Protein AF-A0A497J359-F1 (afdb_monomer_lite)

pLDDT: mean 77.59, std 18.95, range [20.41, 98.12]

Secondary structure (DSSP, 8-state):
---------PPP-PPPS----PPPPSSTT-EEEEE-SSEEEEE-SS-EEEEES---EEETTTTEEESEEEEEETTEEEEEESS-EEEE-SS-EEEE-TTSSSEEEEEEEEEEEEE--EEETTEEES---EEEPPPSEEEEEEEE-SSEEEEEEEEEETTEEEEEEEEEETTS-EEEEEEEEESS-EEEEEEEEEEEE--SEEEEEETTEEEEEE--S-EEE-EEEEEEEESEEEEEE-GGGTTTEEEEEEEEETTEEEEEEEEEEEEE-TT-EEEE-S----PPPSEEEEEETTSTT---TT-SS---B-STTS-EEEEEE---TTS-TT------------S--SSS--TT------PPPTT--TTT--TTTS--S----

Radius of gyration: 25.53 Å; chains: 1; bounding box: 73×57×68 Å

Sequence (381 aa):
MKKTAVLLILPLLLPLSGAASQPQPLEEGWTLAGYGPNYVNYTNGNLVKLVIGKANVYDFRSGEWVPFLLYQDGNSYVLRTGRCAVRIFPEYSVYYDPNLTEAIVSRAEWVLEYTNSTLEKGILLGEKKWRELTWEKTSITTGSNETCAWVKLTKEAKEGTMEIWFYGCWGCGIKHTVKFTSSISSSFRLVWRKMGVPAYEVKGEDEGRAIKKRILAREEFNATYLCLVGKRVIKEDLEKAREKLKRVEARPIEKGLDLIFEFGVWKLREKESFLLDPTTETFSPTDDAYVDETSPDNNFGTSTYLMLYDRSGYTRRTYIRFDLSSIPSDAQINSATLYLYYYDYYQGDPSGKTVVARRASPSWAEETITWNNQPTGYVPS

Structure (mmCIF, N/CA/C/O backbone):
data_AF-A0A497J359-F1
#
_entry.id   AF-A0A497J359-F1
#
loop_
_atom_site.group_PDB
_atom_site.id
_atom_site.type_symbol
_atom_site.label_atom_id
_atom_site.label_alt_id
_atom_site.label_comp_id
_atom_site.label_asym_id
_atom_site.label_entity_id
_atom_site.label_seq_id
_atom_site.pdbx_PDB_ins_code
_atom_site.Cartn_x
_atom_site.Cartn_y
_atom_site.Cartn_z
_atom_site.occupancy
_atom_site.B_iso_or_equiv
_atom_site.auth_seq_id
_atom_site.auth_comp_id
_atom_site.auth_asym_id
_atom_site.auth_atom_id
_atom_site.pdbx_PDB_model_num
ATOM 1 N N . MET A 1 1 ? -52.326 3.569 -18.850 1.00 39.31 1 MET A N 1
ATOM 2 C CA . MET A 1 1 ? -52.473 2.090 -18.881 1.00 39.31 1 MET A CA 1
ATOM 3 C C . MET A 1 1 ? -51.888 1.630 -20.211 1.00 39.31 1 MET A C 1
ATOM 5 O O . MET A 1 1 ? -52.280 2.199 -21.212 1.00 39.31 1 MET A O 1
ATOM 9 N N . LYS A 1 2 ? -50.889 0.753 -20.315 1.00 28.55 2 LYS A N 1
ATOM 10 C CA . LYS A 1 2 ? -50.683 -0.539 -19.647 1.00 28.55 2 LYS A CA 1
ATOM 11 C C . LYS A 1 2 ? -49.240 -0.703 -19.136 1.00 28.55 2 LYS A C 1
ATOM 13 O O . LYS A 1 2 ? -48.294 -0.308 -19.804 1.00 28.55 2 LYS A O 1
ATOM 18 N N . LYS A 1 3 ? -49.121 -1.317 -17.956 1.00 27.11 3 LYS A N 1
ATOM 19 C CA . LYS A 1 3 ? -47.941 -2.055 -17.475 1.00 27.11 3 LYS A CA 1
ATOM 20 C C . LYS A 1 3 ? -47.873 -3.398 -18.219 1.00 27.11 3 LYS A C 1
ATOM 22 O O . LYS A 1 3 ? -48.956 -3.917 -18.465 1.00 27.11 3 LYS A O 1
ATOM 27 N N . THR A 1 4 ? -46.673 -3.947 -18.461 1.00 23.55 4 THR A N 1
ATOM 28 C CA . THR A 1 4 ? -46.296 -5.370 -18.239 1.00 23.55 4 THR A CA 1
ATOM 29 C C . THR A 1 4 ? -44.764 -5.505 -18.219 1.00 23.55 4 THR A C 1
ATOM 31 O O . THR A 1 4 ? -44.068 -4.810 -18.951 1.00 23.55 4 THR A O 1
ATOM 34 N N . ALA A 1 5 ? -44.272 -6.373 -17.334 1.00 20.75 5 ALA A N 1
ATOM 35 C CA . ALA A 1 5 ? -42.887 -6.609 -16.945 1.00 20.75 5 ALA A CA 1
ATOM 36 C C . ALA A 1 5 ? -42.265 -7.881 -17.580 1.00 20.75 5 ALA A C 1
ATOM 38 O O . ALA A 1 5 ? -42.992 -8.820 -17.880 1.00 20.75 5 ALA A O 1
ATOM 39 N N . VAL A 1 6 ? -40.924 -7.855 -17.698 1.00 26.88 6 VAL A N 1
ATOM 40 C CA . VAL A 1 6 ? -39.869 -8.889 -17.489 1.00 26.88 6 VAL A CA 1
ATOM 41 C C . VAL A 1 6 ? -40.011 -10.308 -18.084 1.00 26.88 6 VAL A C 1
ATOM 43 O O . VAL A 1 6 ? -40.904 -11.057 -17.709 1.00 26.88 6 VAL A O 1
ATOM 46 N N . LEU A 1 7 ? -38.973 -10.747 -18.821 1.00 20.41 7 LEU A N 1
ATOM 47 C CA . LEU A 1 7 ? -38.260 -12.010 -18.547 1.00 20.41 7 LEU A CA 1
ATOM 48 C C . LEU A 1 7 ? -36.802 -11.934 -19.036 1.00 20.41 7 LEU A C 1
ATOM 50 O O . LEU A 1 7 ? -36.522 -11.485 -20.144 1.00 20.41 7 LEU A O 1
ATOM 54 N N . LEU A 1 8 ? -35.894 -12.369 -18.166 1.00 22.28 8 LEU A N 1
ATOM 55 C CA . LEU A 1 8 ? -34.444 -12.415 -18.313 1.00 22.28 8 LEU A CA 1
ATOM 56 C C . LEU A 1 8 ? -34.045 -13.889 -18.476 1.00 22.28 8 LEU A C 1
ATOM 58 O O . LEU A 1 8 ? -34.429 -14.694 -17.631 1.00 22.28 8 LEU A O 1
ATOM 62 N N . ILE A 1 9 ? -33.283 -14.244 -19.516 1.00 23.30 9 ILE A N 1
ATOM 63 C CA . ILE A 1 9 ? -32.529 -15.508 -19.581 1.00 23.30 9 ILE A CA 1
ATOM 64 C C . ILE A 1 9 ? -31.147 -15.204 -20.173 1.00 23.30 9 ILE A C 1
ATOM 66 O O . ILE A 1 9 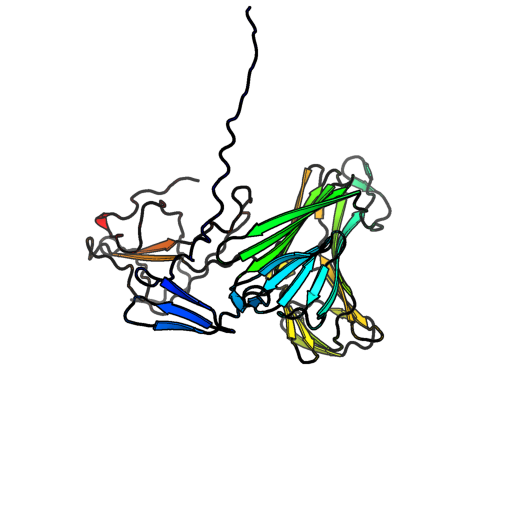? -31.028 -14.824 -21.336 1.00 23.30 9 ILE A O 1
ATOM 70 N N . LEU A 1 10 ? -30.114 -15.359 -19.337 1.00 23.53 10 LEU A N 1
ATOM 71 C CA . LEU A 1 10 ? -28.706 -15.431 -19.733 1.00 23.53 10 LEU A CA 1
ATOM 72 C C . LEU A 1 10 ? -28.452 -16.697 -20.566 1.00 23.53 10 LEU A C 1
ATOM 74 O O . LEU A 1 10 ? -28.885 -17.775 -20.156 1.00 23.53 10 LEU A O 1
ATOM 78 N N . PRO A 1 11 ? -27.561 -16.638 -21.563 1.00 22.31 11 PRO A N 1
ATOM 79 C CA . PRO A 1 11 ? -26.566 -17.671 -21.758 1.00 22.31 11 PRO A CA 1
ATOM 80 C C . PRO A 1 11 ? -25.265 -17.243 -21.069 1.00 22.31 11 PRO A C 1
ATOM 82 O O . PRO A 1 11 ? -24.679 -16.208 -21.388 1.00 22.31 11 PRO A O 1
ATOM 85 N N . LEU A 1 12 ? -24.819 -18.062 -20.111 1.00 25.20 12 LEU A N 1
ATOM 86 C CA . LEU A 1 12 ? -23.434 -18.078 -19.655 1.00 25.20 12 LEU A CA 1
ATOM 87 C C . LEU A 1 12 ? -22.516 -18.243 -20.874 1.00 25.20 12 LEU A C 1
ATOM 89 O O . LEU A 1 12 ? -22.552 -19.276 -21.539 1.00 25.20 12 LEU A O 1
ATOM 93 N N . LEU A 1 13 ? -21.639 -17.273 -21.100 1.00 23.83 13 LEU A N 1
ATOM 94 C CA . LEU A 1 13 ? -20.352 -17.515 -21.735 1.00 23.83 13 LEU A CA 1
ATOM 95 C C . LEU A 1 13 ? -19.303 -17.337 -20.643 1.00 23.83 13 LEU A C 1
ATOM 97 O O . LEU A 1 13 ? -18.976 -16.222 -20.242 1.00 23.83 13 LEU A O 1
ATOM 101 N N . LEU A 1 14 ? -18.835 -18.469 -20.117 1.00 23.70 14 LEU A N 1
ATOM 102 C CA . LEU A 1 14 ? -17.564 -18.536 -19.406 1.00 23.70 14 LEU A CA 1
ATOM 103 C C . LEU A 1 14 ? -16.499 -17.900 -20.315 1.00 23.70 14 LEU A C 1
ATOM 105 O O . LEU A 1 14 ? -16.379 -18.344 -21.461 1.00 23.70 14 LEU A O 1
ATOM 109 N N . PRO A 1 15 ? -15.707 -16.910 -19.868 1.00 27.73 15 PRO A N 1
ATOM 110 C CA . PRO A 1 15 ? -14.455 -16.655 -20.550 1.00 27.73 15 PRO A CA 1
ATOM 111 C C . PRO A 1 15 ? -13.580 -17.895 -20.354 1.00 27.73 15 PRO A C 1
ATOM 113 O O . PRO A 1 15 ? -13.395 -18.377 -19.233 1.00 27.73 15 PRO A O 1
ATOM 116 N N . LEU A 1 16 ? -13.113 -18.442 -21.477 1.00 25.25 16 LEU A N 1
ATOM 117 C CA . LEU A 1 16 ? -12.155 -19.533 -21.518 1.00 25.25 16 LEU A CA 1
ATOM 118 C C . LEU A 1 16 ? -10.995 -19.241 -20.560 1.00 25.25 16 LEU A C 1
ATOM 120 O O . LEU A 1 16 ? -10.344 -18.201 -20.634 1.00 25.25 16 LEU A O 1
ATOM 124 N N . SER A 1 17 ? -10.702 -20.212 -19.704 1.00 31.77 17 SER A N 1
ATOM 125 C CA . SER A 1 17 ? -9.377 -20.384 -19.131 1.00 31.77 17 SER A CA 1
ATOM 126 C C . SER A 1 17 ? -8.360 -20.542 -20.264 1.00 31.77 17 SER A C 1
ATOM 128 O O . SER A 1 17 ? -8.510 -21.451 -21.081 1.00 31.77 17 SER A O 1
ATOM 130 N N . GLY A 1 18 ? -7.316 -19.714 -20.282 1.00 31.30 18 GLY A N 1
ATOM 131 C CA . GLY A 1 18 ? -6.132 -19.970 -21.104 1.00 31.30 18 GLY A CA 1
ATOM 132 C C . GLY A 1 18 ? -5.605 -18.763 -21.863 1.00 31.30 18 GLY A C 1
ATOM 133 O O . GLY A 1 18 ? -5.763 -18.688 -23.072 1.00 31.30 18 GLY A O 1
ATOM 134 N N . ALA A 1 19 ? -4.952 -17.854 -21.146 1.00 24.78 19 ALA A N 1
ATOM 135 C CA . ALA A 1 19 ? -3.656 -17.275 -21.499 1.00 24.78 19 ALA A CA 1
ATOM 136 C C . ALA A 1 19 ? -3.337 -16.233 -20.425 1.00 24.78 19 ALA A C 1
ATOM 138 O O . ALA A 1 19 ? -4.040 -15.234 -20.297 1.00 24.78 19 ALA A O 1
ATOM 139 N N . ALA A 1 20 ? -2.293 -16.476 -19.634 1.00 27.64 20 ALA A N 1
ATOM 140 C CA . ALA A 1 20 ? -1.615 -15.381 -18.959 1.00 27.64 20 ALA A CA 1
ATOM 141 C C . ALA A 1 20 ? -1.188 -14.404 -20.063 1.00 27.64 20 ALA A C 1
ATOM 143 O O . ALA A 1 20 ? -0.427 -14.799 -20.951 1.00 27.64 20 ALA A O 1
ATOM 144 N N . SER A 1 21 ? -1.740 -13.188 -20.076 1.00 30.20 21 SER A N 1
ATOM 145 C CA . SER A 1 21 ? -1.244 -12.145 -20.966 1.00 30.20 21 SER A CA 1
ATOM 146 C C . SER A 1 21 ? 0.222 -11.931 -20.606 1.00 30.20 21 SER A C 1
ATOM 148 O O . SER A 1 21 ? 0.559 -11.583 -19.474 1.00 30.20 21 SER A O 1
ATOM 150 N N . GLN A 1 22 ? 1.097 -12.288 -21.545 1.00 35.97 22 GLN A N 1
ATOM 151 C CA . GLN A 1 22 ? 2.524 -12.021 -21.450 1.00 35.97 22 GLN A CA 1
ATOM 152 C C . GLN A 1 22 ? 2.709 -10.514 -21.255 1.00 35.97 22 GLN A C 1
ATOM 154 O O . GLN A 1 22 ? 1.979 -9.751 -21.893 1.00 35.97 22 GLN A O 1
ATOM 159 N N . PRO A 1 23 ? 3.646 -10.088 -20.395 1.00 36.50 23 PRO A N 1
ATOM 160 C CA . PRO A 1 23 ? 3.772 -8.686 -20.051 1.00 36.50 23 PRO A CA 1
ATOM 161 C C . PRO A 1 23 ? 4.040 -7.834 -21.284 1.00 36.50 23 PRO A C 1
ATOM 163 O O . PRO A 1 23 ? 4.867 -8.198 -22.127 1.00 36.50 23 PRO A O 1
ATOM 166 N N . GLN A 1 24 ? 3.343 -6.701 -21.364 1.00 38.78 24 GLN A N 1
ATOM 167 C CA . GLN A 1 24 ? 3.605 -5.670 -22.365 1.00 38.78 24 GLN A CA 1
ATOM 168 C C . GLN A 1 24 ? 5.097 -5.296 -22.312 1.00 38.78 24 GLN A C 1
ATOM 170 O O . GLN A 1 24 ? 5.637 -5.056 -21.223 1.00 38.78 24 GLN A O 1
ATOM 175 N N . PRO A 1 25 ? 5.810 -5.304 -23.448 1.00 39.41 25 PRO A N 1
ATOM 176 C CA . PRO A 1 25 ? 7.242 -5.098 -23.424 1.00 39.41 25 PRO A CA 1
ATOM 177 C C . PRO A 1 25 ? 7.603 -3.642 -23.139 1.00 39.41 25 PRO A C 1
ATOM 179 O O . PRO A 1 25 ? 7.030 -2.708 -23.688 1.00 39.41 25 PRO A O 1
ATOM 182 N N . LEU A 1 26 ? 8.607 -3.471 -22.277 1.00 48.44 26 LEU A N 1
ATOM 183 C CA . LEU A 1 26 ? 9.413 -2.257 -22.231 1.00 48.44 26 LEU A CA 1
ATOM 184 C C . LEU A 1 26 ? 10.183 -2.171 -23.562 1.00 48.44 26 LEU A C 1
ATOM 186 O O . LEU A 1 26 ? 11.088 -2.981 -23.763 1.00 48.44 26 LEU A O 1
ATOM 190 N N . GLU A 1 27 ? 9.834 -1.189 -24.401 1.00 52.81 27 GLU A N 1
ATOM 191 C CA . GLU A 1 27 ? 10.266 -0.957 -25.800 1.00 52.81 27 GLU A CA 1
ATOM 192 C C . GLU A 1 27 ? 9.633 -1.886 -26.855 1.00 52.81 27 GLU A C 1
ATOM 194 O O . GLU A 1 27 ? 9.625 -3.114 -26.723 1.00 52.81 27 GLU A O 1
ATOM 199 N N . GLU A 1 28 ? 9.158 -1.283 -27.952 1.00 57.59 28 GLU A N 1
ATOM 200 C CA . GLU A 1 28 ? 8.656 -1.990 -29.132 1.00 57.59 28 GLU A CA 1
ATOM 201 C C . GLU A 1 28 ? 9.733 -2.952 -29.683 1.00 57.59 28 GLU A C 1
ATOM 203 O O . GLU A 1 28 ? 10.918 -2.623 -29.787 1.00 57.59 28 GLU A O 1
ATOM 208 N N . GLY A 1 29 ? 9.345 -4.194 -29.983 1.00 71.81 29 GLY A N 1
ATOM 209 C CA . GLY A 1 29 ? 10.242 -5.220 -30.532 1.00 71.81 29 GLY A CA 1
ATOM 210 C C . GLY A 1 29 ? 10.992 -6.089 -29.514 1.00 71.81 29 GLY A C 1
ATOM 211 O O . GLY A 1 29 ? 11.612 -7.073 -29.919 1.00 71.81 29 GLY A O 1
ATOM 212 N N . TRP A 1 30 ? 10.916 -5.812 -28.212 1.00 74.50 30 TRP A N 1
ATOM 213 C CA . TRP A 1 30 ? 11.382 -6.740 -27.174 1.00 74.50 30 TRP A CA 1
ATOM 214 C C . TRP A 1 30 ? 10.218 -7.587 -26.653 1.00 74.50 30 TRP A C 1
ATOM 216 O O . TRP A 1 30 ? 9.074 -7.170 -26.686 1.00 74.50 30 TRP A O 1
ATOM 226 N N . THR A 1 31 ? 10.474 -8.802 -26.178 1.00 82.00 31 THR A N 1
ATOM 227 C CA . THR A 1 31 ? 9.468 -9.667 -25.537 1.00 82.00 31 THR A CA 1
ATOM 228 C C . THR A 1 31 ? 10.054 -10.268 -24.268 1.00 82.00 31 THR A C 1
ATOM 230 O O . THR A 1 31 ? 11.265 -10.492 -24.196 1.00 82.00 31 THR A O 1
ATOM 233 N N . LEU A 1 32 ? 9.235 -10.496 -23.238 1.00 80.00 32 LEU A N 1
ATOM 234 C CA . LEU A 1 32 ? 9.709 -11.140 -22.013 1.00 80.00 32 LEU A CA 1
ATOM 235 C C . LEU A 1 32 ? 10.175 -12.567 -22.326 1.00 80.00 32 LEU A C 1
ATOM 237 O O . LEU A 1 32 ? 9.398 -13.401 -22.777 1.00 80.00 32 LEU A O 1
ATOM 241 N N . ALA A 1 33 ? 11.434 -12.854 -22.010 1.00 83.00 33 ALA A N 1
ATOM 242 C CA . ALA A 1 33 ? 12.004 -14.193 -22.091 1.00 83.00 33 ALA A CA 1
ATOM 243 C C . ALA A 1 33 ? 11.959 -14.931 -20.742 1.00 83.00 33 ALA A C 1
ATOM 245 O O . ALA A 1 33 ? 11.986 -16.158 -20.710 1.00 83.00 33 ALA A O 1
ATOM 246 N N . GLY A 1 34 ? 11.914 -14.201 -19.623 1.00 82.31 34 GLY A N 1
ATOM 247 C CA . GLY A 1 34 ? 11.724 -14.782 -18.296 1.00 82.31 34 GLY A CA 1
ATOM 248 C C . GLY A 1 34 ? 12.295 -13.937 -17.163 1.00 82.31 34 GLY A C 1
ATOM 249 O O . GLY A 1 34 ? 12.852 -12.855 -17.364 1.00 82.31 34 GLY A O 1
ATOM 250 N N . TYR A 1 35 ? 12.182 -14.464 -15.948 1.00 84.69 35 TYR A N 1
ATOM 251 C CA . TYR A 1 35 ? 12.639 -13.808 -14.727 1.00 84.69 35 TYR A CA 1
ATOM 252 C C . TYR A 1 35 ? 13.771 -14.600 -14.064 1.00 84.69 35 TYR A C 1
ATOM 254 O O . TYR A 1 35 ? 13.795 -15.829 -14.085 1.00 84.69 35 TYR A O 1
ATOM 262 N N . GLY A 1 36 ? 14.702 -13.881 -13.439 1.00 81.69 36 GLY A N 1
ATOM 263 C CA . GLY A 1 36 ? 15.698 -14.429 -12.517 1.00 81.69 36 GLY A CA 1
ATOM 264 C C . GLY A 1 36 ? 15.550 -13.834 -11.114 1.00 81.69 36 GLY A C 1
ATOM 265 O O . GLY A 1 36 ? 14.653 -13.031 -10.889 1.00 81.69 36 GLY A O 1
ATOM 266 N N . PRO A 1 37 ? 16.437 -14.140 -10.152 1.00 75.75 37 PRO A N 1
ATOM 267 C CA . PRO A 1 37 ? 16.300 -13.676 -8.765 1.00 75.75 37 PRO A CA 1
ATOM 268 C C . PRO A 1 37 ? 16.236 -12.149 -8.617 1.00 75.75 37 PRO A C 1
ATOM 270 O O . PRO A 1 37 ? 15.405 -11.622 -7.884 1.00 75.75 37 PRO A O 1
ATOM 273 N N . ASN A 1 38 ? 17.106 -11.437 -9.334 1.00 78.25 38 ASN A N 1
ATOM 274 C CA . ASN A 1 38 ? 17.224 -9.976 -9.287 1.00 78.25 38 ASN A CA 1
ATOM 275 C C . ASN A 1 38 ? 17.342 -9.365 -10.687 1.00 78.25 38 ASN A C 1
ATOM 277 O O . ASN A 1 38 ? 17.952 -8.307 -10.855 1.00 78.25 38 ASN A O 1
ATOM 281 N N . TYR A 1 39 ? 16.831 -10.060 -11.702 1.00 69.69 39 TYR A N 1
ATOM 282 C CA . TYR A 1 39 ? 16.853 -9.566 -13.069 1.00 69.69 39 TYR A CA 1
ATOM 283 C C . TYR A 1 39 ? 15.646 -10.035 -13.875 1.00 69.69 39 TYR A C 1
ATOM 285 O O . TYR A 1 39 ? 14.963 -10.995 -13.517 1.00 69.69 39 TYR A O 1
ATOM 293 N N . VAL A 1 40 ? 15.434 -9.366 -14.999 1.00 77.19 40 VAL A N 1
ATOM 294 C CA . VAL A 1 40 ? 14.433 -9.696 -16.014 1.00 77.19 40 VAL A CA 1
ATOM 295 C C . VAL A 1 40 ? 15.137 -9.853 -17.339 1.00 77.19 40 VAL A C 1
ATOM 297 O O . VAL A 1 40 ? 15.992 -9.031 -17.667 1.00 77.19 40 VAL A O 1
ATOM 300 N N . ASN A 1 41 ? 14.786 -10.892 -18.078 1.00 76.75 41 ASN A N 1
ATOM 301 C CA . ASN A 1 41 ? 15.316 -11.154 -19.398 1.00 76.75 41 ASN A CA 1
ATOM 302 C C . ASN A 1 41 ? 14.267 -10.801 -20.456 1.00 76.75 41 ASN A C 1
ATOM 304 O O . ASN A 1 41 ? 13.142 -11.298 -20.399 1.00 76.75 41 ASN A O 1
ATOM 308 N N . TYR A 1 42 ? 14.659 -9.986 -21.428 1.00 79.62 42 TYR A N 1
ATOM 309 C CA . TYR A 1 42 ? 13.897 -9.720 -22.640 1.00 79.62 42 TYR A CA 1
ATOM 310 C C . TYR A 1 42 ? 14.689 -10.158 -23.870 1.00 79.62 42 TYR A C 1
ATOM 312 O O . TYR A 1 42 ? 15.918 -10.081 -23.891 1.00 79.62 42 TYR A O 1
ATOM 320 N N . THR A 1 43 ? 13.992 -10.561 -24.927 1.00 80.38 43 THR A N 1
ATOM 321 C CA . THR A 1 43 ? 14.595 -10.899 -26.218 1.00 80.38 43 THR A CA 1
ATOM 322 C C . THR A 1 43 ? 13.802 -10.319 -27.380 1.00 80.38 43 THR A C 1
ATOM 324 O O . THR A 1 43 ? 12.580 -10.222 -27.322 1.00 80.38 43 THR A O 1
ATOM 327 N N . ASN A 1 44 ? 14.501 -9.963 -28.453 1.00 83.88 44 ASN A N 1
ATOM 328 C CA . ASN A 1 44 ? 13.910 -9.624 -29.749 1.00 83.88 44 ASN A CA 1
ATOM 329 C C . ASN A 1 44 ? 14.193 -10.707 -30.814 1.00 83.88 44 ASN A C 1
ATOM 331 O O . ASN A 1 44 ? 14.120 -10.449 -32.012 1.00 83.88 44 ASN A O 1
ATOM 335 N N . GLY A 1 45 ? 14.602 -11.906 -30.380 1.00 83.50 45 GLY A N 1
ATOM 336 C CA . GLY A 1 45 ? 15.003 -13.025 -31.239 1.00 83.50 45 GLY A CA 1
ATOM 337 C C . GLY A 1 45 ? 16.485 -13.033 -31.630 1.00 83.50 45 GLY A C 1
ATOM 338 O O . GLY A 1 45 ? 17.032 -14.108 -31.861 1.00 83.50 45 GLY A O 1
ATOM 339 N N . ASN A 1 46 ? 17.158 -11.876 -31.634 1.00 83.81 46 ASN A N 1
ATOM 340 C CA . ASN A 1 46 ? 18.580 -11.756 -31.995 1.00 83.81 46 ASN A CA 1
ATOM 341 C C . ASN A 1 46 ? 19.473 -11.372 -30.808 1.00 83.81 46 ASN A C 1
ATOM 343 O O . ASN A 1 46 ? 20.636 -11.763 -30.745 1.00 83.81 46 ASN A O 1
ATOM 347 N N . LEU A 1 47 ? 18.935 -10.589 -29.874 1.00 73.75 47 LEU A N 1
ATOM 348 C CA . LEU A 1 47 ? 19.637 -10.066 -28.709 1.00 73.75 47 LEU A CA 1
ATOM 349 C C . LEU A 1 47 ? 18.887 -10.410 -27.419 1.00 73.75 47 LEU A C 1
ATOM 351 O O . LEU A 1 47 ? 17.692 -10.720 -27.419 1.00 73.75 47 LEU A O 1
ATOM 355 N N . VAL A 1 48 ? 19.622 -10.332 -26.310 1.00 79.31 48 VAL A N 1
ATOM 356 C CA . VAL A 1 48 ? 19.123 -10.502 -24.944 1.00 79.31 48 VAL A CA 1
ATOM 357 C C . VAL A 1 48 ? 19.393 -9.220 -24.157 1.00 79.31 48 VAL A C 1
ATOM 359 O O . VAL A 1 48 ? 20.534 -8.761 -24.090 1.00 79.31 48 VAL A O 1
ATOM 362 N N . LYS A 1 49 ? 18.348 -8.658 -23.544 1.00 74.94 49 LYS A N 1
ATOM 363 C CA . LYS A 1 49 ? 18.401 -7.491 -22.655 1.00 74.94 49 LYS A CA 1
ATOM 364 C C . LYS A 1 49 ? 18.111 -7.950 -21.233 1.00 74.94 49 LYS A C 1
ATOM 366 O O . LYS A 1 49 ? 17.042 -8.482 -20.945 1.00 74.94 49 LYS A O 1
ATOM 371 N N . LEU A 1 50 ? 19.067 -7.723 -20.335 1.00 68.19 50 LEU A N 1
ATOM 372 C CA . LEU A 1 50 ? 18.933 -8.023 -18.911 1.00 68.19 50 LEU A CA 1
ATOM 373 C C . LEU A 1 50 ? 18.709 -6.734 -18.122 1.00 68.19 50 LEU A C 1
ATOM 375 O O . LEU A 1 50 ? 19.586 -5.876 -18.059 1.00 68.19 50 LEU A O 1
ATOM 379 N N . VAL A 1 51 ? 17.551 -6.621 -17.476 1.00 68.50 51 VAL A N 1
ATOM 380 C CA . VAL A 1 51 ? 17.259 -5.535 -16.533 1.00 68.50 51 VAL A CA 1
ATOM 381 C C . VAL A 1 51 ? 17.557 -6.033 -15.127 1.00 68.50 51 VAL A C 1
ATOM 383 O O . VAL A 1 51 ? 16.811 -6.848 -14.591 1.00 68.50 51 VAL A O 1
ATOM 386 N N . ILE A 1 52 ? 18.651 -5.561 -14.533 1.00 67.62 52 ILE A N 1
ATOM 387 C CA . ILE A 1 52 ? 19.103 -5.952 -13.189 1.00 67.62 52 ILE A CA 1
ATOM 388 C C . ILE A 1 52 ? 18.498 -5.010 -12.135 1.00 67.62 52 ILE A C 1
ATOM 390 O O . ILE A 1 52 ? 18.219 -3.847 -12.406 1.00 67.62 52 ILE A O 1
ATOM 394 N N . GLY A 1 53 ? 18.300 -5.505 -10.911 1.00 61.09 53 GLY A N 1
ATOM 395 C CA . GLY A 1 53 ? 17.863 -4.711 -9.756 1.00 61.09 53 GLY A CA 1
ATOM 396 C C . GLY A 1 53 ? 16.362 -4.784 -9.469 1.00 61.09 53 GLY A C 1
ATOM 397 O O . GLY A 1 53 ? 15.904 -4.248 -8.457 1.00 61.09 53 GLY A O 1
ATOM 398 N N . LYS A 1 54 ? 15.598 -5.497 -10.304 1.00 67.50 54 LYS A N 1
ATOM 399 C CA . LYS A 1 54 ? 14.200 -5.847 -10.030 1.00 67.50 54 LYS A CA 1
ATOM 400 C C . LYS A 1 54 ? 14.140 -7.198 -9.319 1.00 67.50 54 LYS A C 1
ATOM 402 O O . LYS A 1 54 ? 14.322 -8.240 -9.941 1.00 67.50 54 LYS A O 1
ATOM 407 N N . ALA A 1 55 ? 13.935 -7.161 -8.003 1.00 76.44 55 ALA A N 1
ATOM 408 C CA . ALA A 1 55 ? 13.828 -8.364 -7.182 1.00 76.44 55 ALA A CA 1
ATOM 409 C C . ALA A 1 55 ? 12.521 -9.110 -7.487 1.00 76.44 55 ALA A C 1
ATOM 411 O O . ALA A 1 55 ? 11.436 -8.534 -7.357 1.00 76.44 55 ALA A O 1
ATOM 412 N N . ASN A 1 56 ? 12.643 -10.385 -7.853 1.00 86.00 56 ASN A N 1
ATOM 413 C CA . ASN A 1 56 ? 11.530 -11.287 -8.145 1.00 86.00 56 ASN A CA 1
ATOM 414 C C . ASN A 1 56 ? 11.309 -12.273 -6.990 1.00 86.00 56 ASN A C 1
ATOM 416 O O . ASN A 1 56 ? 12.120 -12.388 -6.071 1.00 86.00 56 ASN A O 1
ATOM 420 N N . VAL A 1 57 ? 10.200 -13.000 -7.045 1.00 89.00 57 VAL A N 1
ATOM 421 C CA . VAL A 1 57 ? 9.833 -14.054 -6.099 1.00 89.00 57 VAL A CA 1
ATOM 422 C C . VAL A 1 57 ? 9.950 -15.402 -6.777 1.00 89.00 57 VAL A C 1
ATOM 424 O O . VAL A 1 57 ? 9.476 -15.570 -7.893 1.00 89.00 57 VAL A O 1
ATOM 427 N N . TYR A 1 58 ? 10.534 -16.377 -6.091 1.00 88.19 58 TYR A N 1
ATOM 428 C CA . TYR A 1 58 ? 10.498 -17.757 -6.555 1.00 88.19 58 TYR A CA 1
ATOM 429 C C . TYR A 1 58 ? 9.176 -18.419 -6.140 1.00 88.19 58 TYR A C 1
ATOM 431 O O . TYR A 1 58 ? 8.848 -18.477 -4.940 1.00 88.19 58 TYR A O 1
ATOM 439 N N . ASP A 1 59 ? 8.412 -18.906 -7.119 1.00 89.69 59 ASP A N 1
ATOM 440 C CA . ASP A 1 59 ? 7.255 -19.765 -6.879 1.00 89.69 59 ASP A CA 1
ATOM 441 C C . ASP A 1 59 ? 7.699 -21.226 -6.856 1.00 89.69 59 ASP A C 1
ATOM 443 O O . ASP A 1 59 ? 7.958 -21.852 -7.881 1.00 89.69 59 ASP A O 1
ATOM 447 N N . PHE A 1 60 ? 7.749 -21.797 -5.655 1.00 86.19 60 PHE A N 1
ATOM 448 C CA . PHE A 1 60 ? 8.120 -23.194 -5.449 1.00 86.19 60 PHE A CA 1
ATOM 449 C C . PHE A 1 60 ? 7.148 -24.191 -6.097 1.00 86.19 60 PHE A C 1
ATOM 451 O O . PHE A 1 60 ? 7.503 -25.358 -6.236 1.00 86.19 60 PHE A O 1
ATOM 458 N N . ARG A 1 61 ? 5.934 -23.764 -6.475 1.00 85.81 61 ARG A N 1
ATOM 459 C CA . ARG A 1 61 ? 4.930 -24.629 -7.114 1.00 85.81 61 ARG A CA 1
ATOM 460 C C . ARG A 1 61 ? 5.155 -24.746 -8.617 1.00 85.81 61 ARG A C 1
ATOM 462 O O . ARG A 1 61 ? 5.008 -25.840 -9.148 1.00 85.81 61 ARG A O 1
ATOM 469 N N . SER A 1 62 ? 5.493 -23.641 -9.285 1.00 88.62 62 SER A N 1
ATOM 470 C CA . SER A 1 62 ? 5.796 -23.646 -10.722 1.00 88.62 62 SER A CA 1
ATOM 471 C C . SER A 1 62 ? 7.273 -23.907 -11.018 1.00 88.62 62 SER A C 1
ATOM 473 O O . SER A 1 62 ? 7.596 -24.366 -12.106 1.00 88.62 62 SER A O 1
ATOM 475 N N . GLY A 1 63 ? 8.171 -23.657 -10.060 1.00 89.88 63 GLY A N 1
ATOM 476 C CA . GLY A 1 63 ? 9.618 -23.737 -10.271 1.00 89.88 63 GLY A CA 1
ATOM 477 C C . GLY A 1 63 ? 10.193 -22.520 -11.002 1.00 89.88 63 GLY A C 1
ATOM 478 O O . GLY A 1 63 ? 11.307 -22.584 -11.518 1.00 89.88 63 GLY A O 1
ATOM 479 N N . GLU A 1 64 ? 9.447 -21.416 -11.051 1.00 90.50 64 GLU A N 1
ATOM 480 C CA . GLU A 1 64 ? 9.798 -20.224 -11.820 1.00 90.50 64 GLU A CA 1
ATOM 481 C C . GLU A 1 64 ? 9.933 -18.984 -10.930 1.00 90.50 64 GLU A C 1
ATOM 483 O O . GLU A 1 64 ? 9.337 -18.871 -9.855 1.00 90.50 64 GLU A O 1
ATOM 488 N N . TRP A 1 65 ? 10.721 -18.019 -11.403 1.00 89.25 65 TRP A N 1
ATOM 489 C CA . TRP A 1 65 ? 10.718 -16.670 -10.850 1.00 89.25 65 TRP A CA 1
ATOM 490 C C . TRP A 1 65 ? 9.556 -15.875 -11.441 1.00 89.25 65 TRP A C 1
ATOM 492 O O . TRP A 1 65 ? 9.296 -15.944 -12.639 1.00 89.25 65 TRP A O 1
ATOM 502 N N . VAL A 1 66 ? 8.892 -15.083 -10.608 1.00 88.88 66 VAL A N 1
ATOM 503 C CA . VAL A 1 66 ? 7.768 -14.223 -10.987 1.00 88.88 66 VAL A CA 1
ATOM 504 C C . VAL A 1 66 ? 7.880 -12.853 -10.302 1.00 88.88 66 VAL A C 1
ATOM 506 O O . VAL A 1 66 ? 8.524 -12.749 -9.254 1.00 88.88 66 VAL A O 1
ATOM 509 N N . PRO A 1 67 ? 7.258 -11.785 -10.830 1.00 85.19 67 PRO A N 1
ATOM 510 C CA . PRO A 1 67 ? 7.334 -10.442 -10.240 1.00 85.19 67 PRO A CA 1
ATOM 511 C C . PRO A 1 67 ? 6.824 -10.362 -8.792 1.00 85.19 67 PRO A C 1
ATOM 513 O O . PRO A 1 67 ? 7.404 -9.672 -7.947 1.00 85.19 67 PRO A O 1
ATOM 516 N N . PHE A 1 68 ? 5.738 -11.082 -8.513 1.00 90.19 68 PHE A N 1
ATOM 517 C CA . PHE A 1 68 ? 5.073 -11.186 -7.218 1.00 90.19 68 PHE A CA 1
ATOM 518 C C . PHE A 1 68 ? 4.247 -12.482 -7.167 1.00 90.19 68 PHE A C 1
ATOM 520 O O . PHE A 1 68 ? 4.019 -13.127 -8.189 1.00 90.19 68 PHE A O 1
ATOM 527 N N . LEU A 1 69 ? 3.764 -12.854 -5.981 1.00 92.94 69 LEU A N 1
ATOM 528 C CA . LEU A 1 69 ? 2.786 -13.930 -5.805 1.00 92.94 69 LEU A CA 1
ATOM 529 C C . LEU A 1 69 ? 1.626 -13.465 -4.944 1.00 92.94 69 LEU A C 1
ATOM 531 O O . LEU A 1 69 ? 1.845 -12.908 -3.872 1.00 92.94 69 LEU A O 1
ATOM 535 N N . LEU A 1 70 ? 0.412 -13.780 -5.383 1.00 94.31 70 LEU A N 1
ATOM 536 C CA . LEU A 1 70 ? -0.812 -13.617 -4.615 1.00 94.31 70 LEU A CA 1
ATOM 537 C C . LEU A 1 70 ? -1.582 -14.936 -4.633 1.00 94.31 70 LEU A C 1
ATOM 539 O O . LEU A 1 70 ? -1.852 -15.486 -5.698 1.00 94.31 70 LEU A O 1
ATOM 543 N N . TYR A 1 71 ? -1.925 -15.456 -3.461 1.00 94.06 71 TYR A N 1
ATOM 544 C CA . TYR A 1 71 ? -2.763 -16.646 -3.349 1.00 94.06 71 TYR A CA 1
ATOM 545 C C . TYR A 1 71 ? -3.475 -16.707 -2.001 1.00 94.06 71 TYR A C 1
ATOM 547 O O . TYR A 1 71 ? -3.016 -16.144 -1.006 1.00 94.06 71 TYR A O 1
ATOM 555 N N . GLN A 1 72 ? -4.599 -17.415 -1.972 1.00 96.06 72 GLN A N 1
ATOM 556 C CA . GLN A 1 72 ? -5.293 -17.738 -0.733 1.00 96.06 72 GLN A CA 1
ATOM 557 C C . GLN A 1 72 ? -4.645 -18.957 -0.062 1.00 96.06 72 GLN A C 1
ATOM 559 O O . GLN A 1 72 ? -4.285 -19.927 -0.727 1.00 96.06 72 GLN A O 1
ATOM 564 N N . ASP A 1 73 ? -4.519 -18.904 1.261 1.00 94.31 73 ASP A N 1
ATOM 565 C CA . ASP A 1 73 ? -3.998 -19.970 2.114 1.00 94.31 73 ASP A CA 1
ATOM 566 C C . ASP A 1 73 ? -4.882 -20.083 3.366 1.00 94.31 73 ASP A C 1
ATOM 568 O O . ASP A 1 73 ? -4.797 -19.277 4.303 1.00 94.31 73 ASP A O 1
ATOM 572 N N . GLY A 1 74 ? -5.818 -21.036 3.339 1.00 95.12 74 GLY A N 1
ATOM 573 C CA . GLY A 1 74 ? -6.860 -21.182 4.354 1.00 95.12 74 GLY A CA 1
ATOM 574 C C . GLY A 1 74 ? -7.729 -19.923 4.482 1.00 95.12 74 GLY A C 1
ATOM 575 O O . GLY A 1 74 ? -8.320 -19.455 3.508 1.00 95.12 74 GLY A O 1
ATOM 576 N N . ASN A 1 75 ? -7.798 -19.364 5.694 1.00 94.75 75 ASN A N 1
ATOM 577 C CA . ASN A 1 75 ? -8.517 -18.116 5.991 1.00 94.75 75 ASN A CA 1
ATOM 578 C C . ASN A 1 75 ? -7.624 -16.865 5.874 1.00 94.75 75 ASN A C 1
ATOM 580 O O . ASN A 1 75 ? -7.856 -15.854 6.535 1.00 94.75 75 ASN A O 1
ATOM 584 N N . SER A 1 76 ? -6.542 -16.950 5.105 1.00 96.94 76 SER A N 1
ATOM 585 C CA . SER A 1 76 ? -5.614 -15.845 4.897 1.00 96.94 76 SER A CA 1
ATOM 586 C C . SER A 1 76 ? -5.271 -15.685 3.426 1.00 96.94 76 SER A C 1
ATOM 588 O O . SER A 1 76 ? -5.447 -16.604 2.628 1.00 96.94 76 SER A O 1
ATOM 590 N N . TYR A 1 77 ? -4.756 -14.514 3.080 1.00 97.44 77 TYR A N 1
ATOM 591 C CA . TYR A 1 77 ? -4.188 -14.239 1.769 1.00 97.44 77 TYR A CA 1
ATOM 592 C C . TYR A 1 77 ? -2.709 -13.949 1.919 1.00 97.44 77 TYR A C 1
ATOM 594 O O . TYR A 1 77 ? -2.295 -13.227 2.824 1.00 97.44 77 TYR A O 1
ATOM 602 N N . VAL A 1 78 ? -1.907 -14.521 1.037 1.00 96.38 78 VAL A N 1
ATOM 603 C CA . VAL A 1 78 ? -0.466 -14.331 1.018 1.00 96.38 78 VAL A CA 1
ATOM 604 C C . VAL A 1 78 ? -0.107 -13.490 -0.192 1.00 96.38 78 VAL A C 1
ATOM 606 O O . VAL A 1 78 ? -0.435 -13.858 -1.317 1.00 96.38 78 VAL A O 1
ATOM 609 N N . LEU A 1 79 ? 0.591 -12.385 0.056 1.00 94.88 79 LEU A N 1
ATOM 610 C CA . LEU A 1 79 ? 1.141 -11.496 -0.957 1.00 94.88 79 LEU A CA 1
ATOM 611 C C . LEU A 1 79 ? 2.659 -11.417 -0.776 1.00 94.88 79 LEU A C 1
ATOM 613 O O . LEU A 1 79 ? 3.144 -10.996 0.274 1.00 94.88 79 LEU A O 1
ATOM 617 N N . ARG A 1 80 ? 3.419 -11.851 -1.782 1.00 93.25 80 ARG A N 1
ATOM 618 C CA . ARG A 1 80 ? 4.891 -11.878 -1.774 1.00 93.25 80 ARG A CA 1
ATOM 619 C C . ARG A 1 80 ? 5.430 -11.002 -2.894 1.00 93.25 80 ARG A C 1
ATOM 621 O O . ARG A 1 80 ? 4.976 -11.116 -4.028 1.00 93.25 80 ARG A O 1
ATOM 628 N N . THR A 1 81 ? 6.452 -10.214 -2.597 1.00 88.94 81 THR A N 1
ATOM 629 C CA . THR A 1 81 ? 7.312 -9.537 -3.576 1.00 88.94 81 THR A CA 1
ATOM 630 C C . THR A 1 81 ? 8.757 -9.977 -3.363 1.00 88.94 81 THR A C 1
ATOM 632 O O . THR A 1 81 ? 9.086 -10.595 -2.346 1.00 88.94 81 THR A O 1
ATOM 635 N N . GLY A 1 82 ? 9.660 -9.647 -4.291 1.00 82.69 82 GLY A N 1
ATOM 636 C CA . GLY A 1 82 ? 11.080 -9.975 -4.129 1.00 82.69 82 GLY A CA 1
ATOM 637 C C . GLY A 1 82 ? 11.750 -9.303 -2.920 1.00 82.69 82 GLY A C 1
ATOM 638 O O . GLY A 1 82 ? 12.899 -9.608 -2.612 1.00 82.69 82 GLY A O 1
ATOM 639 N N . ARG A 1 83 ? 11.057 -8.390 -2.218 1.00 80.12 83 ARG A N 1
ATOM 640 C CA . ARG A 1 83 ? 11.587 -7.651 -1.059 1.00 80.12 83 ARG A CA 1
ATOM 641 C C . ARG A 1 83 ? 10.959 -8.025 0.278 1.00 80.12 83 ARG A C 1
ATOM 643 O O . ARG A 1 83 ? 11.655 -7.964 1.289 1.00 80.12 83 ARG A O 1
ATOM 650 N N . CYS A 1 84 ? 9.696 -8.438 0.308 1.00 83.56 84 CYS A N 1
ATOM 651 C CA . CYS A 1 84 ? 9.056 -8.944 1.521 1.00 83.56 84 CYS A CA 1
ATOM 652 C C . CYS A 1 84 ? 7.785 -9.729 1.198 1.00 83.56 84 CYS A C 1
ATOM 654 O O . CYS A 1 84 ? 7.328 -9.778 0.059 1.00 83.56 84 CYS A O 1
ATOM 656 N N . ALA A 1 85 ? 7.208 -10.344 2.221 1.00 90.75 85 ALA A N 1
ATOM 657 C CA . ALA A 1 85 ? 5.922 -11.003 2.117 1.00 90.75 85 ALA A CA 1
ATOM 658 C C . ALA A 1 85 ? 5.008 -10.596 3.270 1.00 90.75 85 ALA A C 1
ATOM 660 O O . ALA A 1 85 ? 5.469 -10.268 4.364 1.00 90.75 85 ALA A O 1
ATOM 661 N N . VAL A 1 86 ? 3.704 -10.644 3.029 1.00 95.12 86 VAL A N 1
ATOM 662 C CA . VAL A 1 86 ? 2.679 -10.449 4.047 1.00 95.12 86 VAL A CA 1
ATOM 663 C C . VAL A 1 86 ? 1.640 -11.560 3.941 1.00 95.12 86 VAL A C 1
ATOM 665 O O . VAL A 1 86 ? 1.177 -11.899 2.853 1.00 95.12 86 VAL A O 1
ATOM 668 N N . ARG A 1 87 ? 1.276 -12.138 5.085 1.00 97.62 87 ARG A N 1
ATOM 669 C CA . ARG A 1 87 ? 0.088 -12.977 5.234 1.00 97.62 87 ARG A CA 1
ATOM 670 C C . ARG A 1 87 ? -0.986 -12.156 5.934 1.00 97.62 87 ARG A C 1
ATOM 672 O O . ARG A 1 87 ? -0.749 -11.623 7.015 1.00 97.62 87 ARG A O 1
ATOM 679 N N . ILE A 1 88 ? -2.149 -12.049 5.316 1.00 98.00 88 ILE A N 1
ATOM 680 C CA . ILE A 1 88 ? -3.230 -11.145 5.694 1.00 98.00 88 ILE A CA 1
ATOM 681 C C . ILE A 1 88 ? -4.406 -11.995 6.160 1.00 98.00 88 ILE A C 1
ATOM 683 O O . ILE A 1 88 ? -4.994 -12.736 5.374 1.00 98.00 88 ILE A O 1
ATOM 687 N N . PHE A 1 89 ? -4.726 -11.899 7.445 1.00 97.56 89 PHE A N 1
ATOM 688 C CA . PHE A 1 89 ? -5.910 -12.489 8.062 1.00 97.56 89 PHE A CA 1
ATOM 689 C C . PHE A 1 89 ? -7.003 -11.417 8.199 1.00 97.56 89 PHE A C 1
ATOM 691 O O . PHE A 1 89 ? -6.703 -10.226 8.090 1.00 97.56 89 PHE A O 1
ATOM 698 N N . PRO A 1 90 ? -8.259 -11.800 8.497 1.00 95.44 90 PRO A N 1
ATOM 699 C CA . PRO A 1 90 ? -9.324 -10.830 8.743 1.00 95.44 90 PRO A CA 1
ATOM 700 C C . PRO A 1 90 ? -8.973 -9.796 9.823 1.00 95.44 90 PRO A C 1
ATOM 702 O O . PRO A 1 90 ? -9.266 -8.613 9.666 1.00 95.44 90 PRO A O 1
ATOM 705 N N . GLU A 1 91 ? -8.290 -10.215 10.895 1.00 94.00 91 GLU A N 1
ATOM 706 C CA . GLU A 1 91 ? -8.029 -9.329 12.036 1.00 94.00 91 GLU A CA 1
ATOM 707 C C . GLU A 1 91 ? -6.644 -8.694 12.070 1.00 94.00 91 GLU A C 1
ATOM 709 O O . GLU A 1 91 ? -6.506 -7.573 12.554 1.00 94.00 91 GLU A O 1
ATOM 714 N N . TYR A 1 92 ? -5.635 -9.360 11.520 1.00 96.44 92 TYR A N 1
ATOM 715 C CA . TYR A 1 92 ? -4.249 -8.914 11.586 1.00 96.44 92 TYR A CA 1
ATOM 716 C C . TYR A 1 92 ? -3.464 -9.384 10.364 1.00 96.44 92 TYR A C 1
ATOM 718 O O . TYR A 1 92 ? -3.905 -10.244 9.604 1.00 96.44 92 TYR A O 1
ATOM 726 N N . SER A 1 93 ? -2.257 -8.866 10.194 1.00 97.19 93 SER A N 1
ATOM 727 C CA . SER A 1 93 ? -1.306 -9.368 9.207 1.00 97.19 93 SER A CA 1
ATOM 728 C C . SER A 1 93 ? 0.011 -9.778 9.856 1.00 97.19 93 SER A C 1
ATOM 730 O O . SER A 1 93 ? 0.387 -9.263 10.907 1.00 97.19 93 SER A 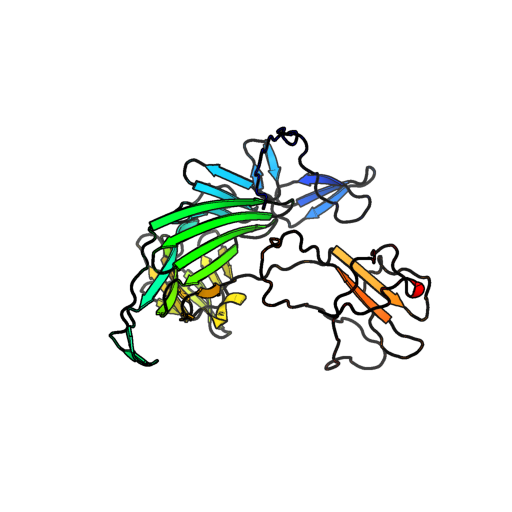O 1
ATOM 732 N N . VAL A 1 94 ? 0.736 -10.687 9.216 1.00 95.94 94 VAL A N 1
ATOM 733 C CA . VAL A 1 94 ? 2.080 -11.116 9.616 1.00 95.94 94 VAL A CA 1
ATOM 734 C C . VAL A 1 94 ? 3.020 -10.825 8.460 1.00 95.94 94 VAL A C 1
ATOM 736 O O . VAL A 1 94 ? 2.737 -11.221 7.330 1.00 95.94 94 VAL A O 1
ATOM 739 N N . TYR A 1 95 ? 4.119 -10.124 8.727 1.00 91.62 95 TYR A N 1
ATOM 740 C CA . TYR A 1 95 ? 5.120 -9.827 7.703 1.00 91.62 95 TYR A CA 1
ATOM 741 C C . TYR A 1 95 ? 6.266 -10.801 7.818 1.00 91.62 95 TYR A C 1
ATOM 743 O O . TYR A 1 95 ? 6.690 -11.141 8.921 1.00 91.62 95 TYR A O 1
ATOM 751 N N . TYR A 1 96 ? 6.796 -11.189 6.674 1.00 88.69 96 TYR A N 1
ATOM 752 C CA . TYR A 1 96 ? 7.883 -12.133 6.542 1.00 88.69 96 TYR A CA 1
ATOM 753 C C . TYR A 1 96 ? 8.917 -11.606 5.561 1.00 88.69 96 TYR A C 1
ATOM 755 O O . TYR A 1 96 ? 8.703 -10.643 4.815 1.00 88.69 96 TYR A O 1
ATOM 763 N N . ASP A 1 97 ? 10.039 -12.303 5.521 1.00 83.50 97 ASP A N 1
ATOM 764 C CA . ASP A 1 97 ? 10.952 -12.200 4.404 1.00 83.50 97 ASP A CA 1
ATOM 765 C C . ASP A 1 97 ? 10.327 -12.727 3.095 1.00 83.50 97 ASP A C 1
ATOM 767 O O . ASP A 1 97 ? 9.320 -13.440 3.139 1.00 83.50 97 ASP A O 1
ATOM 771 N N . PRO A 1 98 ? 10.902 -12.406 1.918 1.00 83.06 98 PRO A N 1
ATOM 772 C CA . PRO A 1 98 ? 10.335 -12.775 0.611 1.00 83.06 98 PRO A CA 1
ATOM 773 C C . PRO A 1 98 ? 9.967 -14.257 0.455 1.00 83.06 98 PRO A C 1
ATOM 775 O O . PRO A 1 98 ? 9.073 -14.610 -0.320 1.00 83.06 98 PRO A O 1
ATOM 778 N N . ASN A 1 99 ? 10.658 -15.134 1.187 1.00 83.69 99 ASN A N 1
ATOM 779 C CA . ASN A 1 99 ? 10.510 -16.583 1.103 1.00 83.69 99 ASN A CA 1
ATOM 780 C C . ASN A 1 99 ? 9.610 -17.188 2.188 1.00 83.69 99 ASN A C 1
ATOM 782 O O . ASN A 1 99 ? 9.495 -18.409 2.231 1.00 83.69 99 ASN A O 1
ATOM 786 N N . LEU A 1 100 ? 8.961 -16.372 3.031 1.00 88.25 100 LEU A N 1
ATOM 787 C CA . LEU A 1 100 ? 8.118 -16.835 4.148 1.00 88.25 100 LEU A CA 1
ATOM 788 C C . LEU A 1 100 ? 8.857 -17.761 5.134 1.00 88.25 100 LEU A C 1
ATOM 790 O O . LEU A 1 100 ? 8.245 -18.613 5.774 1.00 88.25 100 LEU A O 1
ATOM 794 N N . THR A 1 101 ? 10.176 -17.612 5.254 1.00 85.81 101 THR A N 1
ATOM 795 C CA . THR A 1 101 ? 11.017 -18.454 6.119 1.00 85.81 101 THR A CA 1
ATOM 796 C C . THR A 1 101 ? 11.118 -17.909 7.536 1.00 85.81 101 THR A C 1
ATOM 798 O O . THR A 1 101 ? 11.256 -18.671 8.489 1.00 85.81 101 THR A O 1
ATOM 801 N N . GLU A 1 102 ? 11.023 -16.590 7.688 1.00 83.31 102 GLU A N 1
ATOM 802 C CA . GLU A 1 102 ? 11.186 -15.891 8.955 1.00 83.31 102 GLU A CA 1
ATOM 803 C C . GLU A 1 102 ? 10.139 -14.781 9.078 1.00 83.31 102 GLU A C 1
ATOM 805 O O . GLU A 1 102 ? 9.998 -13.942 8.184 1.00 83.31 102 GLU A O 1
ATOM 810 N N . ALA A 1 103 ? 9.405 -14.766 10.195 1.00 85.38 103 ALA A N 1
ATOM 811 C CA . ALA A 1 103 ? 8.492 -13.676 10.517 1.00 85.38 103 ALA A CA 1
ATOM 812 C C . ALA A 1 103 ? 9.286 -12.437 10.960 1.00 85.38 103 ALA A C 1
ATOM 814 O O . ALA A 1 103 ? 10.070 -12.477 11.904 1.00 85.38 103 ALA A O 1
ATOM 815 N N . ILE A 1 104 ? 9.050 -11.329 10.266 1.00 83.81 104 ILE A N 1
ATOM 816 C CA . ILE A 1 104 ? 9.658 -10.016 10.486 1.00 83.81 104 ILE A CA 1
ATOM 817 C C . ILE A 1 104 ? 8.779 -9.156 11.405 1.00 83.81 104 ILE A C 1
ATOM 819 O O . ILE A 1 104 ? 9.282 -8.374 12.205 1.00 83.81 104 ILE A O 1
ATOM 823 N N . VAL A 1 105 ? 7.458 -9.286 11.298 1.00 88.69 105 VAL A N 1
ATOM 824 C CA . VAL A 1 105 ? 6.503 -8.670 12.226 1.00 88.69 105 VAL A CA 1
ATOM 825 C C . VAL A 1 105 ? 5.467 -9.725 12.549 1.00 88.69 105 VAL A C 1
ATOM 827 O O . VAL A 1 105 ? 4.712 -10.135 11.666 1.00 88.69 105 VAL A O 1
ATOM 830 N N . SER A 1 106 ? 5.446 -10.161 13.806 1.00 90.88 106 SER A N 1
ATOM 831 C CA . SER A 1 106 ? 4.623 -11.289 14.252 1.00 90.88 106 SER A CA 1
ATOM 832 C C . SER A 1 106 ? 3.128 -10.988 14.188 1.00 90.88 106 SER A C 1
ATOM 834 O O . SER A 1 106 ? 2.325 -11.891 13.961 1.00 90.88 106 SER A O 1
ATOM 836 N N . ARG A 1 107 ? 2.746 -9.722 14.381 1.00 95.38 107 ARG A N 1
ATOM 837 C CA . ARG A 1 107 ? 1.362 -9.264 14.253 1.00 95.38 107 ARG A CA 1
ATOM 838 C C . ARG A 1 107 ? 1.324 -7.779 13.941 1.00 95.38 107 ARG A C 1
ATOM 840 O O . ARG A 1 107 ? 1.950 -6.994 14.641 1.00 95.38 107 ARG A O 1
ATOM 847 N N . ALA A 1 108 ? 0.573 -7.384 12.927 1.00 94.69 108 ALA A N 1
ATOM 848 C CA . ALA A 1 108 ? 0.312 -5.990 12.624 1.00 94.69 108 ALA A CA 1
ATOM 849 C C . ALA A 1 108 ? -1.182 -5.741 12.451 1.00 94.69 108 ALA A C 1
ATOM 851 O O . ALA A 1 108 ? -1.877 -6.540 11.826 1.00 94.69 108 ALA A O 1
ATOM 852 N N . GLU A 1 109 ? -1.660 -4.627 12.991 1.00 95.06 109 GLU A N 1
ATOM 853 C CA . GLU A 1 109 ? -3.083 -4.313 13.066 1.00 95.06 109 GLU A CA 1
ATOM 854 C C . GLU A 1 109 ? -3.324 -2.836 12.810 1.00 95.06 109 GLU A C 1
ATOM 856 O O . GLU A 1 109 ? -2.694 -1.973 13.426 1.00 95.06 109 GLU A O 1
ATOM 861 N N . TRP A 1 110 ? -4.268 -2.557 11.918 1.00 94.50 110 TRP A N 1
ATOM 862 C CA . TRP A 1 110 ? -4.859 -1.236 11.781 1.00 94.50 110 TRP A CA 1
ATOM 863 C C . TRP A 1 110 ? -6.058 -1.145 12.711 1.00 94.50 110 TRP A C 1
ATOM 865 O O . TRP A 1 110 ? -7.019 -1.907 12.593 1.00 94.50 110 TRP A O 1
ATOM 875 N N . VAL A 1 111 ? -5.972 -0.210 13.642 1.00 95.19 111 VAL A N 1
ATOM 876 C CA . VAL A 1 111 ? -6.937 0.002 14.707 1.00 95.19 111 VAL A CA 1
ATOM 877 C C . VAL A 1 111 ? -7.539 1.381 14.535 1.00 95.19 111 VAL A C 1
ATOM 879 O O . VAL A 1 111 ? -6.816 2.366 14.387 1.00 95.19 111 VAL A O 1
ATOM 882 N N . LEU A 1 112 ? -8.865 1.452 14.574 1.00 95.69 112 LEU A N 1
ATOM 883 C CA . LEU A 1 112 ? -9.580 2.714 14.562 1.00 95.69 112 LEU A CA 1
ATOM 884 C C . LEU A 1 112 ? -10.177 2.965 15.939 1.00 95.69 112 LEU A C 1
ATOM 886 O O . LEU A 1 112 ? -10.841 2.103 16.507 1.00 95.69 112 LEU A O 1
ATOM 890 N N . GLU A 1 113 ? -9.940 4.155 16.467 1.00 94.44 113 GLU A N 1
ATOM 891 C CA . GLU A 1 113 ? -10.497 4.599 17.733 1.00 94.44 113 GLU A CA 1
ATOM 892 C C . GLU A 1 113 ? -11.391 5.814 17.510 1.00 94.44 113 GLU A C 1
ATOM 894 O O . GLU A 1 113 ? -11.137 6.629 16.621 1.00 94.44 113 GLU A O 1
ATOM 899 N N . TYR A 1 114 ? -12.414 5.967 18.344 1.00 91.75 114 TYR A N 1
ATOM 900 C CA . TYR A 1 114 ? -13.322 7.105 18.302 1.00 91.75 114 TYR A CA 1
ATOM 901 C C . TYR A 1 114 ? -13.634 7.636 19.701 1.00 91.75 114 TYR A C 1
ATOM 903 O O . TYR A 1 114 ? -13.407 6.966 20.712 1.00 91.75 114 TYR A O 1
ATOM 911 N N . THR A 1 115 ? -14.148 8.861 19.773 1.00 86.38 115 THR A N 1
ATOM 912 C CA . THR A 1 115 ? -14.645 9.443 21.026 1.00 86.38 115 THR A CA 1
ATOM 913 C C . THR A 1 115 ? -16.168 9.416 21.066 1.00 86.38 115 THR A C 1
ATOM 915 O O . THR A 1 115 ? -16.817 9.810 20.098 1.00 86.38 115 THR A O 1
ATOM 918 N N . ASN A 1 116 ? -16.762 9.053 22.204 1.00 65.38 116 ASN A N 1
ATOM 919 C CA . ASN A 1 116 ? -18.188 9.296 22.437 1.00 65.38 116 ASN A CA 1
ATOM 920 C C . ASN A 1 116 ? -18.387 10.795 22.679 1.00 65.38 116 ASN A C 1
ATOM 922 O O . ASN A 1 116 ? -18.364 11.253 23.816 1.00 65.38 116 ASN A O 1
ATOM 926 N N . SER A 1 117 ? -18.514 11.574 21.613 1.00 53.81 117 SER A N 1
ATOM 927 C CA . SER A 1 117 ? -18.871 12.983 21.705 1.00 53.81 117 SER A CA 1
ATOM 928 C C . SER A 1 117 ? -20.341 13.147 21.358 1.00 53.81 117 SER A C 1
ATOM 930 O O . SER A 1 117 ? -20.735 12.882 20.222 1.00 53.81 117 SER A O 1
ATOM 932 N N . THR A 1 118 ? -21.151 13.604 22.308 1.00 50.12 118 THR A N 1
ATOM 933 C CA . THR A 1 118 ? -22.511 14.049 22.009 1.00 50.12 118 THR A CA 1
ATOM 934 C C . THR A 1 118 ? -22.410 15.411 21.324 1.00 50.12 118 THR A C 1
ATOM 936 O O . THR A 1 118 ? -21.820 16.348 21.867 1.00 50.12 118 THR A O 1
ATOM 939 N N . LEU A 1 119 ? -22.938 15.517 20.105 1.00 48.66 119 LEU A N 1
ATOM 940 C CA . LEU A 1 119 ? -23.103 16.790 19.405 1.00 48.66 119 LEU A CA 1
ATOM 941 C C . LEU A 1 119 ? -24.379 17.460 19.924 1.00 48.66 119 LEU A C 1
ATOM 943 O O . LEU A 1 119 ? -25.471 17.173 19.443 1.00 48.66 119 LEU A O 1
ATOM 947 N N . GLU A 1 120 ? -24.248 18.371 20.887 1.00 48.78 120 GLU A N 1
ATOM 948 C CA . GLU A 1 120 ? -25.329 19.296 21.240 1.00 48.78 120 GLU A CA 1
ATOM 949 C C . GLU A 1 120 ? -25.037 20.666 20.628 1.00 48.78 120 GLU A C 1
ATOM 951 O O . GLU A 1 120 ? -24.013 21.288 20.909 1.00 48.78 120 GLU A O 1
ATOM 956 N N . LYS A 1 121 ? -25.934 21.148 19.756 1.00 44.19 121 LYS A N 1
ATOM 957 C CA . LYS A 1 121 ? -25.868 22.495 19.150 1.00 44.19 121 LYS A CA 1
ATOM 958 C C . LYS A 1 121 ? -24.508 22.845 18.512 1.00 44.19 121 LYS A C 1
ATOM 960 O O . LYS A 1 121 ? -24.063 23.986 18.572 1.00 44.19 121 LYS A O 1
ATOM 965 N N . GLY A 1 122 ? -23.848 21.868 17.889 1.00 49.69 122 GLY A N 1
ATOM 966 C CA . GLY A 1 122 ? -22.568 22.077 17.199 1.00 49.69 122 GLY A CA 1
ATOM 967 C C . GLY A 1 122 ? -21.337 22.123 18.112 1.00 49.69 122 GLY A C 1
ATOM 968 O O . GLY A 1 122 ? -20.242 22.401 17.626 1.00 49.69 122 GLY A O 1
ATOM 969 N N . ILE A 1 123 ? -21.487 21.823 19.406 1.00 48.72 123 ILE A N 1
ATOM 970 C CA . ILE A 1 123 ? -20.391 21.760 20.377 1.00 48.72 123 ILE A CA 1
ATOM 971 C C . ILE A 1 123 ? -20.243 20.313 20.859 1.00 48.72 123 ILE A C 1
ATOM 973 O O . ILE A 1 123 ? -21.219 19.643 21.189 1.00 48.72 123 ILE A O 1
ATOM 977 N N . LEU A 1 124 ? -19.003 19.819 20.873 1.00 52.47 124 LEU A N 1
ATOM 978 C CA . LEU A 1 124 ? -18.661 18.483 21.364 1.00 52.47 124 LEU A CA 1
ATOM 979 C C . LEU A 1 124 ? -18.503 18.541 22.894 1.00 52.47 124 LEU A C 1
ATOM 981 O O . LEU A 1 124 ? -17.558 19.169 23.377 1.00 52.47 124 LEU A O 1
ATOM 985 N N . LEU A 1 125 ? -19.400 17.891 23.644 1.00 48.59 125 LEU A N 1
ATOM 986 C CA . LEU A 1 125 ? -19.361 17.792 25.114 1.00 48.59 125 LEU A CA 1
ATOM 987 C C . LEU A 1 125 ? -19.104 16.334 25.559 1.00 48.59 125 LEU A C 1
ATOM 989 O O . LEU A 1 125 ? -19.669 15.409 24.978 1.00 48.59 125 LEU A O 1
ATOM 993 N N . GLY A 1 126 ? -18.259 16.130 26.584 1.00 47.56 126 GLY A N 1
ATOM 994 C CA . GLY A 1 126 ? -17.964 14.818 27.198 1.00 47.56 126 GLY A CA 1
ATOM 995 C C . GLY A 1 126 ? -16.468 14.495 27.372 1.00 47.56 126 GLY A C 1
ATOM 996 O O . GLY A 1 126 ? -15.613 15.070 26.693 1.00 47.56 126 GLY A O 1
ATOM 997 N N . GLU A 1 127 ? -16.134 13.580 28.296 1.00 46.41 127 GLU A N 1
ATOM 998 C CA . GLU A 1 127 ? -14.763 13.074 28.476 1.00 46.41 127 GLU A CA 1
ATOM 999 C C . GLU A 1 127 ? -14.243 12.440 27.178 1.00 46.41 127 GLU A C 1
ATOM 1001 O O . GLU A 1 127 ? -14.816 11.488 26.645 1.00 46.41 127 GLU A O 1
ATOM 1006 N N . LYS A 1 128 ? -13.109 12.951 26.684 1.00 63.62 128 LYS A N 1
ATOM 1007 C CA . LYS A 1 128 ? -12.442 12.516 25.446 1.00 63.62 128 LYS A CA 1
ATOM 1008 C C . LYS A 1 128 ? -11.700 11.186 25.630 1.00 63.62 128 LYS A C 1
ATOM 1010 O O . LYS A 1 128 ? -10.502 11.103 25.368 1.00 63.62 128 LYS A O 1
ATOM 1015 N N . LYS A 1 129 ? -12.373 10.145 26.124 1.00 77.88 129 LYS A N 1
ATOM 1016 C CA . LYS A 1 129 ? -11.775 8.809 26.193 1.00 77.88 129 LYS A CA 1
ATOM 1017 C C . LYS A 1 129 ? -11.897 8.136 24.830 1.00 77.88 129 LYS A C 1
ATOM 1019 O O . LYS A 1 129 ? -13.005 7.916 24.343 1.00 77.88 129 LYS A O 1
ATOM 1024 N N . TRP A 1 130 ? -10.752 7.810 24.238 1.00 86.88 130 TRP A N 1
ATOM 1025 C CA . TRP A 1 130 ? -10.678 6.999 23.028 1.00 86.88 130 TRP A CA 1
ATOM 1026 C C . TRP A 1 130 ? -11.202 5.590 23.305 1.00 86.88 130 TRP A C 1
ATOM 1028 O O . TRP A 1 130 ? -10.851 4.972 24.314 1.00 86.88 130 TRP A O 1
ATOM 1038 N N . ARG A 1 131 ? -12.062 5.101 22.414 1.00 90.31 131 ARG A N 1
ATOM 1039 C CA . ARG A 1 131 ? -12.572 3.732 22.400 1.00 90.31 131 ARG A CA 1
ATOM 1040 C C . ARG A 1 131 ? -12.188 3.082 21.088 1.00 90.31 131 ARG A C 1
ATOM 1042 O O . ARG A 1 131 ? -12.403 3.674 20.036 1.00 90.31 131 ARG A O 1
ATOM 1049 N N . GLU A 1 132 ? -11.636 1.882 21.166 1.00 93.81 132 GLU A N 1
ATOM 1050 C CA . GLU A 1 132 ? -11.360 1.064 19.992 1.00 93.81 132 GLU A CA 1
ATOM 1051 C C . GLU A 1 132 ? -12.673 0.570 19.382 1.00 93.81 132 GLU A C 1
ATOM 1053 O O . GLU A 1 132 ? -13.577 0.113 20.086 1.00 93.81 132 GLU A O 1
ATOM 1058 N N . LEU A 1 133 ? -12.786 0.719 18.070 1.00 93.50 133 LEU A N 1
ATOM 1059 C CA . LEU A 1 133 ? -13.958 0.338 17.307 1.00 93.50 133 LEU A CA 1
ATOM 1060 C C . LEU A 1 133 ? -13.957 -1.182 17.109 1.00 93.50 133 LEU A C 1
ATOM 1062 O O . LEU A 1 133 ? -12.938 -1.778 16.762 1.00 93.50 133 LEU A O 1
ATOM 1066 N N . THR A 1 134 ? -15.100 -1.814 17.367 1.00 94.62 134 THR A N 1
ATOM 1067 C CA . THR A 1 134 ? -15.262 -3.267 17.237 1.00 94.62 134 THR A CA 1
ATOM 1068 C C . THR A 1 134 ? -15.904 -3.589 15.895 1.00 94.62 134 THR A C 1
ATOM 1070 O O . THR A 1 134 ? -17.023 -3.162 15.626 1.00 94.62 134 THR A O 1
ATOM 1073 N N . TRP A 1 135 ? -15.196 -4.344 15.059 1.00 96.06 135 TRP A N 1
ATOM 1074 C CA . TRP A 1 135 ? -15.675 -4.740 13.737 1.00 96.06 135 TRP A CA 1
ATOM 1075 C C . TRP A 1 135 ? -16.670 -5.897 13.843 1.00 96.06 135 TRP A C 1
ATOM 1077 O O . TRP A 1 135 ? -16.419 -6.879 14.538 1.00 96.06 135 TRP A O 1
ATOM 1087 N N . GLU A 1 136 ? -17.798 -5.784 13.148 1.00 97.06 136 GLU A N 1
ATOM 1088 C CA . GLU A 1 136 ? -18.853 -6.805 13.134 1.00 97.06 136 GLU A CA 1
ATOM 1089 C C . GLU A 1 136 ? -18.649 -7.806 11.997 1.00 97.06 136 GLU A C 1
ATOM 1091 O O . GLU A 1 136 ? -19.006 -8.980 12.107 1.00 97.06 136 GLU A O 1
ATOM 1096 N N . LYS A 1 137 ? -18.071 -7.336 10.890 1.00 96.62 137 LYS A N 1
ATOM 1097 C CA . LYS A 1 137 ? -17.852 -8.131 9.688 1.00 96.62 137 LYS A CA 1
ATOM 1098 C C . LYS A 1 137 ? -16.585 -7.680 8.981 1.00 96.62 137 LYS A C 1
ATOM 1100 O O . LYS A 1 137 ? -16.350 -6.488 8.817 1.00 96.62 137 LYS A O 1
ATOM 1105 N N . THR A 1 138 ? -15.820 -8.651 8.498 1.00 97.12 138 THR A N 1
ATOM 1106 C CA . THR A 1 138 ? -14.665 -8.427 7.628 1.00 97.12 138 THR A CA 1
ATOM 1107 C C . THR A 1 138 ? -14.866 -9.215 6.341 1.00 97.12 138 THR A C 1
ATOM 1109 O O . THR A 1 138 ? -15.179 -10.405 6.375 1.00 97.12 138 THR A O 1
ATOM 1112 N N . SER A 1 139 ? -14.683 -8.562 5.200 1.00 95.94 139 SER A N 1
ATOM 1113 C CA . SER A 1 139 ? -14.647 -9.198 3.884 1.00 95.94 139 SER A CA 1
ATOM 1114 C C . SER A 1 139 ? -13.326 -8.896 3.190 1.00 95.94 139 SER A C 1
ATOM 1116 O O . SER A 1 139 ? -12.670 -7.897 3.489 1.00 95.94 139 SER A O 1
ATOM 1118 N N . ILE A 1 140 ? -12.903 -9.795 2.302 1.00 95.44 140 ILE A N 1
ATOM 1119 C CA . ILE A 1 140 ? -11.621 -9.691 1.607 1.00 95.44 140 ILE A CA 1
ATOM 1120 C C . ILE A 1 140 ? -11.866 -9.806 0.112 1.00 95.44 140 ILE A C 1
ATOM 1122 O O . ILE A 1 140 ? -12.564 -10.710 -0.342 1.00 95.44 140 ILE A O 1
ATOM 1126 N N . THR A 1 141 ? -11.274 -8.892 -0.644 1.00 92.56 141 THR A N 1
ATOM 1127 C CA . THR A 1 141 ? -11.214 -8.950 -2.106 1.00 92.56 141 THR A CA 1
ATOM 1128 C C . THR A 1 141 ? -9.764 -8.848 -2.544 1.00 92.56 141 THR A C 1
ATOM 1130 O O . THR A 1 141 ? -8.914 -8.355 -1.801 1.00 92.56 141 THR A O 1
ATOM 1133 N N . THR A 1 142 ? -9.462 -9.348 -3.734 1.00 91.75 142 THR A N 1
ATOM 1134 C CA . THR A 1 142 ? -8.109 -9.302 -4.283 1.00 91.75 142 THR A CA 1
ATOM 1135 C C . THR A 1 142 ? -8.153 -8.914 -5.748 1.00 91.75 142 THR A C 1
ATOM 1137 O O . THR A 1 142 ? -9.182 -9.088 -6.404 1.00 91.75 142 THR A O 1
ATOM 1140 N N . GLY A 1 143 ? -7.038 -8.407 -6.251 1.00 84.00 143 GLY A N 1
ATOM 1141 C CA . GLY A 1 143 ? -6.855 -8.128 -7.664 1.00 84.00 143 GLY A CA 1
ATOM 1142 C C . GLY A 1 143 ? -5.380 -8.065 -8.013 1.00 84.00 143 GLY A C 1
ATOM 1143 O O . GLY A 1 143 ? -4.518 -7.938 -7.143 1.00 84.00 143 GLY A O 1
ATOM 1144 N N . SER A 1 144 ? -5.083 -8.183 -9.297 1.00 82.75 144 SER A N 1
ATOM 1145 C CA . SER A 1 144 ? -3.722 -8.101 -9.810 1.00 82.75 144 SER A CA 1
ATOM 1146 C C . SER A 1 144 ? -3.718 -7.643 -11.257 1.00 82.75 144 SER A C 1
ATOM 1148 O O . SER A 1 144 ? -4.693 -7.843 -11.979 1.00 82.75 144 SER A O 1
ATOM 1150 N N . ASN A 1 145 ? -2.595 -7.078 -11.675 1.00 76.94 145 ASN A N 1
ATOM 1151 C CA . ASN A 1 145 ? -2.234 -6.860 -13.068 1.00 76.94 145 ASN A CA 1
ATOM 1152 C C . ASN A 1 145 ? -0.851 -7.491 -13.324 1.00 76.94 145 ASN A C 1
ATOM 1154 O O . ASN A 1 145 ? -0.389 -8.317 -12.541 1.00 76.94 145 ASN A O 1
ATOM 1158 N N . GLU A 1 146 ? -0.182 -7.117 -14.409 1.00 70.56 146 GLU A N 1
ATOM 1159 C CA . GLU A 1 146 ? 1.106 -7.705 -14.801 1.00 70.56 146 GLU A CA 1
ATOM 1160 C C . GLU A 1 146 ? 2.256 -7.396 -13.827 1.00 70.56 146 GLU A C 1
ATOM 1162 O O . GLU A 1 146 ? 3.230 -8.145 -13.753 1.00 70.56 146 GLU A O 1
ATOM 1167 N N . THR A 1 147 ? 2.167 -6.302 -13.064 1.00 72.81 147 THR A N 1
ATOM 1168 C CA . THR A 1 147 ? 3.282 -5.793 -12.247 1.00 72.81 147 THR A CA 1
ATOM 1169 C C . THR A 1 147 ? 2.942 -5.596 -10.775 1.00 72.81 147 THR A C 1
ATOM 1171 O O . THR A 1 147 ? 3.850 -5.425 -9.966 1.00 72.81 147 THR A O 1
ATOM 1174 N N . CYS A 1 148 ? 1.672 -5.673 -10.392 1.00 79.44 148 CYS A N 1
ATOM 1175 C CA . CYS A 1 148 ? 1.209 -5.472 -9.030 1.00 79.44 148 CYS A CA 1
ATOM 1176 C C . CYS A 1 148 ? 0.068 -6.427 -8.679 1.00 79.44 148 CYS A C 1
ATOM 1178 O O . CYS A 1 148 ? -0.783 -6.757 -9.503 1.00 79.44 148 CYS A O 1
ATOM 1180 N N . ALA A 1 149 ? -0.008 -6.783 -7.402 1.00 84.56 149 ALA A N 1
ATOM 1181 C CA . ALA A 1 149 ? -1.192 -7.373 -6.799 1.00 84.56 149 ALA A CA 1
ATOM 1182 C C . ALA A 1 149 ? -1.608 -6.602 -5.555 1.00 84.56 149 ALA A C 1
ATOM 1184 O O . ALA A 1 149 ? -0.793 -5.946 -4.899 1.00 84.56 149 ALA A O 1
ATOM 1185 N N . TRP A 1 150 ? -2.885 -6.722 -5.216 1.00 88.50 150 TRP A N 1
ATOM 1186 C CA . TRP A 1 150 ? -3.441 -6.141 -4.015 1.00 88.50 150 TRP A CA 1
ATOM 1187 C C . TRP A 1 150 ? -4.430 -7.065 -3.315 1.00 88.50 150 TRP A C 1
ATOM 1189 O O . TRP A 1 150 ? -5.112 -7.895 -3.921 1.00 88.50 150 TRP A O 1
ATOM 1199 N N . VAL A 1 151 ? -4.516 -6.880 -2.002 1.00 92.50 151 VAL A N 1
ATOM 1200 C CA . VAL A 1 151 ? -5.526 -7.483 -1.131 1.00 92.50 151 VAL A CA 1
ATOM 1201 C C . VAL A 1 151 ? -6.230 -6.352 -0.399 1.00 92.50 151 VAL A C 1
ATOM 1203 O O . VAL A 1 151 ? -5.573 -5.547 0.258 1.00 92.50 151 VAL A O 1
ATOM 1206 N N . LYS A 1 152 ? -7.556 -6.281 -0.504 1.00 94.62 152 LYS A N 1
ATOM 1207 C CA . LYS A 1 152 ? -8.382 -5.295 0.190 1.00 94.62 152 LYS A CA 1
ATOM 1208 C C . LYS A 1 152 ? -9.190 -5.974 1.286 1.00 94.62 152 LYS A C 1
ATOM 1210 O O . LYS A 1 152 ? -10.034 -6.820 0.991 1.00 94.62 152 LYS A O 1
ATOM 1215 N N . LEU A 1 153 ? -8.959 -5.566 2.530 1.00 96.81 153 LEU A N 1
ATOM 1216 C CA . LEU A 1 153 ? -9.843 -5.844 3.658 1.00 96.81 153 LEU A CA 1
ATOM 1217 C C . LEU A 1 153 ? -10.907 -4.751 3.732 1.00 96.81 153 LEU A C 1
ATOM 1219 O O . LEU A 1 153 ? -10.565 -3.574 3.784 1.00 96.81 153 LEU A O 1
ATOM 1223 N N . THR A 1 154 ? -12.175 -5.131 3.810 1.00 97.38 154 THR A N 1
ATOM 1224 C CA . THR A 1 154 ? -13.285 -4.228 4.123 1.00 97.38 154 THR A CA 1
ATOM 1225 C C . THR A 1 154 ? -13.893 -4.668 5.448 1.00 97.38 154 THR A C 1
ATOM 1227 O O . THR A 1 154 ? -14.470 -5.753 5.536 1.00 97.38 154 THR A O 1
ATOM 1230 N N . LYS A 1 155 ? -13.727 -3.839 6.479 1.00 98.00 155 LYS A N 1
ATOM 1231 C CA . LYS A 1 155 ? -14.268 -4.038 7.822 1.00 98.00 155 LYS A CA 1
ATOM 1232 C C . LYS A 1 155 ? -15.470 -3.128 8.046 1.00 98.00 155 LYS A C 1
ATOM 1234 O O . LYS A 1 155 ? -15.391 -1.924 7.815 1.00 98.00 155 LYS A O 1
ATOM 1239 N N . GLU A 1 156 ? -16.566 -3.700 8.513 1.00 98.06 156 GLU A N 1
ATOM 1240 C CA . GLU A 1 156 ? -17.842 -3.021 8.732 1.00 98.06 156 GLU A CA 1
ATOM 1241 C C . GLU A 1 156 ? -18.167 -3.003 10.231 1.00 98.06 156 GLU A C 1
ATOM 1243 O O . GLU A 1 156 ? -17.993 -4.004 10.932 1.00 98.06 156 GLU A O 1
ATOM 1248 N N . ALA A 1 157 ? -18.635 -1.858 10.718 1.00 96.88 157 ALA A N 1
ATOM 1249 C CA . ALA A 1 157 ? -19.167 -1.671 12.060 1.00 96.88 157 ALA A CA 1
ATOM 1250 C C . ALA A 1 157 ? -20.298 -0.636 12.039 1.00 96.88 157 ALA A C 1
ATOM 1252 O O . ALA A 1 157 ? -20.508 0.061 11.042 1.00 96.88 157 ALA A O 1
ATOM 1253 N N . LYS A 1 158 ? -20.993 -0.473 13.168 1.00 94.75 158 LYS A N 1
ATOM 1254 C CA . LYS A 1 158 ? -22.075 0.518 13.300 1.00 94.75 158 LYS A CA 1
ATOM 1255 C C . LYS A 1 158 ? -21.585 1.948 13.090 1.00 94.75 158 LYS A C 1
ATOM 1257 O O . LYS A 1 158 ? -22.318 2.777 12.560 1.00 94.75 158 LYS A O 1
ATOM 1262 N N . GLU A 1 159 ? -20.356 2.240 13.505 1.00 94.69 159 GLU A N 1
ATOM 1263 C CA . GLU A 1 159 ? -19.747 3.565 13.423 1.00 94.69 159 GLU A CA 1
ATOM 1264 C C . GLU A 1 159 ? -19.210 3.894 12.025 1.00 94.69 159 GLU A C 1
ATOM 1266 O O . GLU A 1 159 ? -18.960 5.066 11.746 1.00 94.69 159 GLU A O 1
ATOM 1271 N N . GLY A 1 160 ? -19.044 2.908 11.137 1.00 96.62 160 GLY A N 1
ATOM 1272 C CA . GLY A 1 160 ? -18.558 3.134 9.779 1.00 96.62 160 GLY A CA 1
ATOM 1273 C C . GLY A 1 160 ? -17.898 1.919 9.133 1.00 96.62 160 GLY A C 1
ATOM 1274 O O . GLY A 1 160 ? -17.881 0.816 9.675 1.00 96.62 160 GLY A O 1
ATOM 1275 N N . THR A 1 161 ? -17.333 2.141 7.949 1.00 98.12 161 THR A N 1
ATOM 1276 C CA . THR A 1 161 ? -16.625 1.120 7.163 1.00 98.12 161 THR A CA 1
ATOM 1277 C C . THR A 1 161 ? -15.166 1.514 6.984 1.00 98.12 161 THR A C 1
ATOM 1279 O O . THR A 1 161 ? -14.880 2.626 6.538 1.00 98.12 161 THR A O 1
ATOM 1282 N N . MET A 1 162 ? -14.245 0.605 7.306 1.00 97.38 162 MET A N 1
ATOM 1283 C CA . MET A 1 162 ? -12.812 0.760 7.062 1.00 97.38 162 MET A CA 1
ATOM 1284 C C . MET A 1 162 ? -12.361 -0.158 5.935 1.00 97.38 162 MET A C 1
ATOM 1286 O O . MET A 1 162 ? -12.626 -1.356 5.947 1.00 97.38 162 MET A O 1
ATOM 1290 N N . GLU A 1 163 ? -11.627 0.396 4.986 1.00 96.25 163 GLU A N 1
ATOM 1291 C CA . GLU A 1 163 ? -11.001 -0.339 3.901 1.00 96.25 163 GLU A CA 1
ATOM 1292 C C . GLU A 1 163 ? -9.479 -0.234 4.038 1.00 96.25 163 GLU A C 1
ATOM 1294 O O . GLU A 1 163 ? -8.938 0.862 4.193 1.00 96.25 163 GLU A O 1
ATOM 1299 N N . ILE A 1 164 ? -8.791 -1.374 4.003 1.00 94.31 164 ILE A N 1
ATOM 1300 C CA . ILE A 1 164 ? -7.330 -1.465 4.051 1.00 94.31 164 ILE A CA 1
ATOM 1301 C C . ILE A 1 164 ? -6.866 -2.192 2.799 1.00 94.31 164 ILE A C 1
ATOM 1303 O O . ILE A 1 164 ? -7.188 -3.365 2.613 1.00 94.31 164 ILE A O 1
ATOM 1307 N N . TRP A 1 165 ? -6.065 -1.528 1.979 1.00 91.81 165 TRP A N 1
ATOM 1308 C CA . TRP A 1 165 ? -5.391 -2.143 0.845 1.00 91.81 165 TRP A CA 1
ATOM 1309 C C . TRP A 1 165 ? -3.964 -2.498 1.228 1.00 91.81 165 TRP A C 1
ATOM 1311 O O . TRP A 1 165 ? -3.276 -1.692 1.847 1.00 91.81 165 TRP A O 1
ATOM 1321 N N . PHE A 1 166 ? -3.528 -3.687 0.833 1.00 91.75 166 PHE A N 1
ATOM 1322 C CA . PHE A 1 166 ? -2.141 -4.132 0.843 1.00 91.75 166 PHE A CA 1
ATOM 1323 C C . PHE A 1 166 ? -1.696 -4.243 -0.610 1.00 91.75 166 PHE A C 1
ATOM 1325 O O . PHE A 1 166 ? -2.254 -5.061 -1.335 1.00 91.75 166 PHE A O 1
ATOM 1332 N N . TYR A 1 167 ? -0.711 -3.451 -1.024 1.00 85.94 167 TYR A N 1
ATOM 1333 C CA . TYR A 1 167 ? -0.175 -3.437 -2.385 1.00 85.94 167 TYR A CA 1
ATOM 1334 C C . TYR A 1 167 ? 1.207 -4.075 -2.425 1.00 85.94 167 TYR A C 1
ATOM 1336 O O . TYR A 1 167 ? 2.081 -3.740 -1.625 1.00 85.94 167 TYR A O 1
ATOM 1344 N N . GLY A 1 168 ? 1.409 -4.978 -3.377 1.00 84.06 168 GLY A N 1
ATOM 1345 C CA . GLY A 1 168 ? 2.674 -5.639 -3.655 1.00 84.06 168 GLY A CA 1
ATOM 1346 C C . GLY A 1 168 ? 3.015 -5.458 -5.122 1.00 84.06 168 GLY A C 1
ATOM 1347 O O . GLY A 1 168 ? 2.593 -6.257 -5.955 1.00 84.06 168 GLY A O 1
ATOM 1348 N N . CYS A 1 169 ? 3.763 -4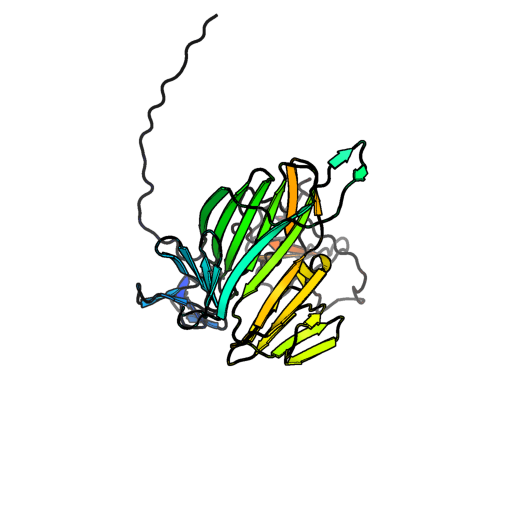.400 -5.421 1.00 78.56 169 CYS A N 1
ATOM 1349 C CA . CYS A 1 169 ? 4.249 -4.119 -6.765 1.00 78.56 169 CYS A CA 1
ATOM 1350 C C . CYS A 1 169 ? 5.649 -4.681 -6.993 1.00 78.56 169 CYS A C 1
ATOM 1352 O O . CYS A 1 169 ? 6.452 -4.866 -6.070 1.00 78.56 169 CYS A O 1
ATOM 1354 N N . TRP A 1 170 ? 5.940 -4.946 -8.255 1.00 77.25 170 TRP A N 1
ATOM 1355 C CA . TRP A 1 170 ? 7.175 -5.548 -8.701 1.00 77.25 170 TRP A CA 1
ATOM 1356 C C . TRP A 1 170 ? 8.395 -4.723 -8.295 1.00 77.25 170 TRP A C 1
ATOM 1358 O O . TRP A 1 170 ? 8.498 -3.531 -8.576 1.00 77.25 170 TRP A O 1
ATOM 1368 N N . GLY A 1 171 ? 9.348 -5.371 -7.622 1.00 70.94 171 GLY A N 1
ATOM 1369 C CA . GLY A 1 171 ? 10.562 -4.719 -7.137 1.00 70.94 171 GLY A CA 1
ATOM 1370 C C . GLY A 1 171 ? 10.348 -3.801 -5.927 1.00 70.94 171 GLY A C 1
ATOM 1371 O O . GLY A 1 171 ? 11.329 -3.251 -5.423 1.00 70.94 171 GLY A O 1
ATOM 1372 N N . CYS A 1 172 ? 9.120 -3.676 -5.417 1.00 73.31 172 CYS A N 1
ATOM 1373 C CA . CYS A 1 172 ? 8.765 -2.860 -4.259 1.00 73.31 172 CYS A CA 1
ATOM 1374 C C . CYS A 1 172 ? 8.542 -3.714 -2.998 1.00 73.31 172 CYS A C 1
ATOM 1376 O O . CYS A 1 172 ? 8.424 -4.939 -3.050 1.00 73.31 172 CYS A O 1
ATOM 1378 N N . GLY A 1 173 ? 8.519 -3.061 -1.832 1.00 78.19 173 GLY A N 1
ATOM 1379 C CA . GLY A 1 173 ? 7.983 -3.669 -0.609 1.00 78.19 173 GLY A CA 1
ATOM 1380 C C . GLY A 1 173 ? 6.452 -3.632 -0.589 1.00 78.19 173 GLY A C 1
ATOM 1381 O O . GLY A 1 173 ? 5.836 -3.106 -1.513 1.00 78.19 173 GLY A O 1
ATOM 1382 N N . ILE A 1 174 ? 5.847 -4.136 0.486 1.00 84.00 174 ILE A N 1
ATOM 1383 C CA . ILE A 1 174 ? 4.400 -4.029 0.696 1.00 84.00 174 ILE A CA 1
ATOM 1384 C C . ILE A 1 174 ? 4.034 -2.621 1.164 1.00 84.00 174 ILE A C 1
ATOM 1386 O O . ILE A 1 174 ? 4.626 -2.094 2.111 1.00 84.00 174 ILE A O 1
ATOM 1390 N N . LYS A 1 175 ? 3.047 -2.022 0.502 1.00 80.19 175 LYS A N 1
ATOM 1391 C CA . LYS A 1 175 ? 2.476 -0.716 0.836 1.00 80.19 175 LYS A CA 1
ATOM 1392 C C . LYS A 1 175 ? 1.032 -0.853 1.290 1.00 80.19 175 LYS A C 1
ATOM 1394 O O . LYS A 1 175 ? 0.393 -1.867 1.027 1.00 80.19 175 LYS A O 1
ATOM 1399 N N . HIS A 1 176 ? 0.543 0.166 1.989 1.00 83.44 176 HIS A N 1
ATOM 1400 C CA . HIS A 1 176 ? -0.819 0.181 2.510 1.00 83.44 176 HIS A CA 1
ATOM 1401 C C . HIS A 1 176 ? -1.573 1.393 2.005 1.00 83.44 176 HIS A C 1
ATOM 1403 O O . HIS A 1 176 ? -0.959 2.416 1.747 1.00 83.44 176 HIS A O 1
ATOM 1409 N N . THR A 1 177 ? -2.891 1.302 1.963 1.00 86.12 177 THR A N 1
ATOM 1410 C CA . THR A 1 177 ? -3.785 2.462 1.956 1.00 86.12 177 THR A CA 1
ATOM 1411 C C . THR A 1 177 ? -4.892 2.168 2.949 1.00 86.12 177 THR A C 1
ATOM 1413 O O . THR A 1 177 ? -5.363 1.035 3.012 1.00 86.12 177 THR A O 1
ATOM 1416 N N . VAL A 1 178 ? -5.295 3.154 3.747 1.00 90.94 178 VAL A N 1
ATOM 1417 C CA . VAL A 1 178 ? -6.393 2.998 4.705 1.00 90.94 178 VAL A CA 1
ATOM 1418 C C . VAL A 1 178 ? -7.413 4.096 4.479 1.00 90.94 178 VAL A C 1
ATOM 1420 O O . VAL A 1 178 ? -7.094 5.279 4.580 1.00 90.94 178 VAL A O 1
ATOM 1423 N N . LYS A 1 179 ? -8.654 3.710 4.208 1.00 93.19 179 LYS A N 1
ATOM 1424 C CA . LYS A 1 179 ? -9.796 4.617 4.113 1.00 93.19 179 LYS A CA 1
ATOM 1425 C C . LYS A 1 179 ? -10.790 4.265 5.202 1.00 93.19 179 LYS A C 1
ATOM 1427 O O . LYS A 1 179 ? -11.039 3.092 5.458 1.00 93.19 179 LYS A O 1
ATOM 1432 N N . PHE A 1 180 ? -11.400 5.270 5.806 1.00 96.06 180 PHE A N 1
ATOM 1433 C CA . PHE A 1 180 ? -12.558 5.067 6.665 1.00 96.06 180 PHE A CA 1
ATOM 1434 C C . PHE A 1 180 ? -13.678 5.999 6.240 1.00 96.06 180 PHE A C 1
ATOM 1436 O O . PHE A 1 180 ? -13.430 7.186 6.043 1.00 96.06 180 PHE A O 1
ATOM 1443 N N . THR A 1 181 ? -14.887 5.457 6.122 1.00 96.44 181 THR A N 1
ATOM 1444 C CA . THR A 1 181 ? -16.124 6.199 5.858 1.00 96.44 181 THR A CA 1
ATOM 1445 C C . THR A 1 181 ? -17.003 6.115 7.097 1.00 96.44 181 THR A C 1
ATOM 1447 O O . THR A 1 181 ? -17.389 5.018 7.502 1.00 96.44 181 THR A O 1
ATOM 1450 N N . SER A 1 182 ? -17.305 7.260 7.706 1.00 95.38 182 SER A N 1
ATOM 1451 C CA . SER A 1 182 ? -18.038 7.315 8.968 1.00 95.38 182 SER A CA 1
ATOM 1452 C C . SER A 1 182 ? -19.548 7.177 8.772 1.00 95.38 182 SER A C 1
ATOM 1454 O O . SER A 1 182 ? -20.121 7.801 7.884 1.00 95.38 182 SER A O 1
ATOM 1456 N N . SER A 1 183 ? -20.212 6.439 9.657 1.00 95.62 183 SER A N 1
ATOM 1457 C CA . SER A 1 183 ? -21.678 6.376 9.791 1.00 95.62 183 SER A CA 1
ATOM 1458 C C . SER A 1 183 ? -22.194 7.209 10.969 1.00 95.62 183 SER A C 1
ATOM 1460 O O . SER A 1 183 ? -23.391 7.223 11.241 1.00 95.62 183 SER A O 1
ATOM 1462 N N . ILE A 1 184 ? -21.305 7.904 11.687 1.00 89.94 184 ILE A N 1
ATOM 1463 C CA . ILE A 1 184 ? -21.649 8.806 12.794 1.00 89.94 184 ILE A CA 1
ATOM 1464 C C . ILE A 1 184 ? -20.842 10.105 12.712 1.00 89.94 184 ILE A C 1
ATOM 1466 O O . ILE A 1 184 ? -19.801 10.174 12.064 1.00 89.94 184 ILE A O 1
ATOM 1470 N N . SER A 1 185 ? -21.287 11.153 13.402 1.00 89.31 185 SER A N 1
ATOM 1471 C CA . SER A 1 185 ? -20.457 12.350 13.576 1.00 89.31 185 SER A CA 1
ATOM 1472 C C . SER A 1 185 ? -19.588 12.205 14.826 1.00 89.31 185 SER A C 1
ATOM 1474 O O . SER A 1 185 ? -20.117 12.171 15.935 1.00 89.31 185 SER A O 1
ATOM 1476 N N . SER A 1 186 ? -18.267 12.092 14.666 1.00 89.00 186 SER A N 1
ATOM 1477 C CA . SER A 1 186 ? -17.329 11.892 15.779 1.00 89.00 186 SER A CA 1
ATOM 1478 C C . SER A 1 186 ? -15.894 12.311 15.423 1.00 89.00 186 SER A C 1
ATOM 1480 O O . SER A 1 186 ? -15.586 12.704 14.297 1.00 89.00 186 SER A O 1
ATOM 1482 N N . SER A 1 187 ? -15.006 12.265 16.416 1.00 90.12 187 SER A N 1
ATOM 1483 C CA . SER A 1 187 ? -13.560 12.317 16.212 1.00 90.12 187 SER A CA 1
ATOM 1484 C C . SER A 1 187 ? -13.000 10.900 16.161 1.00 90.12 187 SER A C 1
ATOM 1486 O O . SER A 1 187 ? -13.264 10.105 17.061 1.00 90.12 187 SER A O 1
ATOM 1488 N N . PHE A 1 188 ? -12.192 10.625 15.145 1.00 91.94 188 PHE A N 1
ATOM 1489 C CA . PHE A 1 188 ? -11.554 9.342 14.889 1.00 91.94 188 PHE A CA 1
ATOM 1490 C C . PHE A 1 188 ? -10.035 9.483 14.911 1.00 91.94 188 PHE A C 1
ATOM 1492 O O . PHE A 1 188 ? -9.494 10.498 14.467 1.00 91.94 188 PHE A O 1
ATOM 1499 N N . ARG A 1 189 ? -9.346 8.455 15.397 1.00 91.75 189 ARG A N 1
ATOM 1500 C CA . ARG A 1 189 ? -7.889 8.331 15.380 1.00 91.75 189 ARG A CA 1
ATOM 1501 C C . ARG A 1 189 ? -7.513 6.954 14.860 1.00 91.75 189 ARG A C 1
ATOM 1503 O O . ARG A 1 189 ? -8.021 5.949 15.346 1.00 91.75 189 ARG A O 1
ATOM 1510 N N . LEU A 1 190 ? -6.602 6.919 13.896 1.00 93.56 190 LEU A N 1
ATOM 1511 C CA . LEU A 1 190 ? -6.067 5.685 13.330 1.00 93.56 190 LEU A CA 1
ATOM 1512 C C . LEU A 1 190 ? -4.751 5.340 14.027 1.00 93.56 190 LEU A C 1
ATOM 1514 O O . LEU A 1 190 ? -3.894 6.206 14.216 1.00 93.56 190 LEU A O 1
ATOM 1518 N N . VAL A 1 191 ? -4.589 4.073 14.384 1.00 93.38 191 VAL A N 1
ATOM 1519 C CA . VAL A 1 191 ? -3.399 3.539 15.040 1.00 93.38 191 VAL A CA 1
ATOM 1520 C C . VAL A 1 191 ? -2.935 2.304 14.276 1.00 93.38 191 VAL A C 1
ATOM 1522 O O . VAL A 1 191 ? -3.721 1.399 14.017 1.00 93.38 191 VAL A O 1
ATOM 1525 N N . TRP A 1 192 ? -1.654 2.243 13.927 1.00 92.44 192 TRP A N 1
ATOM 1526 C CA . TRP A 1 192 ? -1.036 1.036 13.386 1.00 92.44 192 TRP A CA 1
ATOM 1527 C C . TRP A 1 192 ? -0.172 0.402 14.465 1.00 92.44 192 TRP A C 1
ATOM 1529 O O . TRP A 1 192 ? 0.783 1.009 14.945 1.00 92.44 192 TRP A O 1
ATOM 1539 N N . ARG A 1 193 ? -0.521 -0.810 14.885 1.00 94.12 193 ARG A N 1
ATOM 1540 C CA . ARG A 1 193 ? 0.226 -1.569 15.893 1.00 94.12 193 ARG A CA 1
ATOM 1541 C C . ARG A 1 193 ? 1.048 -2.628 15.177 1.00 94.12 193 ARG A C 1
ATOM 1543 O O . ARG A 1 193 ? 0.515 -3.328 14.324 1.00 94.12 193 ARG A O 1
ATOM 1550 N N . LYS A 1 194 ? 2.327 -2.762 15.517 1.00 91.00 194 LYS A N 1
ATOM 1551 C CA . LYS A 1 194 ? 3.217 -3.834 15.054 1.00 91.00 194 LYS A CA 1
ATOM 1552 C C . LYS A 1 194 ? 3.877 -4.489 16.246 1.00 91.00 194 LYS A C 1
ATOM 1554 O O . LYS A 1 194 ? 4.723 -3.879 16.886 1.00 91.00 194 LYS A O 1
ATOM 1559 N N . MET A 1 195 ? 3.484 -5.716 16.529 1.00 92.38 195 MET A N 1
ATOM 1560 C CA . MET A 1 195 ? 3.918 -6.462 17.696 1.00 92.38 195 MET A CA 1
ATOM 1561 C C . MET A 1 195 ? 4.934 -7.534 17.309 1.00 92.38 195 MET A C 1
ATOM 1563 O O . MET A 1 195 ? 4.857 -8.124 16.222 1.00 92.38 195 MET A O 1
ATOM 1567 N N . GLY A 1 196 ? 5.863 -7.813 18.220 1.00 88.81 196 GLY A N 1
ATOM 1568 C CA . GLY A 1 196 ? 6.852 -8.873 18.044 1.00 88.81 196 GLY A CA 1
ATOM 1569 C C . GLY A 1 196 ? 7.801 -8.611 16.878 1.00 88.81 196 GLY A C 1
ATOM 1570 O O . GLY A 1 196 ? 8.007 -9.499 16.047 1.00 88.81 196 GLY A O 1
ATOM 1571 N N . VAL A 1 197 ? 8.321 -7.385 16.779 1.00 86.81 197 VAL A N 1
ATOM 1572 C CA . VAL A 1 197 ? 9.333 -7.011 15.788 1.00 86.81 197 VAL A CA 1
ATOM 1573 C C . VAL A 1 197 ? 10.714 -7.384 16.340 1.00 86.81 197 VAL A C 1
ATOM 1575 O O . VAL A 1 197 ? 11.079 -6.866 17.395 1.00 86.81 197 VAL A O 1
ATOM 1578 N N . PRO A 1 198 ? 11.512 -8.246 15.681 1.00 79.25 198 PRO A N 1
ATOM 1579 C CA . PRO A 1 198 ? 12.762 -8.790 16.216 1.00 79.25 198 PRO A CA 1
ATOM 1580 C C . PRO A 1 198 ? 13.916 -7.782 16.097 1.00 79.25 198 PRO A C 1
ATOM 1582 O O . PRO A 1 198 ? 14.929 -8.015 15.441 1.00 79.25 198 PRO A O 1
ATOM 1585 N N . ALA A 1 199 ? 13.752 -6.625 16.726 1.00 75.00 199 ALA A N 1
ATOM 1586 C CA . ALA A 1 199 ? 14.692 -5.520 16.705 1.00 75.00 199 ALA A CA 1
ATOM 1587 C C . ALA A 1 199 ? 14.898 -4.968 18.109 1.00 75.00 199 ALA A C 1
ATOM 1589 O O . ALA A 1 199 ? 14.049 -5.131 18.971 1.00 75.00 199 ALA A O 1
ATOM 1590 N N . TYR A 1 200 ? 16.024 -4.297 18.332 1.00 76.19 200 TYR A N 1
ATOM 1591 C CA . TYR A 1 200 ? 16.336 -3.650 19.616 1.00 76.19 200 TYR A CA 1
ATOM 1592 C C . TYR A 1 200 ? 16.873 -2.229 19.431 1.00 76.19 200 TYR A C 1
ATOM 1594 O O . TYR A 1 200 ? 17.056 -1.497 20.401 1.00 76.19 200 TYR A O 1
ATOM 1602 N N . GLU A 1 201 ? 17.151 -1.843 18.187 1.00 74.38 201 GLU A N 1
ATOM 1603 C CA . GLU A 1 201 ? 17.691 -0.547 17.801 1.00 74.38 201 GLU A CA 1
ATOM 1604 C C . GLU A 1 201 ? 16.789 0.070 16.734 1.00 74.38 201 GLU A C 1
ATOM 1606 O O . GLU A 1 201 ? 16.419 -0.600 15.767 1.00 74.38 201 GLU A O 1
ATOM 1611 N N . VAL A 1 202 ? 16.463 1.347 16.922 1.00 73.31 202 VAL A N 1
ATOM 1612 C CA . VAL A 1 202 ? 15.777 2.184 15.943 1.00 73.31 202 VAL A CA 1
ATOM 1613 C C . VAL A 1 202 ? 16.814 3.091 15.298 1.00 73.31 202 VAL A C 1
ATOM 1615 O O . VAL A 1 202 ? 17.514 3.843 15.983 1.00 73.31 202 VAL A O 1
ATOM 1618 N N . LYS A 1 203 ? 16.906 3.015 13.972 1.00 69.75 203 LYS A N 1
ATOM 1619 C CA . LYS A 1 203 ? 17.569 4.010 13.135 1.00 69.75 203 LYS A CA 1
ATOM 1620 C C . LYS A 1 203 ? 16.520 4.796 12.372 1.00 69.75 203 LYS A C 1
ATOM 1622 O O . LYS A 1 203 ? 15.597 4.200 11.830 1.00 69.75 203 LYS A O 1
ATOM 1627 N N . GLY A 1 204 ? 16.672 6.102 12.291 1.00 66.94 204 GLY A N 1
ATOM 1628 C CA . GLY A 1 204 ? 15.694 6.945 11.622 1.00 66.94 204 GLY A CA 1
ATOM 1629 C C . GLY A 1 204 ? 16.188 8.364 11.471 1.00 66.94 204 GLY A C 1
ATOM 1630 O O . GLY A 1 204 ? 17.379 8.631 11.627 1.00 66.94 204 GLY A O 1
ATOM 1631 N N . GLU A 1 205 ? 15.255 9.262 11.226 1.00 64.31 205 GLU A N 1
ATOM 1632 C CA . GLU A 1 205 ? 15.464 10.699 11.279 1.00 64.31 205 GLU A CA 1
ATOM 1633 C C . GLU A 1 205 ? 14.353 11.316 12.117 1.00 64.31 205 GLU A C 1
ATOM 1635 O O . GLU A 1 205 ? 13.197 10.929 11.965 1.00 64.31 205 GLU A O 1
ATOM 1640 N N . ASP A 1 206 ? 14.718 12.220 13.018 1.00 67.94 206 ASP A N 1
ATOM 1641 C CA . ASP A 1 206 ? 13.806 13.013 13.837 1.00 67.94 206 ASP A CA 1
ATOM 1642 C C . ASP A 1 206 ? 14.132 14.487 13.590 1.00 67.94 206 ASP A C 1
ATOM 1644 O O . ASP A 1 206 ? 15.268 14.917 13.804 1.00 67.94 206 ASP A O 1
ATOM 1648 N N . GLU A 1 207 ? 13.174 15.232 13.035 1.00 67.62 207 GLU A N 1
ATOM 1649 C CA . GLU A 1 207 ? 13.335 16.649 12.671 1.00 67.62 207 GLU A CA 1
ATOM 1650 C C . GLU A 1 207 ? 14.635 16.959 11.885 1.00 67.62 207 GLU A C 1
ATOM 1652 O O . GLU A 1 207 ? 15.338 17.931 12.167 1.00 67.62 207 GLU A O 1
ATOM 1657 N N . GLY A 1 208 ? 14.996 16.128 10.896 1.00 64.50 208 GLY A N 1
ATOM 1658 C CA . GLY A 1 208 ? 16.216 16.327 10.097 1.00 64.50 208 GLY A CA 1
ATOM 1659 C C . GLY A 1 208 ? 17.488 15.719 10.695 1.00 64.50 208 GLY A C 1
ATOM 1660 O O . GLY A 1 208 ? 18.562 15.826 10.101 1.00 64.50 208 GLY A O 1
ATOM 1661 N N . ARG A 1 209 ? 17.416 15.097 11.879 1.00 66.81 209 ARG A N 1
ATOM 1662 C CA . ARG A 1 209 ? 18.578 14.519 12.570 1.00 66.81 209 ARG A CA 1
ATOM 1663 C C . ARG A 1 209 ? 18.523 13.007 12.566 1.00 66.81 209 ARG A C 1
ATOM 1665 O O . ARG A 1 209 ? 17.574 12.412 13.066 1.00 66.81 209 ARG A O 1
ATOM 1672 N N . ALA A 1 210 ? 19.589 12.377 12.082 1.00 71.12 210 ALA A N 1
ATOM 1673 C CA . ALA A 1 210 ? 19.720 10.931 12.146 1.00 71.12 210 ALA A CA 1
ATOM 1674 C C . ALA A 1 210 ? 19.690 10.447 13.606 1.00 71.12 210 ALA A C 1
ATOM 1676 O O . ALA A 1 210 ? 20.535 10.829 14.420 1.00 71.12 210 ALA A O 1
ATOM 1677 N N . ILE A 1 211 ? 18.743 9.568 13.923 1.00 73.81 211 ILE A N 1
ATOM 1678 C CA . ILE A 1 211 ? 18.676 8.871 15.205 1.00 73.81 211 ILE A CA 1
ATOM 1679 C C . ILE A 1 211 ? 19.216 7.454 15.034 1.00 73.81 211 ILE A C 1
ATOM 1681 O O . ILE A 1 211 ? 18.932 6.772 14.050 1.00 73.81 211 ILE A O 1
ATOM 1685 N N . LYS A 1 212 ? 20.008 7.001 16.004 1.00 79.31 212 LYS A N 1
ATOM 1686 C CA . LYS A 1 212 ? 20.402 5.601 16.179 1.00 79.31 212 LYS A CA 1
ATOM 1687 C C . LYS A 1 212 ? 20.368 5.312 17.669 1.00 79.31 212 LYS A C 1
ATOM 1689 O O . LYS A 1 212 ? 21.243 5.766 18.404 1.00 79.31 212 LYS A O 1
ATOM 1694 N N . LYS A 1 213 ? 19.347 4.592 18.120 1.00 78.56 213 LYS A N 1
ATOM 1695 C CA . LYS A 1 213 ? 19.105 4.390 19.548 1.00 78.56 213 LYS A CA 1
ATOM 1696 C C . LYS A 1 213 ? 18.681 2.962 19.834 1.00 78.56 213 LYS A C 1
ATOM 1698 O O . LYS A 1 213 ? 17.745 2.450 19.225 1.00 78.56 213 LYS A O 1
ATOM 1703 N N . ARG A 1 214 ? 19.349 2.336 20.805 1.00 83.69 214 ARG A N 1
ATOM 1704 C CA . ARG A 1 214 ? 18.874 1.092 21.408 1.00 83.69 214 ARG A CA 1
ATOM 1705 C C . ARG A 1 214 ? 17.723 1.410 22.358 1.00 83.69 214 ARG A C 1
ATOM 1707 O O . ARG A 1 214 ? 17.864 2.269 23.225 1.00 83.69 214 ARG A O 1
ATOM 1714 N N . ILE A 1 215 ? 16.604 0.720 22.196 1.00 84.12 215 ILE A N 1
ATOM 1715 C CA . ILE A 1 215 ? 15.396 0.937 22.988 1.00 84.12 215 ILE A CA 1
ATOM 1716 C C . ILE A 1 215 ? 15.425 -0.032 24.172 1.00 84.12 215 ILE A C 1
ATOM 1718 O O . ILE A 1 215 ? 15.323 -1.244 23.997 1.00 84.12 215 ILE A O 1
ATOM 1722 N N . LEU A 1 216 ? 15.639 0.506 25.374 1.00 85.81 216 LEU A N 1
ATOM 1723 C CA . LEU A 1 216 ? 15.742 -0.263 26.626 1.00 85.81 216 LEU A CA 1
ATOM 1724 C C . LEU A 1 216 ? 14.550 -0.037 27.563 1.00 85.81 216 LEU A C 1
ATOM 1726 O O . LEU A 1 216 ? 14.343 -0.801 28.500 1.00 85.81 216 LEU A O 1
ATOM 1730 N N . ALA A 1 217 ? 13.763 1.000 27.296 1.00 88.31 217 ALA A N 1
ATOM 1731 C CA . ALA A 1 217 ? 12.528 1.328 27.984 1.00 88.31 217 ALA A CA 1
ATOM 1732 C C . ALA A 1 217 ? 11.505 1.814 26.952 1.00 88.31 217 ALA A C 1
ATOM 1734 O O . ALA A 1 217 ? 11.816 1.925 25.766 1.00 88.31 217 ALA A O 1
ATOM 1735 N N . ARG A 1 218 ? 10.281 2.087 27.406 1.00 89.56 218 ARG A N 1
ATOM 1736 C CA . ARG A 1 218 ? 9.258 2.753 26.598 1.00 89.56 218 ARG A CA 1
ATOM 1737 C C . ARG A 1 218 ? 9.792 4.096 26.098 1.00 89.56 218 ARG A C 1
ATOM 1739 O O . ARG A 1 218 ? 10.223 4.915 26.904 1.00 89.56 218 ARG A O 1
ATOM 1746 N N . GLU A 1 219 ? 9.728 4.314 24.793 1.00 85.75 219 GLU A N 1
ATOM 1747 C CA . GLU A 1 219 ? 10.279 5.497 24.132 1.00 85.75 219 GLU A CA 1
ATOM 1748 C C . GLU A 1 219 ? 9.279 6.056 23.123 1.00 85.75 219 GLU A C 1
ATOM 1750 O O . GLU A 1 219 ? 8.553 5.304 22.469 1.00 85.75 219 GLU A O 1
ATOM 1755 N N . GLU A 1 220 ? 9.268 7.378 22.987 1.00 84.69 220 GLU A N 1
ATOM 1756 C CA . GLU A 1 220 ? 8.459 8.108 22.014 1.00 84.69 220 GLU A CA 1
ATOM 1757 C C . GLU A 1 220 ? 9.368 8.991 21.171 1.00 84.69 220 GLU A C 1
ATOM 1759 O O . GLU A 1 220 ? 10.312 9.587 21.690 1.00 84.69 220 GLU A O 1
ATOM 1764 N N . PHE A 1 221 ? 9.100 9.058 19.872 1.00 75.31 221 PHE A N 1
ATOM 1765 C CA . PHE A 1 221 ? 9.895 9.854 18.941 1.00 75.31 221 PHE A CA 1
ATOM 1766 C C . PHE A 1 221 ? 9.078 10.248 17.706 1.00 75.31 221 PHE A C 1
ATOM 1768 O O . PHE A 1 221 ? 8.116 9.569 17.329 1.00 75.31 221 PHE A O 1
ATOM 1775 N N . ASN A 1 222 ? 9.493 11.333 17.052 1.00 67.19 222 ASN A N 1
ATOM 1776 C CA . ASN A 1 222 ? 8.887 11.831 15.820 1.00 67.19 222 ASN A CA 1
ATOM 1777 C C . ASN A 1 222 ? 9.723 11.368 14.61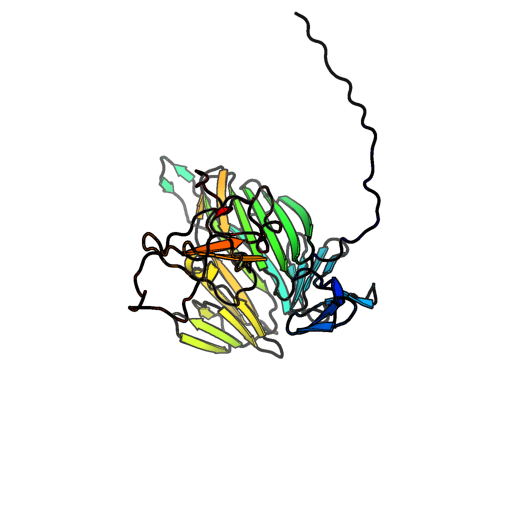6 1.00 67.19 222 ASN A C 1
ATOM 1779 O O . ASN A 1 222 ? 10.450 12.144 14.012 1.00 67.19 222 ASN A O 1
ATOM 1783 N N . ALA A 1 223 ? 9.669 10.080 14.268 1.00 58.41 223 ALA A N 1
ATOM 1784 C CA . ALA A 1 223 ? 10.504 9.555 13.182 1.00 58.41 223 ALA A CA 1
ATOM 1785 C C . ALA A 1 223 ? 9.864 9.693 11.788 1.00 58.41 223 ALA A C 1
ATOM 1787 O O . ALA A 1 223 ? 8.700 9.334 11.600 1.00 58.41 223 ALA A O 1
ATOM 1788 N N . THR A 1 224 ? 10.650 10.109 10.789 1.00 52.78 224 THR A N 1
ATOM 1789 C CA . THR A 1 224 ? 10.265 10.148 9.359 1.00 52.78 224 THR A CA 1
ATOM 1790 C C . THR A 1 224 ? 10.479 8.815 8.630 1.00 52.78 224 THR A C 1
ATOM 1792 O O . THR A 1 224 ? 9.813 8.539 7.633 1.00 52.78 224 THR A O 1
ATOM 1795 N N . TYR A 1 225 ? 11.351 7.944 9.141 1.00 55.19 225 TYR A N 1
ATOM 1796 C CA . TYR A 1 225 ? 11.504 6.558 8.691 1.00 55.19 225 TYR A CA 1
ATOM 1797 C C . TYR A 1 225 ? 12.093 5.694 9.809 1.00 55.19 225 TYR A C 1
ATOM 1799 O O . TYR A 1 225 ? 12.899 6.171 10.608 1.00 55.19 225 TYR A O 1
ATOM 1807 N N . LEU A 1 226 ? 11.713 4.417 9.867 1.00 56.34 226 LEU A N 1
ATOM 1808 C CA . LEU A 1 226 ? 12.282 3.456 10.814 1.00 56.34 226 LEU A CA 1
ATOM 1809 C C . LEU A 1 226 ? 13.079 2.394 10.083 1.00 56.34 226 LEU A C 1
ATOM 1811 O O . LEU A 1 226 ? 12.608 1.803 9.117 1.00 56.34 226 LEU A O 1
ATOM 1815 N N . CYS A 1 227 ? 14.276 2.147 10.591 1.00 53.88 227 CYS A N 1
ATOM 1816 C CA . CYS A 1 227 ? 15.181 1.085 10.212 1.00 53.88 227 CYS A CA 1
ATOM 1817 C C . CYS A 1 227 ? 15.485 0.275 11.473 1.00 53.88 227 CYS A C 1
ATOM 1819 O O . CYS A 1 227 ? 16.130 0.748 12.410 1.00 53.88 227 CYS A O 1
ATOM 1821 N N . LEU A 1 228 ? 14.947 -0.936 11.512 1.00 58.47 228 LEU A N 1
ATOM 1822 C CA . LEU A 1 228 ? 15.030 -1.840 12.655 1.00 58.47 228 LEU A CA 1
ATOM 1823 C C . LEU A 1 228 ? 16.150 -2.858 12.396 1.00 58.47 228 LEU A C 1
ATOM 1825 O O . LEU A 1 228 ? 16.205 -3.418 11.302 1.00 58.47 228 LEU A O 1
ATOM 1829 N N . VAL A 1 229 ? 17.081 -3.045 13.344 1.00 51.69 229 VAL A N 1
ATOM 1830 C CA . VAL A 1 229 ? 18.351 -3.766 13.089 1.00 51.69 229 VAL A CA 1
ATOM 1831 C C . VAL A 1 229 ? 18.425 -5.152 13.738 1.00 51.69 229 VAL A C 1
ATOM 1833 O O . VAL A 1 229 ? 18.394 -5.280 14.962 1.00 51.69 229 VAL A O 1
ATOM 1836 N N . GLY A 1 230 ? 18.681 -6.149 12.882 1.00 46.00 230 GLY A N 1
ATOM 1837 C CA . GLY A 1 230 ? 19.147 -7.508 13.183 1.00 46.00 230 GLY A CA 1
ATOM 1838 C C . GLY A 1 230 ? 19.186 -8.331 11.887 1.00 46.00 230 GLY A C 1
ATOM 1839 O O . GLY A 1 230 ? 18.141 -8.735 11.409 1.00 46.00 230 GLY A O 1
ATOM 1840 N N . LYS A 1 231 ? 20.363 -8.503 11.254 1.00 50.62 231 LYS A N 1
ATOM 1841 C CA . LYS A 1 231 ? 20.617 -9.136 9.922 1.00 50.62 231 LYS A CA 1
ATOM 1842 C C . LYS A 1 231 ? 19.809 -8.630 8.700 1.00 50.62 231 LYS A C 1
ATOM 1844 O O . LYS A 1 231 ? 20.267 -8.823 7.578 1.00 50.62 231 LYS A O 1
ATOM 1849 N N . ARG A 1 232 ? 18.674 -7.951 8.878 1.00 52.50 232 ARG A N 1
ATOM 1850 C CA . ARG A 1 232 ? 17.806 -7.357 7.850 1.00 52.50 232 ARG A CA 1
ATOM 1851 C C . ARG A 1 232 ? 17.401 -5.945 8.284 1.00 52.50 232 ARG A C 1
ATOM 1853 O O . ARG A 1 232 ? 17.279 -5.677 9.475 1.00 52.50 232 ARG A O 1
ATOM 1860 N N . VAL A 1 233 ? 17.237 -5.046 7.314 1.00 56.19 233 VAL A N 1
ATOM 1861 C CA . VAL A 1 233 ? 16.721 -3.686 7.518 1.00 56.19 233 VAL A CA 1
ATOM 1862 C C . VAL A 1 233 ? 15.255 -3.681 7.108 1.00 56.19 233 VAL A C 1
ATOM 1864 O O . VAL A 1 233 ? 14.948 -3.856 5.931 1.00 56.19 233 VAL A O 1
ATOM 1867 N N . ILE A 1 234 ? 14.352 -3.469 8.062 1.00 61.16 234 ILE A N 1
ATOM 1868 C CA . ILE A 1 234 ? 12.953 -3.147 7.756 1.00 61.16 234 ILE A CA 1
ATOM 1869 C C . ILE A 1 234 ? 12.902 -1.637 7.568 1.00 61.16 234 ILE A C 1
ATOM 1871 O O . ILE A 1 234 ? 13.107 -0.927 8.547 1.00 61.16 234 ILE A O 1
ATOM 1875 N N . LYS A 1 235 ? 12.685 -1.151 6.340 1.00 63.56 235 LYS A N 1
ATOM 1876 C CA . LYS A 1 235 ? 12.479 0.280 6.080 1.00 63.56 235 LYS A CA 1
ATOM 1877 C C . LYS A 1 235 ? 10.982 0.573 6.097 1.00 63.56 235 LYS A C 1
ATOM 1879 O O . LYS A 1 235 ? 10.296 0.332 5.107 1.00 63.56 235 LYS A O 1
ATOM 1884 N N . GLU A 1 236 ? 10.492 1.102 7.209 1.00 68.50 236 GLU A N 1
ATOM 1885 C CA . GLU A 1 236 ? 9.174 1.734 7.251 1.00 68.50 236 GLU A CA 1
ATOM 1886 C C . GLU A 1 236 ? 9.346 3.194 6.878 1.00 68.50 236 GLU A C 1
ATOM 1888 O O . GLU A 1 236 ? 9.831 4.002 7.668 1.00 68.50 236 GLU A O 1
ATOM 1893 N N . ASP A 1 237 ? 9.018 3.494 5.631 1.00 63.19 237 ASP A N 1
ATOM 1894 C CA . ASP A 1 237 ? 9.092 4.835 5.081 1.00 63.19 237 ASP A CA 1
ATOM 1895 C C . ASP A 1 237 ? 7.734 5.515 5.260 1.00 63.19 237 ASP A C 1
ATOM 1897 O O . ASP A 1 237 ? 6.766 5.157 4.584 1.00 63.19 237 ASP A O 1
ATOM 1901 N N . LEU A 1 238 ? 7.661 6.432 6.225 1.00 66.38 238 LEU A N 1
ATOM 1902 C CA . LEU A 1 238 ? 6.454 7.187 6.561 1.00 66.38 238 LEU A CA 1
ATOM 1903 C C . LEU A 1 238 ? 6.574 8.652 6.145 1.00 66.38 238 LEU A C 1
ATOM 1905 O O . LEU A 1 238 ? 5.726 9.457 6.526 1.00 66.38 238 LEU A O 1
ATOM 1909 N N . GLU A 1 239 ? 7.582 9.006 5.343 1.00 63.94 239 GLU A N 1
ATOM 1910 C CA . GLU A 1 239 ? 7.843 10.384 4.929 1.00 63.94 239 GLU A CA 1
ATOM 1911 C C . GLU A 1 239 ? 6.602 11.019 4.290 1.00 63.94 239 GLU A C 1
ATOM 1913 O O . GLU A 1 239 ? 6.192 12.116 4.661 1.00 63.94 239 GLU A O 1
ATOM 1918 N N . LYS A 1 240 ? 5.918 10.275 3.416 1.00 63.66 240 LYS A N 1
ATOM 1919 C CA . LYS A 1 240 ? 4.685 10.725 2.751 1.00 63.66 240 LYS A CA 1
ATOM 1920 C C . LYS A 1 240 ? 3.481 10.839 3.698 1.00 63.66 240 LYS A C 1
ATOM 1922 O O . LYS A 1 240 ? 2.569 11.616 3.438 1.00 63.66 240 LYS A O 1
ATOM 1927 N N . ALA A 1 241 ? 3.484 10.111 4.815 1.00 65.06 241 ALA A N 1
ATOM 1928 C CA . ALA A 1 241 ? 2.441 10.165 5.841 1.00 65.06 241 ALA A CA 1
ATOM 1929 C C . ALA A 1 241 ? 2.784 11.112 7.009 1.00 65.06 241 ALA A C 1
ATOM 1931 O O . ALA A 1 241 ? 1.984 11.244 7.940 1.00 65.06 241 ALA A O 1
ATOM 1932 N N . ARG A 1 242 ? 3.946 11.786 6.977 1.00 69.12 242 ARG A N 1
ATOM 1933 C CA . ARG A 1 242 ? 4.510 12.545 8.109 1.00 69.12 242 ARG A CA 1
ATOM 1934 C C . ARG A 1 242 ? 3.569 13.590 8.690 1.00 69.12 242 ARG A C 1
ATOM 1936 O O . ARG A 1 242 ? 3.493 13.750 9.898 1.00 69.12 242 ARG A O 1
ATOM 1943 N N . GLU A 1 243 ? 2.809 14.278 7.843 1.00 72.62 243 GLU A N 1
ATOM 1944 C CA . GLU A 1 243 ? 1.896 15.336 8.291 1.00 72.62 243 GLU A CA 1
ATOM 1945 C C . GLU A 1 243 ? 0.734 14.784 9.120 1.00 72.62 243 GLU A C 1
ATOM 1947 O O . GLU A 1 243 ? 0.098 15.505 9.896 1.00 72.62 243 GLU A O 1
ATOM 1952 N N . LYS A 1 244 ? 0.434 13.495 8.936 1.00 79.50 244 LYS A N 1
ATOM 1953 C CA . LYS A 1 244 ? -0.604 12.777 9.665 1.00 79.50 244 LYS A CA 1
ATOM 1954 C C . LYS A 1 244 ? -0.027 11.954 10.808 1.00 79.50 244 LYS A C 1
ATOM 1956 O O . LYS A 1 244 ? -0.771 11.703 11.744 1.00 79.50 244 LYS A O 1
ATOM 1961 N N . LEU A 1 245 ? 1.240 11.551 10.780 1.00 80.38 245 LEU A N 1
ATOM 1962 C CA . LEU A 1 245 ? 1.867 10.815 11.877 1.00 80.38 245 LEU A CA 1
ATOM 1963 C C . LEU A 1 245 ? 2.067 11.740 13.086 1.00 80.38 245 LEU A C 1
ATOM 1965 O O . LEU A 1 245 ? 2.732 12.767 12.994 1.00 80.38 245 LEU A O 1
ATOM 1969 N N . LYS A 1 246 ? 1.456 11.401 14.222 1.00 82.44 246 LYS A N 1
ATOM 1970 C CA . LYS A 1 246 ? 1.516 12.208 15.450 1.00 82.44 246 LYS A CA 1
ATOM 1971 C C . LYS A 1 246 ? 2.514 11.692 16.459 1.00 82.44 246 LYS A C 1
ATOM 1973 O O . LYS A 1 246 ? 3.080 12.492 17.193 1.00 82.44 246 LYS A O 1
ATOM 1978 N N . ARG A 1 247 ? 2.658 10.376 16.540 1.00 83.12 247 ARG A N 1
ATOM 1979 C CA . ARG A 1 247 ? 3.451 9.734 17.579 1.00 83.12 247 ARG A CA 1
ATOM 1980 C C . ARG A 1 247 ? 3.885 8.367 17.099 1.00 83.12 247 ARG A C 1
ATOM 1982 O O . ARG A 1 247 ? 3.063 7.604 16.590 1.00 83.12 247 ARG A O 1
ATOM 1989 N N . VAL A 1 248 ? 5.157 8.055 17.300 1.00 85.31 248 VAL A N 1
ATOM 1990 C CA . VAL A 1 248 ? 5.644 6.682 17.250 1.00 85.31 248 VAL A CA 1
ATOM 1991 C C . VAL A 1 248 ? 6.120 6.310 18.636 1.00 85.31 248 VAL A C 1
ATOM 1993 O O . VAL A 1 248 ? 6.921 7.016 19.242 1.00 85.31 248 VAL A O 1
ATOM 1996 N N . GLU A 1 249 ? 5.609 5.199 19.136 1.00 88.44 249 GLU A N 1
ATOM 1997 C CA . GLU A 1 249 ? 6.001 4.633 20.411 1.00 88.44 249 GLU A CA 1
ATOM 1998 C C . GLU A 1 249 ? 6.673 3.280 20.180 1.00 88.44 249 GLU A C 1
ATOM 2000 O O . GLU A 1 249 ? 6.120 2.418 19.494 1.00 88.44 249 GLU A O 1
ATOM 2005 N N . ALA A 1 250 ? 7.840 3.083 20.789 1.00 88.75 250 ALA A N 1
ATOM 2006 C CA . ALA A 1 250 ? 8.522 1.800 20.848 1.00 88.75 250 ALA A CA 1
ATOM 2007 C C . ALA A 1 250 ? 8.512 1.257 22.279 1.00 88.75 250 ALA A C 1
ATOM 2009 O O . ALA A 1 250 ? 8.871 1.952 23.233 1.00 88.75 250 ALA A O 1
ATOM 2010 N N . ARG A 1 251 ? 8.117 -0.007 22.429 1.00 91.94 251 ARG A N 1
ATOM 2011 C CA . ARG A 1 251 ? 8.073 -0.724 23.704 1.00 91.94 251 ARG A CA 1
ATOM 2012 C C . ARG A 1 251 ? 8.981 -1.950 23.629 1.00 91.94 251 ARG A C 1
ATOM 2014 O O . ARG A 1 251 ? 8.750 -2.800 22.772 1.00 91.94 251 ARG A O 1
ATOM 2021 N N . PRO A 1 252 ? 9.995 -2.072 24.498 1.00 91.69 252 PRO A N 1
ATOM 2022 C CA . PRO A 1 252 ? 10.791 -3.285 24.579 1.00 91.69 252 PRO A CA 1
ATOM 2023 C C . PRO A 1 252 ? 9.962 -4.445 25.116 1.00 91.69 252 PRO A C 1
ATOM 2025 O O . PRO A 1 252 ? 9.225 -4.303 26.091 1.00 91.69 252 PRO A O 1
ATOM 2028 N N . ILE A 1 253 ? 10.120 -5.595 24.473 1.00 91.31 253 ILE A N 1
ATOM 2029 C CA . ILE A 1 253 ? 9.585 -6.887 24.903 1.00 91.31 253 ILE A CA 1
ATOM 2030 C C . ILE A 1 253 ? 10.748 -7.869 25.086 1.00 91.31 253 ILE A C 1
ATOM 2032 O O . ILE A 1 253 ? 11.880 -7.581 24.695 1.00 91.31 253 ILE A O 1
ATOM 2036 N N . GLU A 1 254 ? 10.476 -9.050 25.649 1.00 88.44 254 GLU A N 1
ATOM 2037 C CA . GLU A 1 254 ? 11.505 -10.071 25.915 1.00 88.44 254 GLU A CA 1
ATOM 2038 C C . GLU A 1 254 ? 12.375 -10.370 24.679 1.00 88.44 254 GLU A C 1
ATOM 2040 O O . GLU A 1 254 ? 13.591 -10.523 24.790 1.00 88.44 254 GLU A O 1
ATOM 2045 N N . LYS A 1 255 ? 11.757 -10.408 23.488 1.00 85.06 255 LYS A N 1
ATOM 2046 C CA . LYS A 1 255 ? 12.416 -10.695 22.206 1.00 85.06 255 LYS A CA 1
ATOM 2047 C C . LYS A 1 255 ? 12.071 -9.663 21.133 1.00 85.06 255 LYS A C 1
ATOM 2049 O O . LYS A 1 255 ? 11.509 -10.004 20.095 1.00 85.06 255 LYS A O 1
ATOM 2054 N N . GLY A 1 256 ? 12.411 -8.402 21.389 1.00 87.44 256 GLY A N 1
ATOM 2055 C CA . GLY A 1 256 ? 12.381 -7.343 20.382 1.00 87.44 256 GLY A CA 1
ATOM 2056 C C . GLY A 1 256 ? 11.599 -6.102 20.804 1.00 87.44 256 GLY A C 1
ATOM 2057 O O . GLY A 1 256 ? 11.705 -5.658 21.949 1.00 87.44 256 GLY A O 1
ATOM 2058 N N . LEU A 1 257 ? 10.812 -5.553 19.875 1.00 87.00 257 LEU A N 1
ATOM 2059 C CA . LEU A 1 257 ? 10.007 -4.348 20.051 1.00 87.00 257 LEU A CA 1
ATOM 2060 C C . LEU A 1 257 ? 8.556 -4.542 19.618 1.00 87.00 257 LEU A C 1
ATOM 2062 O O . LEU A 1 257 ? 8.264 -5.144 18.586 1.00 87.00 257 LEU A O 1
ATOM 2066 N N . ASP A 1 258 ? 7.676 -3.894 20.365 1.00 91.81 258 ASP A N 1
ATOM 2067 C CA . ASP A 1 258 ? 6.338 -3.522 19.939 1.00 91.81 258 ASP A CA 1
ATOM 2068 C C . ASP A 1 258 ? 6.359 -2.052 19.500 1.00 91.81 258 ASP A C 1
ATOM 2070 O O . ASP A 1 258 ? 6.862 -1.184 20.216 1.00 91.81 258 ASP A O 1
ATOM 2074 N N . LEU A 1 259 ? 5.827 -1.763 18.315 1.00 88.31 259 LEU A N 1
ATOM 2075 C CA . LEU A 1 259 ? 5.763 -0.425 17.731 1.00 88.31 259 LEU A CA 1
ATOM 2076 C C . LEU A 1 259 ? 4.312 0.014 17.562 1.00 88.31 259 LEU A C 1
ATOM 2078 O O . LEU A 1 259 ? 3.470 -0.746 17.081 1.00 88.31 259 LEU A O 1
ATOM 2082 N N . ILE A 1 260 ? 4.025 1.256 17.930 1.00 90.94 260 ILE A N 1
ATOM 2083 C CA . ILE A 1 260 ? 2.700 1.860 17.810 1.00 90.94 260 ILE A CA 1
ATOM 2084 C C . ILE A 1 260 ? 2.853 3.179 17.070 1.00 90.94 260 ILE A C 1
ATOM 2086 O O . ILE A 1 260 ? 3.530 4.086 17.544 1.00 90.94 260 ILE A O 1
ATOM 2090 N N . PHE A 1 261 ? 2.204 3.282 15.918 1.00 88.12 261 PHE A N 1
ATOM 2091 C CA . PHE A 1 261 ? 2.135 4.496 15.118 1.00 88.12 261 PHE A CA 1
ATOM 2092 C C . PHE A 1 261 ? 0.747 5.092 15.300 1.00 88.12 261 PHE A C 1
ATOM 2094 O O . PHE A 1 261 ? -0.244 4.487 14.897 1.00 88.12 261 PHE A O 1
ATOM 2101 N N . GLU A 1 262 ? 0.659 6.264 15.913 1.00 89.12 262 GLU A N 1
ATOM 2102 C CA . GLU A 1 262 ? -0.594 7.000 16.029 1.00 89.12 262 GLU A CA 1
ATOM 2103 C C . GLU A 1 262 ? -0.639 8.092 14.967 1.00 89.12 262 GLU A C 1
ATOM 2105 O O . GLU A 1 262 ? 0.250 8.947 14.886 1.00 89.12 262 GLU A O 1
ATOM 2110 N N . PHE A 1 263 ? -1.694 8.076 14.161 1.00 87.44 263 PHE A N 1
ATOM 2111 C CA . PHE A 1 263 ? -1.956 9.093 13.156 1.00 87.44 263 PHE A CA 1
ATOM 2112 C C . PHE A 1 263 ? -2.921 10.157 13.702 1.00 87.44 263 PHE A C 1
ATOM 2114 O O . PHE A 1 263 ? -3.422 10.064 14.823 1.00 87.44 263 PHE A O 1
ATOM 2121 N N . GLY A 1 264 ? -3.128 11.219 12.927 1.00 78.56 264 GLY A N 1
ATOM 2122 C CA . GLY A 1 264 ? -3.885 12.403 13.309 1.00 78.56 264 GLY A CA 1
ATOM 2123 C C . GLY A 1 264 ? -5.324 12.116 13.730 1.00 78.56 264 GLY A C 1
ATOM 2124 O O . GLY A 1 264 ? -5.851 11.021 13.569 1.00 78.56 264 GLY A O 1
ATOM 2125 N N . VAL A 1 265 ? -5.969 13.145 14.278 1.00 88.31 265 VAL A N 1
ATOM 2126 C CA . VAL A 1 265 ? -7.388 13.085 14.632 1.00 88.31 265 VAL A CA 1
ATOM 2127 C C . VAL A 1 265 ? -8.211 13.663 13.488 1.00 88.31 265 VAL A C 1
ATOM 2129 O O . VAL A 1 265 ? -8.047 14.834 13.139 1.00 88.31 265 VAL A O 1
ATOM 2132 N N . TRP A 1 266 ? -9.122 12.864 12.946 1.00 88.12 266 TRP A N 1
ATOM 2133 C CA . TRP A 1 266 ? -10.099 13.292 11.951 1.00 88.12 266 TRP A CA 1
ATOM 2134 C C . TRP A 1 266 ? -11.438 13.548 12.623 1.00 88.12 266 TRP A C 1
ATOM 2136 O O . TRP A 1 266 ? -11.993 12.668 13.271 1.00 88.12 266 TRP A O 1
ATOM 2146 N N . LYS A 1 267 ? -11.971 14.757 12.465 1.00 90.06 267 LYS A N 1
ATOM 2147 C CA . LYS A 1 267 ? -13.347 15.071 12.854 1.00 90.06 267 LYS A CA 1
ATOM 2148 C C . LYS A 1 267 ? -14.216 14.853 11.630 1.00 90.06 267 LYS A C 1
ATOM 2150 O O . LYS A 1 267 ? -14.099 15.627 10.687 1.00 90.06 267 LYS A O 1
ATOM 2155 N N . LEU A 1 268 ? -15.020 13.800 11.648 1.00 86.62 268 LEU A N 1
ATOM 2156 C CA . LEU A 1 268 ? -15.874 13.419 10.532 1.00 86.62 268 LEU A CA 1
ATOM 2157 C C . LEU A 1 268 ? -17.336 13.620 10.914 1.00 86.62 268 LEU A C 1
ATOM 2159 O O . LEU A 1 268 ? -17.741 13.291 12.031 1.00 86.62 268 LEU A O 1
ATOM 2163 N N . ARG A 1 269 ? -18.128 14.139 9.981 1.00 89.00 269 ARG A N 1
ATOM 2164 C CA . ARG A 1 269 ? -19.589 14.027 9.999 1.00 89.00 269 ARG A CA 1
ATOM 2165 C C . ARG A 1 269 ? -20.012 12.672 9.439 1.00 89.00 269 ARG A C 1
ATOM 2167 O O . ARG A 1 269 ? -19.212 11.931 8.867 1.00 89.00 269 ARG A O 1
ATOM 2174 N N . GLU A 1 270 ? -21.292 12.357 9.585 1.00 90.50 270 GLU A N 1
ATOM 2175 C CA . GLU A 1 270 ? -21.877 11.192 8.924 1.00 90.50 270 GLU A CA 1
ATOM 2176 C C . GLU A 1 270 ? -21.601 11.235 7.409 1.00 90.50 270 GLU A C 1
ATOM 2178 O O . GLU A 1 270 ? -21.763 12.278 6.774 1.00 90.50 270 GLU A O 1
ATOM 2183 N N . LYS A 1 271 ? -21.193 10.095 6.844 1.00 90.81 271 LYS A N 1
ATOM 2184 C CA . LYS A 1 271 ? -20.810 9.865 5.439 1.00 90.81 271 LYS A CA 1
ATOM 2185 C C . LYS A 1 271 ? -19.517 10.541 4.986 1.00 90.81 271 LYS A C 1
ATOM 2187 O O . LYS A 1 271 ? -19.075 10.296 3.865 1.00 90.81 271 LYS A O 1
ATOM 2192 N N . GLU A 1 272 ? -18.873 11.345 5.830 1.00 89.31 272 GLU A N 1
ATOM 2193 C CA . GLU A 1 272 ? -17.533 11.845 5.533 1.00 89.31 272 GLU A CA 1
ATOM 2194 C C . GLU A 1 272 ? -16.495 10.732 5.689 1.00 89.31 272 GLU A C 1
ATOM 2196 O O . GLU A 1 272 ? -16.688 9.751 6.412 1.00 89.31 272 GLU A O 1
ATOM 2201 N N . SER A 1 273 ? -15.379 10.885 4.982 1.00 91.50 273 SER A N 1
ATOM 2202 C CA . SER A 1 273 ? -14.297 9.909 4.978 1.00 91.50 273 SER A CA 1
ATOM 2203 C C . SER A 1 273 ? -12.956 10.562 5.262 1.00 91.50 273 SER A C 1
ATOM 2205 O O . SER A 1 273 ? -12.738 11.722 4.914 1.00 91.50 273 SER A O 1
ATOM 2207 N N . PHE A 1 274 ? -12.024 9.790 5.815 1.00 87.12 274 PHE A N 1
ATOM 2208 C CA . PHE A 1 274 ? -10.604 10.104 5.708 1.00 87.12 274 PHE A CA 1
ATOM 2209 C C . PHE A 1 274 ? -9.880 9.046 4.882 1.00 87.12 274 PHE A C 1
ATOM 2211 O O . PHE A 1 274 ? -10.314 7.897 4.781 1.00 87.12 274 PHE A O 1
ATOM 2218 N N . LEU A 1 275 ? -8.741 9.453 4.331 1.00 85.88 275 LEU A N 1
ATOM 2219 C CA . LEU A 1 275 ? -7.795 8.593 3.645 1.00 85.88 275 LEU A CA 1
ATOM 2220 C C . LEU A 1 275 ? -6.412 8.813 4.262 1.00 85.88 275 LEU A C 1
ATOM 2222 O O . LEU A 1 275 ? -5.936 9.947 4.350 1.00 85.88 275 LEU A O 1
ATOM 2226 N N . LEU A 1 276 ? -5.782 7.729 4.693 1.00 82.50 276 LEU A N 1
ATOM 2227 C CA . LEU A 1 276 ? -4.352 7.659 4.920 1.00 82.50 276 LEU A CA 1
ATOM 2228 C C . LEU A 1 276 ? -3.761 6.879 3.746 1.00 82.50 276 LEU A C 1
ATOM 2230 O O . LEU A 1 276 ? -3.881 5.656 3.678 1.00 82.50 276 LEU A O 1
ATOM 2234 N N . ASP A 1 277 ? -3.142 7.605 2.825 1.00 69.19 277 ASP A N 1
ATOM 2235 C CA . ASP A 1 277 ? -2.385 7.039 1.715 1.00 69.19 277 ASP A CA 1
ATOM 2236 C C . ASP A 1 277 ? -0.887 7.143 2.033 1.00 69.19 277 ASP A C 1
ATOM 2238 O O . ASP A 1 277 ? -0.267 8.178 1.775 1.00 69.19 277 ASP A O 1
ATOM 2242 N N . PRO A 1 278 ? -0.280 6.138 2.684 1.00 57.44 278 PRO A N 1
ATOM 2243 C CA . PRO A 1 278 ? 1.124 6.212 3.028 1.00 57.44 278 PRO A CA 1
ATOM 2244 C C . PRO A 1 278 ? 2.062 6.058 1.825 1.00 57.44 278 PRO A C 1
ATOM 2246 O O . PRO A 1 278 ? 3.258 6.236 2.038 1.00 57.44 278 PRO A O 1
ATOM 2249 N N . THR A 1 279 ? 1.598 5.814 0.587 1.00 54.25 279 THR A N 1
ATOM 2250 C CA . THR A 1 279 ? 2.444 5.971 -0.609 1.00 54.25 279 THR A CA 1
ATOM 2251 C C . THR A 1 279 ? 1.651 6.180 -1.896 1.00 54.25 279 THR A C 1
ATOM 2253 O O . THR A 1 279 ? 1.199 5.214 -2.498 1.00 54.25 279 THR A O 1
ATOM 2256 N N . THR A 1 280 ? 1.668 7.419 -2.395 1.00 50.53 280 THR A N 1
ATOM 2257 C CA . THR A 1 280 ? 1.468 7.757 -3.815 1.00 50.53 280 THR A CA 1
ATOM 2258 C C . THR A 1 280 ? 2.106 6.705 -4.723 1.00 50.53 280 THR A C 1
ATOM 2260 O O . THR A 1 280 ? 3.312 6.453 -4.589 1.00 50.53 280 THR A O 1
ATOM 2263 N N . GLU A 1 281 ? 1.322 6.165 -5.656 1.00 51.62 281 GLU A N 1
ATOM 2264 C CA . GLU A 1 281 ? 1.822 5.433 -6.819 1.00 51.62 281 GLU A CA 1
ATOM 2265 C C . GLU A 1 281 ? 2.798 6.339 -7.584 1.00 51.62 281 GLU A C 1
ATOM 2267 O O . GLU A 1 281 ? 2.472 7.475 -7.942 1.00 51.62 281 GLU A O 1
ATOM 2272 N N . THR A 1 282 ? 4.033 5.875 -7.779 1.00 47.19 282 THR A N 1
ATOM 2273 C CA . THR A 1 282 ? 5.007 6.560 -8.632 1.00 47.19 282 THR A CA 1
ATOM 2274 C C . THR A 1 282 ? 5.042 5.835 -9.962 1.00 47.19 282 THR A C 1
ATOM 2276 O O . THR A 1 282 ? 5.611 4.753 -10.074 1.00 47.19 282 THR A O 1
ATOM 2279 N N . PHE A 1 283 ? 4.438 6.461 -10.963 1.00 54.94 283 PHE A N 1
ATOM 2280 C CA . PHE A 1 283 ? 4.493 6.000 -12.338 1.00 54.94 283 PHE A CA 1
ATOM 2281 C C . PHE A 1 283 ? 5.762 6.535 -12.992 1.00 54.94 283 PHE A C 1
ATOM 2283 O O . PHE A 1 283 ? 6.028 7.738 -12.962 1.00 54.94 283 PHE A O 1
ATOM 2290 N N . SER A 1 284 ? 6.544 5.641 -13.589 1.00 68.12 284 SER A N 1
ATOM 2291 C CA . SER A 1 284 ? 7.456 6.053 -14.651 1.00 68.12 284 SER A CA 1
ATOM 2292 C C . SER A 1 284 ? 6.630 6.344 -15.902 1.00 68.12 284 SER A C 1
ATOM 2294 O O . SER A 1 284 ? 5.595 5.697 -16.095 1.00 68.12 284 SER A O 1
ATOM 2296 N N . PRO A 1 285 ? 7.042 7.314 -16.728 1.00 73.94 285 PRO A N 1
ATOM 2297 C CA . PRO A 1 285 ? 6.367 7.519 -17.989 1.00 73.94 285 PRO A CA 1
ATOM 2298 C C . PRO A 1 285 ? 6.506 6.275 -18.868 1.00 73.94 285 PRO A C 1
ATOM 2300 O O . PRO A 1 285 ? 7.542 5.610 -18.841 1.00 73.94 285 PRO A O 1
ATOM 2303 N N . THR A 1 286 ? 5.438 5.932 -19.579 1.00 80.06 286 THR A N 1
ATOM 2304 C CA . THR A 1 286 ? 5.438 4.839 -20.563 1.00 80.06 286 THR A CA 1
ATOM 2305 C C . THR A 1 286 ? 5.857 5.306 -21.941 1.00 80.06 286 THR A C 1
ATOM 2307 O O . THR A 1 286 ? 6.340 4.494 -22.716 1.00 80.06 286 THR A O 1
ATOM 2310 N N . ASP A 1 287 ? 5.661 6.594 -22.212 1.00 86.50 287 ASP A N 1
ATOM 2311 C CA . ASP A 1 287 ? 5.929 7.235 -23.487 1.00 86.50 287 ASP A CA 1
ATOM 2312 C C . ASP A 1 287 ? 6.374 8.675 -23.212 1.00 86.50 287 ASP A C 1
ATOM 2314 O O . ASP A 1 287 ? 5.748 9.369 -22.388 1.00 86.50 287 ASP A O 1
ATOM 2318 N N . ASP A 1 288 ? 7.368 9.167 -23.943 1.00 91.25 288 ASP A N 1
ATOM 2319 C CA . ASP A 1 288 ? 7.730 10.575 -23.946 1.00 91.25 288 ASP A CA 1
ATOM 2320 C C . ASP A 1 288 ? 8.249 11.075 -25.298 1.00 91.25 288 ASP A C 1
ATOM 2322 O O . ASP A 1 288 ? 8.892 10.392 -26.076 1.00 91.25 288 ASP A O 1
ATOM 2326 N N . ALA A 1 289 ? 7.918 12.318 -25.623 1.00 94.88 289 ALA A N 1
ATOM 2327 C CA . ALA A 1 289 ? 8.409 12.951 -26.837 1.00 94.88 289 ALA A CA 1
ATOM 2328 C C . ALA A 1 289 ? 8.390 14.464 -26.674 1.00 94.88 289 ALA A C 1
ATOM 2330 O O . ALA A 1 289 ? 7.645 15.021 -25.862 1.00 94.88 289 ALA A O 1
ATOM 2331 N N . TYR A 1 290 ? 9.148 15.165 -27.509 1.00 95.12 290 TYR A N 1
ATOM 2332 C CA . TYR A 1 290 ? 8.902 16.581 -27.738 1.00 95.12 290 TYR A CA 1
ATOM 2333 C C . TYR A 1 290 ? 8.622 16.850 -29.212 1.00 95.12 290 TYR A C 1
ATOM 2335 O O . TYR A 1 290 ? 9.001 16.087 -30.092 1.00 95.12 290 TYR A O 1
ATOM 2343 N N . VAL A 1 291 ? 7.929 17.949 -29.477 1.00 95.75 291 VAL A N 1
ATOM 2344 C CA . VAL A 1 291 ? 7.687 18.458 -30.830 1.00 95.75 291 VAL A CA 1
ATOM 2345 C C . VAL A 1 291 ? 8.382 19.801 -30.985 1.00 95.75 291 VAL A C 1
ATOM 2347 O O . VAL A 1 291 ? 8.453 20.566 -30.021 1.00 95.75 291 VAL A O 1
ATOM 2350 N N . ASP A 1 292 ? 8.886 20.090 -32.182 1.00 96.69 292 ASP A N 1
ATOM 2351 C CA . ASP A 1 292 ? 9.658 21.296 -32.491 1.00 96.69 292 ASP A CA 1
ATOM 2352 C C . ASP A 1 292 ? 9.042 22.028 -33.690 1.00 96.69 292 ASP A C 1
ATOM 2354 O O . ASP A 1 292 ? 8.959 21.478 -34.787 1.00 96.69 292 ASP A O 1
ATOM 2358 N N . GLU A 1 293 ? 8.627 23.278 -33.484 1.00 96.25 293 GLU A N 1
ATOM 2359 C CA . GLU A 1 293 ? 8.052 24.147 -34.520 1.00 96.25 293 GLU A CA 1
ATOM 2360 C C . GLU A 1 293 ? 8.984 24.353 -35.720 1.00 96.25 293 GLU A C 1
ATOM 2362 O O . GLU A 1 293 ? 8.526 24.487 -36.852 1.00 96.25 293 GLU A O 1
ATOM 2367 N N . THR A 1 294 ? 10.299 24.346 -35.489 1.00 96.75 294 THR A N 1
ATOM 2368 C CA . THR A 1 294 ? 11.306 24.541 -36.542 1.00 96.75 294 THR A CA 1
ATOM 2369 C C . THR A 1 294 ? 11.534 23.296 -37.393 1.00 96.75 294 THR A C 1
ATOM 2371 O O . THR A 1 294 ? 12.114 23.390 -38.473 1.00 96.75 294 THR A O 1
ATOM 2374 N N . SER A 1 295 ? 11.096 22.132 -36.911 1.00 96.88 295 SER A N 1
ATOM 2375 C CA . SER A 1 295 ? 11.244 20.835 -37.577 1.00 96.88 295 SER A CA 1
ATOM 2376 C C . SER A 1 295 ? 9.908 20.085 -37.556 1.00 96.88 295 SER A C 1
ATOM 2378 O O . SER A 1 295 ? 9.780 19.067 -36.873 1.00 96.88 295 SER A O 1
ATOM 2380 N N . PRO A 1 296 ? 8.884 20.593 -38.266 1.00 96.38 296 PRO A N 1
ATOM 2381 C CA . PRO A 1 296 ? 7.504 20.286 -37.923 1.00 96.38 296 PRO A CA 1
ATOM 2382 C C . PRO A 1 296 ? 7.031 18.869 -38.287 1.00 96.38 296 PRO A C 1
ATOM 2384 O O . PRO A 1 296 ? 6.047 18.384 -37.724 1.00 96.38 296 PRO A O 1
ATOM 2387 N N . ASP A 1 297 ? 7.746 18.196 -39.188 1.00 97.38 297 ASP A N 1
ATOM 2388 C CA . ASP A 1 297 ? 7.487 16.812 -39.602 1.00 97.38 297 ASP A CA 1
ATOM 2389 C C . ASP A 1 297 ? 8.376 15.788 -38.879 1.00 97.38 297 ASP A C 1
ATOM 2391 O O . ASP A 1 297 ? 8.200 14.584 -39.063 1.00 97.38 297 ASP A O 1
ATOM 2395 N N . ASN A 1 298 ? 9.318 16.236 -38.043 1.00 97.56 298 ASN A N 1
ATOM 2396 C CA . ASN A 1 298 ? 10.207 15.331 -37.321 1.00 97.56 298 ASN A CA 1
ATOM 2397 C C . ASN A 1 298 ? 9.519 14.775 -36.067 1.00 97.56 298 ASN A C 1
ATOM 2399 O O . ASN A 1 298 ? 8.856 15.505 -35.324 1.00 97.56 298 ASN A O 1
ATOM 2403 N N . ASN A 1 299 ? 9.736 13.484 -35.816 1.00 96.88 299 ASN A N 1
ATOM 2404 C CA . ASN A 1 299 ? 9.428 12.827 -34.551 1.00 96.88 299 ASN A CA 1
ATOM 2405 C C . ASN A 1 299 ? 10.684 12.780 -33.670 1.00 96.88 299 ASN A C 1
ATOM 2407 O O . ASN A 1 299 ? 11.789 12.560 -34.167 1.00 96.88 299 ASN A O 1
ATOM 2411 N N . PHE A 1 300 ? 10.500 12.973 -32.364 1.00 96.06 300 PHE A N 1
ATOM 2412 C CA . PHE A 1 300 ? 11.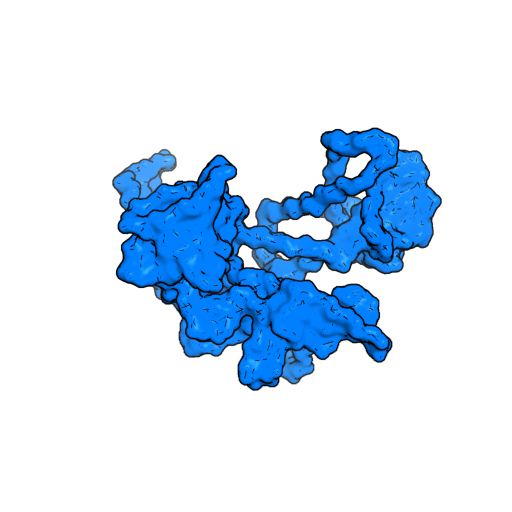583 12.940 -31.379 1.00 96.06 300 PHE A CA 1
ATOM 2413 C C . PHE A 1 300 ? 11.300 11.971 -30.219 1.00 96.06 300 PHE A C 1
ATOM 2415 O O . PHE A 1 300 ? 11.834 12.169 -29.131 1.00 96.06 300 PHE A O 1
ATOM 2422 N N . GLY A 1 301 ? 10.477 10.936 -30.431 1.00 90.62 301 GLY A N 1
ATOM 2423 C CA . GLY A 1 301 ? 10.145 9.944 -29.397 1.00 90.62 301 GLY A CA 1
ATOM 2424 C C . GLY A 1 301 ? 11.332 9.074 -28.970 1.00 90.62 301 GLY A C 1
ATOM 2425 O O . GLY A 1 301 ? 11.390 8.594 -27.853 1.00 90.62 301 GLY A O 1
ATOM 2426 N N . THR A 1 302 ? 12.352 8.924 -29.820 1.00 88.12 302 THR A N 1
ATOM 2427 C CA . THR A 1 302 ? 13.582 8.191 -29.466 1.00 88.12 302 THR A CA 1
ATOM 2428 C C . THR A 1 302 ? 14.677 9.091 -28.882 1.00 88.12 302 THR A C 1
ATOM 2430 O O . THR A 1 302 ? 15.834 8.674 -28.779 1.00 88.12 302 THR A O 1
ATOM 2433 N N . SER A 1 303 ? 14.374 10.363 -28.604 1.00 87.44 303 SER A N 1
ATOM 2434 C CA . SER A 1 303 ? 15.350 11.298 -28.043 1.00 87.44 303 SER A CA 1
ATOM 2435 C C . SER A 1 303 ? 15.712 10.891 -26.617 1.00 87.44 303 SER A C 1
ATOM 2437 O O . SER A 1 303 ? 14.855 10.535 -25.823 1.00 87.44 303 SER A O 1
ATOM 2439 N N . THR A 1 304 ? 16.986 11.006 -26.242 1.00 84.12 304 THR A N 1
ATOM 2440 C CA . THR A 1 304 ? 17.429 10.730 -24.863 1.00 84.12 304 THR A CA 1
ATOM 2441 C C . THR A 1 304 ? 17.163 11.891 -23.899 1.00 84.12 304 THR A C 1
ATOM 2443 O O . THR A 1 304 ? 17.556 11.836 -22.733 1.00 84.12 304 THR A O 1
ATOM 2446 N N . TYR A 1 305 ? 16.535 12.963 -24.386 1.00 85.19 305 TYR A N 1
ATOM 2447 C CA . TYR A 1 305 ? 16.214 14.168 -23.632 1.00 85.19 305 TYR A CA 1
ATOM 2448 C C . TYR A 1 305 ? 14.925 14.822 -24.128 1.00 85.19 305 TYR A C 1
ATOM 2450 O O . TYR A 1 305 ? 14.562 14.724 -25.303 1.00 85.19 305 TYR A O 1
ATOM 2458 N N . LEU A 1 306 ? 14.291 15.580 -23.232 1.00 91.62 306 LEU A N 1
ATOM 2459 C CA . LEU A 1 306 ? 13.105 16.381 -23.514 1.00 91.62 306 LEU A CA 1
ATOM 2460 C C . LEU A 1 306 ? 13.473 17.862 -23.604 1.00 91.62 306 LEU A C 1
ATOM 2462 O O . LEU A 1 306 ? 14.249 18.372 -22.795 1.00 91.62 306 LEU A O 1
ATOM 2466 N N . MET A 1 307 ? 12.888 18.563 -24.576 1.00 91.44 307 MET A N 1
ATOM 2467 C CA . MET A 1 307 ? 13.078 20.002 -24.752 1.00 91.44 307 MET A CA 1
ATOM 2468 C C . MET A 1 307 ? 11.784 20.784 -24.565 1.00 91.44 307 MET A C 1
ATOM 2470 O O . MET A 1 307 ? 10.728 20.418 -25.084 1.00 91.44 307 MET A O 1
ATOM 2474 N N . LEU A 1 308 ? 11.912 21.927 -23.892 1.00 88.81 308 LEU A N 1
ATOM 2475 C CA . LEU A 1 308 ? 10.854 22.912 -23.724 1.00 88.81 308 LEU A CA 1
ATOM 2476 C C . LEU A 1 308 ? 11.379 24.288 -24.126 1.00 88.81 308 LEU A C 1
ATOM 2478 O O . LEU A 1 308 ? 12.437 24.723 -23.670 1.00 88.81 308 LEU A O 1
ATOM 2482 N N . TYR A 1 309 ? 10.636 24.979 -24.986 1.00 88.88 309 TYR A N 1
ATOM 2483 C CA . TYR A 1 309 ? 10.958 26.340 -25.400 1.00 88.88 309 TYR A CA 1
ATOM 2484 C C . TYR A 1 309 ? 9.679 27.064 -25.801 1.00 88.88 309 TYR A C 1
ATOM 2486 O O . TYR A 1 309 ? 8.840 26.490 -26.487 1.00 88.88 309 TYR A O 1
ATOM 2494 N N . ASP A 1 310 ? 9.518 28.314 -25.384 1.00 85.75 310 ASP A N 1
ATOM 2495 C CA . ASP A 1 310 ? 8.313 29.090 -25.678 1.00 85.75 310 ASP A CA 1
ATOM 2496 C C . ASP A 1 310 ? 8.695 30.442 -26.276 1.00 85.75 310 ASP A C 1
ATOM 2498 O O . ASP A 1 310 ? 8.849 31.452 -25.587 1.00 85.75 310 ASP A O 1
ATOM 2502 N N . ARG A 1 311 ? 8.939 30.428 -27.586 1.00 87.31 311 ARG A N 1
ATOM 2503 C CA . ARG A 1 311 ? 9.217 31.614 -28.389 1.00 87.31 311 ARG A CA 1
ATOM 2504 C C . ARG A 1 311 ? 8.589 31.393 -29.751 1.00 87.31 311 ARG A C 1
ATOM 2506 O O . ARG A 1 311 ? 8.932 30.426 -30.416 1.00 87.31 311 ARG A O 1
ATOM 2513 N N . SER A 1 312 ? 7.739 32.328 -30.165 1.00 87.69 312 SER A N 1
ATOM 2514 C CA . SER A 1 312 ? 7.091 32.314 -31.480 1.00 87.69 312 SER A CA 1
ATOM 2515 C C . SER A 1 312 ? 8.080 31.979 -32.607 1.00 87.69 312 SER A C 1
ATOM 2517 O O . SER A 1 312 ? 9.126 32.631 -32.716 1.00 87.69 312 SER A O 1
ATOM 2519 N N . GLY A 1 313 ? 7.758 30.960 -33.408 1.00 90.44 313 GLY A N 1
ATOM 2520 C CA . GLY A 1 313 ? 8.586 30.454 -34.505 1.00 90.44 313 GLY A CA 1
ATOM 2521 C C . GLY A 1 313 ? 9.698 29.482 -34.086 1.00 90.44 313 GLY A C 1
ATOM 2522 O O . GLY A 1 313 ? 10.464 29.048 -34.942 1.00 90.44 313 GLY A O 1
ATOM 2523 N N . TYR A 1 314 ? 9.822 29.167 -32.795 1.00 92.00 314 TYR A N 1
ATOM 2524 C CA . TYR A 1 314 ? 10.824 28.263 -32.218 1.00 92.00 314 TYR A CA 1
ATOM 2525 C C . TYR A 1 314 ? 10.250 27.374 -31.104 1.00 92.00 314 TYR A C 1
ATOM 2527 O O . TYR A 1 314 ? 11.010 26.776 -30.339 1.00 92.00 314 TYR A O 1
ATOM 2535 N N . THR A 1 315 ? 8.930 27.319 -30.941 1.00 92.50 315 THR A N 1
ATOM 2536 C CA . THR A 1 315 ? 8.316 26.677 -29.780 1.00 92.50 315 THR A CA 1
ATOM 2537 C C . THR A 1 315 ? 8.573 25.168 -29.771 1.00 92.50 315 THR A C 1
ATOM 2539 O O . THR A 1 315 ? 8.468 24.484 -30.788 1.00 92.50 315 THR A O 1
ATOM 2542 N N . ARG A 1 316 ? 8.876 24.635 -28.583 1.00 93.19 316 ARG A N 1
ATOM 2543 C CA . ARG A 1 316 ? 9.018 23.203 -28.312 1.00 93.19 316 ARG A CA 1
ATOM 2544 C C . ARG A 1 316 ? 8.113 22.788 -27.170 1.00 93.19 316 ARG A C 1
ATOM 2546 O O . ARG A 1 316 ? 8.083 23.456 -26.133 1.00 93.19 316 ARG A O 1
ATOM 2553 N N . ARG A 1 317 ? 7.388 21.685 -27.349 1.00 92.62 317 ARG A N 1
ATOM 2554 C CA . ARG A 1 317 ? 6.442 21.163 -26.350 1.00 92.62 317 ARG A CA 1
ATOM 2555 C C . ARG A 1 317 ? 6.760 19.720 -26.021 1.00 92.62 317 ARG A C 1
ATOM 2557 O O . ARG A 1 317 ? 6.971 18.922 -26.924 1.00 92.62 317 ARG A O 1
ATOM 2564 N N . THR A 1 318 ? 6.735 19.409 -24.735 1.00 92.69 318 THR A N 1
ATOM 2565 C CA . THR A 1 318 ? 6.983 18.076 -24.191 1.00 92.69 318 THR A CA 1
ATOM 2566 C C . THR A 1 318 ? 5.668 17.341 -23.931 1.00 92.69 318 THR A C 1
ATOM 2568 O O . THR A 1 318 ? 4.733 17.917 -23.371 1.00 92.69 318 THR A O 1
ATOM 2571 N N . TYR A 1 319 ? 5.622 16.066 -24.300 1.00 93.75 319 TYR A N 1
ATOM 2572 C CA . TYR A 1 319 ? 4.531 15.126 -24.074 1.00 93.75 319 TYR A CA 1
ATOM 2573 C C . TYR A 1 319 ? 5.057 13.962 -23.243 1.00 93.75 319 TYR A C 1
ATOM 2575 O O . TYR A 1 319 ? 6.136 13.448 -23.510 1.00 93.75 319 TYR A O 1
ATOM 2583 N N . ILE A 1 320 ? 4.302 13.585 -22.214 1.00 90.06 320 ILE A N 1
ATOM 2584 C CA . ILE A 1 320 ? 4.652 12.512 -21.283 1.00 90.06 320 ILE A CA 1
ATOM 2585 C C . ILE A 1 320 ? 3.372 11.728 -20.996 1.00 90.06 320 ILE A C 1
ATOM 2587 O O . ILE A 1 320 ? 2.338 12.335 -20.687 1.00 90.06 320 ILE A O 1
ATOM 2591 N N . ARG A 1 321 ? 3.418 10.400 -21.109 1.00 87.94 321 ARG A N 1
ATOM 2592 C CA . ARG A 1 321 ? 2.311 9.499 -20.767 1.00 87.94 321 ARG A CA 1
ATOM 2593 C C . ARG A 1 321 ? 2.655 8.670 -19.549 1.00 87.94 321 ARG A C 1
ATOM 2595 O O . ARG A 1 321 ? 3.793 8.269 -19.376 1.00 87.94 321 ARG A O 1
ATOM 2602 N N . PHE A 1 322 ? 1.642 8.371 -18.747 1.00 81.25 322 PHE A N 1
ATOM 2603 C CA . PHE A 1 322 ? 1.725 7.408 -17.659 1.00 81.25 322 PHE A CA 1
ATOM 2604 C C . PHE A 1 322 ? 0.635 6.358 -17.861 1.00 81.25 322 PHE A C 1
ATOM 2606 O O . PHE A 1 322 ? -0.511 6.723 -18.145 1.00 81.25 322 PHE A O 1
ATOM 2613 N N . ASP A 1 323 ? 0.972 5.081 -17.689 1.00 78.06 323 ASP A N 1
ATOM 2614 C CA . ASP A 1 323 ? -0.032 4.027 -17.578 1.00 78.06 323 ASP A CA 1
ATOM 2615 C C . ASP A 1 323 ? -0.650 4.063 -16.180 1.00 78.06 323 ASP A C 1
ATOM 2617 O O . ASP A 1 323 ? 0.012 3.799 -15.180 1.00 78.06 323 ASP A O 1
ATOM 2621 N N . LEU A 1 324 ? -1.933 4.410 -16.123 1.00 75.25 324 LEU A N 1
ATOM 2622 C CA . LEU A 1 324 ? -2.712 4.489 -14.891 1.00 75.25 324 LEU A CA 1
ATOM 2623 C C . LEU A 1 324 ? -3.645 3.283 -14.719 1.00 75.25 324 LEU A C 1
ATOM 2625 O O . LEU A 1 324 ? -4.513 3.315 -13.852 1.00 75.25 324 LEU A O 1
ATOM 2629 N N . SER A 1 325 ? -3.496 2.230 -15.529 1.00 71.31 325 SER A N 1
ATOM 2630 C CA . SER A 1 325 ? -4.354 1.035 -15.507 1.00 71.31 325 SER A CA 1
ATOM 2631 C C . SER A 1 325 ? -4.321 0.278 -14.176 1.00 71.31 325 SER A C 1
ATOM 2633 O O . SER A 1 325 ? -5.247 -0.470 -13.863 1.00 71.31 325 SER A O 1
ATOM 2635 N N . SER A 1 326 ? -3.277 0.488 -13.367 1.00 56.62 326 SER A N 1
ATOM 2636 C CA . SER A 1 326 ? -3.184 -0.045 -12.006 1.00 56.62 326 SER A CA 1
ATOM 2637 C C . SER A 1 326 ? -4.087 0.681 -11.003 1.00 56.62 326 SER A C 1
ATOM 2639 O O . SER A 1 326 ? -4.392 0.114 -9.952 1.00 56.62 326 SER A O 1
ATOM 2641 N N . ILE A 1 327 ? -4.536 1.903 -11.313 1.00 62.78 327 ILE A N 1
ATOM 2642 C CA . ILE A 1 327 ? -5.480 2.654 -10.487 1.00 62.78 327 ILE A CA 1
ATOM 2643 C C . ILE A 1 327 ? -6.890 2.098 -10.748 1.00 62.78 327 ILE A C 1
ATOM 2645 O O . ILE A 1 327 ? -7.340 2.109 -11.896 1.00 62.78 327 ILE A O 1
ATOM 2649 N N . PRO A 1 328 ? -7.622 1.637 -9.715 1.00 61.09 328 PRO A N 1
ATOM 2650 C CA . PRO A 1 328 ? -8.997 1.173 -9.881 1.00 61.09 328 PRO A CA 1
ATOM 2651 C C . PRO A 1 328 ? -9.880 2.227 -10.557 1.00 61.09 328 PRO A C 1
ATOM 2653 O O . PRO A 1 328 ? -9.792 3.414 -10.248 1.00 61.09 328 PRO A O 1
ATOM 2656 N N . SER A 1 329 ? -10.769 1.804 -11.457 1.00 58.16 329 SER A N 1
ATOM 2657 C CA . SER A 1 329 ? -11.611 2.723 -12.240 1.00 58.16 329 SER A CA 1
ATOM 2658 C C . SER A 1 329 ? -12.581 3.560 -11.396 1.00 58.16 329 SER A C 1
ATOM 2660 O O . SER A 1 329 ? -13.073 4.583 -11.860 1.00 58.16 329 SER A O 1
ATOM 2662 N N . ASP A 1 330 ? -12.886 3.115 -10.176 1.00 61.59 330 ASP A N 1
ATOM 2663 C CA . ASP A 1 330 ? -13.716 3.805 -9.187 1.00 61.59 330 ASP A CA 1
ATOM 2664 C C . ASP A 1 330 ? -12.894 4.596 -8.150 1.00 61.59 330 ASP A C 1
ATOM 2666 O O . ASP A 1 330 ? -13.459 5.195 -7.230 1.00 61.59 330 ASP A O 1
ATOM 2670 N N . ALA A 1 331 ? -11.564 4.630 -8.284 1.00 60.81 331 ALA A N 1
ATOM 2671 C CA . ALA A 1 331 ? -10.701 5.374 -7.382 1.00 60.81 331 ALA A CA 1
ATOM 2672 C C . ALA A 1 331 ? -10.848 6.888 -7.592 1.00 60.81 331 ALA A C 1
ATOM 2674 O O . ALA A 1 331 ? -10.726 7.417 -8.698 1.00 60.81 331 ALA A O 1
ATOM 2675 N N . GLN A 1 332 ? -11.045 7.613 -6.491 1.00 64.75 332 GLN A N 1
ATOM 2676 C CA . GLN A 1 332 ? -11.013 9.070 -6.494 1.00 64.75 332 GLN A CA 1
ATOM 2677 C C . GLN A 1 332 ? -9.565 9.559 -6.356 1.00 64.75 332 GLN A C 1
ATOM 2679 O O . GLN A 1 332 ? -8.953 9.427 -5.294 1.00 64.75 332 GLN A O 1
ATOM 2684 N N . ILE A 1 333 ? -9.024 10.153 -7.423 1.00 69.94 333 ILE A N 1
ATOM 2685 C CA . ILE A 1 333 ? -7.686 10.759 -7.422 1.00 69.94 333 ILE A CA 1
ATOM 2686 C C . ILE A 1 333 ? -7.770 12.142 -6.765 1.00 69.94 333 ILE A C 1
ATOM 2688 O O . ILE A 1 333 ? -8.335 13.074 -7.331 1.00 69.94 333 ILE A O 1
ATOM 2692 N N . ASN A 1 334 ? -7.207 12.278 -5.562 1.00 61.38 334 ASN A N 1
ATOM 2693 C CA . ASN A 1 334 ? -7.274 13.522 -4.782 1.00 61.38 334 ASN A CA 1
ATOM 2694 C C . ASN A 1 334 ? -6.145 14.517 -5.107 1.00 61.38 334 ASN A C 1
ATOM 2696 O O . ASN A 1 334 ? -6.320 15.722 -4.946 1.00 61.38 334 ASN A O 1
ATOM 2700 N N . SER A 1 335 ? -4.982 14.027 -5.544 1.00 58.50 335 SER A N 1
ATOM 2701 C CA . SER A 1 335 ? -3.820 14.845 -5.914 1.00 58.50 335 SER A CA 1
ATOM 2702 C C . SER A 1 335 ? -2.851 14.049 -6.789 1.00 58.50 335 SER A C 1
ATOM 2704 O O . SER A 1 335 ? -2.737 12.837 -6.616 1.00 58.50 335 SER A O 1
ATOM 2706 N N . ALA A 1 336 ? -2.106 14.728 -7.662 1.00 65.44 336 ALA A N 1
ATOM 2707 C CA . ALA A 1 336 ? -1.003 14.157 -8.433 1.00 65.44 336 ALA A CA 1
ATOM 2708 C C . ALA A 1 336 ? 0.173 15.146 -8.474 1.00 65.44 336 ALA A C 1
ATOM 2710 O O . ALA A 1 336 ? -0.044 16.350 -8.617 1.00 65.44 336 ALA A O 1
ATOM 2711 N N . THR A 1 337 ? 1.405 14.640 -8.372 1.00 66.06 337 THR A N 1
ATOM 2712 C CA . THR A 1 337 ? 2.636 15.449 -8.387 1.00 66.06 337 THR A CA 1
ATOM 2713 C C . THR A 1 337 ? 3.578 14.924 -9.467 1.00 66.06 337 THR A C 1
ATOM 2715 O O . THR A 1 337 ? 3.944 13.751 -9.441 1.00 66.06 337 THR A O 1
ATOM 2718 N N . LEU A 1 338 ? 3.983 15.792 -10.399 1.00 71.75 338 LEU A N 1
ATOM 2719 C CA . LEU A 1 338 ? 4.959 15.489 -11.449 1.00 71.75 338 LEU A CA 1
ATOM 2720 C C . LEU A 1 338 ? 6.348 15.984 -11.028 1.00 71.75 338 LEU A C 1
ATOM 2722 O O . LEU A 1 338 ? 6.507 17.156 -10.693 1.00 71.75 338 LEU A O 1
ATOM 2726 N N . TYR A 1 339 ? 7.346 15.103 -11.085 1.00 67.56 339 TYR A N 1
ATOM 2727 C CA . TYR A 1 339 ? 8.746 15.446 -10.843 1.00 67.56 339 TYR A CA 1
ATOM 2728 C C . TYR A 1 339 ? 9.493 15.520 -12.174 1.00 67.56 339 TYR A C 1
ATOM 2730 O O . TYR A 1 339 ? 9.534 14.543 -12.916 1.00 67.56 339 TYR A O 1
ATOM 2738 N N . LEU A 1 340 ? 10.094 16.673 -12.458 1.00 71.25 340 LEU A N 1
ATOM 2739 C CA . LEU A 1 340 ? 10.983 16.901 -13.595 1.00 71.25 340 LEU A CA 1
ATOM 2740 C C . LEU A 1 340 ? 12.226 17.640 -13.102 1.00 71.25 340 LEU A C 1
ATOM 2742 O O . LEU A 1 340 ? 12.160 18.400 -12.135 1.00 71.25 340 LEU A O 1
ATOM 2746 N N . TYR A 1 341 ? 13.343 17.443 -13.790 1.00 75.19 341 TYR A N 1
ATOM 2747 C CA . TYR A 1 341 ? 14.549 18.241 -13.608 1.00 75.19 341 TYR A CA 1
ATOM 2748 C C . TYR A 1 341 ? 15.069 18.672 -14.979 1.00 75.19 341 TYR A C 1
ATOM 2750 O O . TYR A 1 341 ? 14.886 17.961 -15.966 1.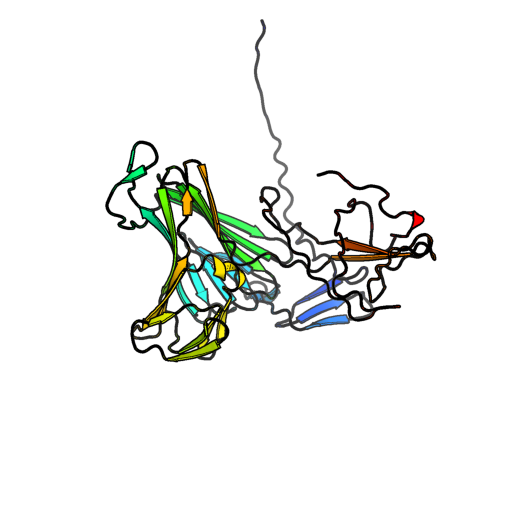00 75.19 341 TYR A O 1
ATOM 2758 N N . TYR A 1 342 ? 15.709 19.837 -15.043 1.00 78.06 342 TYR A N 1
ATOM 2759 C CA . TYR A 1 342 ? 16.525 20.220 -16.191 1.00 78.06 342 TYR A CA 1
ATOM 2760 C C . TYR A 1 342 ? 17.992 19.984 -15.831 1.00 78.06 342 TYR A C 1
ATOM 2762 O O . TYR A 1 342 ? 18.398 20.215 -14.692 1.00 78.06 342 TYR A O 1
ATOM 2770 N N . TYR A 1 343 ? 18.777 19.502 -16.790 1.00 79.06 343 TYR A N 1
ATOM 2771 C CA . TYR A 1 343 ? 20.224 19.320 -16.631 1.00 79.06 343 TYR A CA 1
ATOM 2772 C C . TYR A 1 343 ? 21.038 20.215 -17.573 1.00 79.06 343 TYR A C 1
ATOM 2774 O O . TYR A 1 343 ? 22.252 20.311 -17.420 1.00 79.06 343 TYR A O 1
ATOM 2782 N N . ASP A 1 344 ? 20.375 20.871 -18.527 1.00 83.25 344 ASP A N 1
ATOM 2783 C CA . ASP A 1 344 ? 20.972 21.785 -19.496 1.00 83.25 344 ASP A CA 1
ATOM 2784 C C . ASP A 1 344 ? 19.984 22.921 -19.817 1.00 83.25 344 ASP A C 1
ATOM 2786 O O . ASP A 1 344 ? 18.772 22.780 -19.617 1.00 83.25 344 ASP A O 1
ATOM 2790 N N . TYR A 1 345 ? 20.496 24.061 -20.279 1.00 84.94 345 TYR A N 1
ATOM 2791 C CA . TYR A 1 345 ? 19.695 25.205 -20.705 1.00 84.94 345 TYR A CA 1
ATOM 2792 C C . TYR A 1 345 ? 20.428 26.068 -21.736 1.00 84.94 345 TYR A C 1
ATOM 2794 O O . TYR A 1 345 ? 21.641 26.258 -21.694 1.00 84.94 345 TYR A O 1
ATOM 2802 N N . TYR A 1 346 ? 19.660 26.672 -22.643 1.00 75.62 346 TYR A N 1
ATOM 2803 C CA . TYR A 1 346 ? 20.179 27.596 -23.646 1.00 75.62 346 TYR A CA 1
ATOM 2804 C C . TYR A 1 346 ? 19.734 29.030 -23.340 1.00 75.62 346 TYR A C 1
ATOM 2806 O O . TYR A 1 346 ? 18.540 29.300 -23.234 1.00 75.62 346 TYR A O 1
ATOM 2814 N N . GLN A 1 347 ? 20.704 29.947 -23.242 1.00 71.44 347 GLN A N 1
ATOM 2815 C CA . GLN A 1 347 ? 20.506 31.387 -23.010 1.00 71.44 347 GLN A CA 1
ATOM 2816 C C . GLN A 1 347 ? 19.728 31.730 -21.724 1.00 71.44 347 GLN A C 1
ATOM 2818 O O . GLN A 1 347 ? 18.566 32.135 -21.751 1.00 71.44 347 GLN A O 1
ATOM 2823 N N . GLY A 1 348 ? 20.441 31.660 -20.597 1.00 74.00 348 GLY A N 1
ATOM 2824 C CA . GLY A 1 348 ? 19.963 32.094 -19.283 1.00 74.00 348 GLY A CA 1
ATOM 2825 C C . GLY A 1 348 ? 19.376 30.952 -18.457 1.00 74.00 348 GLY A C 1
ATOM 2826 O O . GLY A 1 348 ? 18.645 30.110 -18.975 1.00 74.00 348 GLY A O 1
ATOM 2827 N N . ASP A 1 349 ? 19.707 30.941 -17.167 1.00 79.44 349 ASP A N 1
ATOM 2828 C CA . ASP A 1 349 ? 19.242 29.926 -16.221 1.00 79.44 349 ASP A CA 1
ATOM 2829 C C . ASP A 1 349 ? 17.702 29.963 -16.111 1.00 79.44 349 ASP A C 1
ATOM 2831 O O . ASP A 1 349 ? 17.130 31.029 -15.851 1.00 79.44 349 ASP A O 1
ATOM 2835 N N . PRO A 1 350 ? 17.003 28.835 -16.336 1.00 73.44 350 PRO A N 1
ATOM 2836 C CA . PRO A 1 350 ? 15.552 28.764 -16.224 1.00 73.44 350 PRO A CA 1
ATOM 2837 C C . PRO A 1 350 ? 15.053 28.694 -14.772 1.00 73.44 350 PRO A C 1
ATOM 2839 O O . PRO A 1 350 ? 13.840 28.614 -14.571 1.00 73.44 350 PRO A O 1
ATOM 2842 N N . SER A 1 351 ? 15.936 28.732 -13.767 1.00 75.88 351 SER A N 1
ATOM 2843 C CA . SER A 1 351 ? 15.561 28.778 -12.351 1.00 75.88 351 SER A CA 1
ATOM 2844 C C . SER A 1 351 ? 14.485 29.839 -12.072 1.00 75.88 351 SER A C 1
ATOM 2846 O O . SER A 1 351 ? 14.594 30.999 -12.470 1.00 75.88 351 SER A O 1
ATOM 2848 N N . GLY A 1 352 ? 13.400 29.425 -11.412 1.00 67.44 352 GLY A N 1
ATOM 2849 C CA . GLY A 1 352 ? 12.254 30.285 -11.096 1.00 67.44 352 GLY A CA 1
ATOM 2850 C C . GLY A 1 352 ? 11.253 30.511 -12.238 1.00 67.44 352 GLY A C 1
ATOM 2851 O O . GLY A 1 352 ? 10.245 31.183 -12.016 1.00 67.44 352 GLY A O 1
ATOM 2852 N N . LYS A 1 353 ? 11.466 29.953 -13.441 1.00 71.06 353 LYS A N 1
ATOM 2853 C CA . LYS A 1 353 ? 10.460 29.995 -14.515 1.00 71.06 353 LYS A CA 1
ATOM 2854 C C . LYS A 1 353 ? 9.303 29.038 -14.232 1.00 71.06 353 LYS A C 1
ATOM 2856 O O . LYS A 1 353 ? 9.496 27.885 -13.856 1.00 71.06 353 LYS A O 1
ATOM 2861 N N . THR A 1 354 ? 8.088 29.508 -14.490 1.00 73.81 354 THR A N 1
ATOM 2862 C CA . THR A 1 354 ? 6.877 28.691 -14.387 1.00 73.81 354 THR A CA 1
ATOM 2863 C C . THR A 1 354 ? 6.705 27.838 -15.638 1.00 73.81 354 THR A C 1
ATOM 2865 O O . THR A 1 354 ? 6.587 28.367 -16.742 1.00 73.81 354 THR A O 1
ATOM 2868 N N . VAL A 1 355 ? 6.613 26.522 -15.456 1.00 74.69 355 VAL A N 1
ATOM 2869 C CA . VAL A 1 355 ? 6.176 25.577 -16.490 1.00 74.69 355 VAL A CA 1
ATOM 2870 C C . VAL A 1 355 ? 4.763 25.116 -16.156 1.00 74.69 355 VAL A C 1
ATOM 2872 O O . VAL A 1 355 ? 4.465 24.785 -15.010 1.00 74.69 355 VAL A O 1
ATOM 2875 N N . VAL A 1 356 ? 3.880 25.098 -17.154 1.00 76.62 356 VAL A N 1
ATOM 2876 C CA . VAL A 1 356 ? 2.489 24.667 -16.980 1.00 76.62 356 VAL A CA 1
ATOM 2877 C C . VAL A 1 356 ? 2.307 23.292 -17.607 1.00 76.62 356 VAL A C 1
ATOM 2879 O O . VAL A 1 356 ? 2.328 23.160 -18.829 1.00 76.62 356 VAL A O 1
ATOM 2882 N N . ALA A 1 357 ? 2.075 22.278 -16.776 1.00 81.25 357 ALA A N 1
ATOM 2883 C CA . ALA A 1 357 ? 1.653 20.961 -17.238 1.00 81.25 357 ALA A CA 1
ATOM 2884 C C . ALA A 1 357 ? 0.154 20.972 -17.571 1.00 81.25 357 ALA A C 1
ATOM 2886 O O . ALA A 1 357 ? -0.656 21.558 -16.848 1.00 81.25 357 ALA A O 1
ATOM 2887 N N . ARG A 1 358 ? -0.227 20.327 -18.676 1.00 81.44 358 ARG A N 1
ATOM 2888 C CA . ARG A 1 358 ? -1.622 20.226 -19.125 1.00 81.44 358 ARG A CA 1
ATOM 2889 C C . ARG A 1 358 ? -1.922 18.807 -19.578 1.00 81.44 358 ARG A C 1
ATOM 2891 O O . ARG A 1 358 ? -1.048 18.122 -20.100 1.00 81.44 358 ARG A O 1
ATOM 2898 N N . ARG A 1 359 ? -3.179 18.386 -19.426 1.00 82.00 359 ARG A N 1
ATOM 2899 C CA . ARG A 1 359 ? -3.646 17.107 -19.962 1.00 82.00 359 ARG A CA 1
ATOM 2900 C C . ARG A 1 359 ? -3.633 17.155 -21.492 1.00 82.00 359 ARG A C 1
ATOM 2902 O O . ARG A 1 359 ? -4.310 17.992 -22.085 1.00 82.00 359 ARG A O 1
ATOM 2909 N N . ALA A 1 360 ? -2.888 16.244 -22.109 1.00 83.06 360 ALA A N 1
ATOM 2910 C CA . ALA A 1 360 ? -2.928 16.008 -23.547 1.00 83.06 360 ALA A CA 1
ATOM 2911 C C . ALA A 1 360 ? -4.065 15.036 -23.910 1.00 83.06 360 ALA A C 1
ATOM 2913 O O . ALA A 1 360 ? -4.481 14.211 -23.093 1.00 83.06 360 ALA A O 1
ATOM 2914 N N . SER A 1 361 ? -4.559 15.120 -25.147 1.00 79.44 361 SER A N 1
ATOM 2915 C CA . SER A 1 361 ? -5.450 14.096 -25.709 1.00 79.44 361 SER A CA 1
ATOM 2916 C C . SER A 1 361 ? -4.738 12.735 -25.717 1.00 79.44 361 SER A C 1
ATOM 2918 O O . SER A 1 361 ? -3.556 12.703 -26.039 1.00 79.44 361 SER A O 1
ATOM 2920 N N . PRO A 1 362 ? -5.406 11.606 -25.425 1.00 74.44 362 PRO A N 1
ATOM 2921 C CA . PRO A 1 362 ? -4.767 10.285 -25.452 1.00 74.44 362 PRO A CA 1
ATOM 2922 C C . PRO A 1 362 ? -4.388 9.810 -26.869 1.00 74.44 362 PRO A C 1
ATOM 2924 O O . PRO A 1 362 ? -3.792 8.755 -27.011 1.00 74.44 362 PRO A O 1
ATOM 2927 N N . SER A 1 363 ? -4.738 10.574 -27.908 1.00 81.12 363 SER A N 1
ATOM 2928 C CA . SER A 1 363 ? -4.578 10.209 -29.324 1.00 81.12 363 SER A CA 1
ATOM 2929 C C . SER A 1 363 ? -3.157 10.306 -29.890 1.00 81.12 363 SER A C 1
ATOM 2931 O O . SER A 1 363 ? -2.954 9.899 -31.029 1.00 81.12 363 SER A O 1
ATOM 2933 N N . TRP A 1 364 ? -2.181 10.843 -29.151 1.00 91.31 364 TRP A N 1
ATOM 2934 C CA . TRP A 1 364 ? -0.792 10.854 -29.624 1.00 91.31 364 TRP A CA 1
ATOM 2935 C C . TRP A 1 364 ? -0.129 9.481 -29.440 1.00 91.31 364 TRP A C 1
ATOM 2937 O O . TRP A 1 364 ? -0.598 8.669 -28.652 1.00 91.31 364 TRP A O 1
ATOM 2947 N N . ALA A 1 365 ? 0.969 9.208 -30.132 1.00 92.06 365 ALA A N 1
ATOM 2948 C CA . ALA A 1 365 ? 1.826 8.056 -29.852 1.00 92.06 365 ALA A CA 1
ATOM 2949 C C . ALA A 1 365 ? 3.288 8.482 -29.987 1.00 92.06 365 ALA A C 1
ATOM 2951 O O . ALA A 1 365 ? 3.600 9.307 -30.849 1.00 92.06 365 ALA A O 1
ATOM 2952 N N . GLU A 1 366 ? 4.150 7.956 -29.117 1.00 92.50 366 GLU A N 1
ATOM 2953 C CA . GLU A 1 366 ? 5.564 8.336 -29.000 1.00 92.50 366 GLU A CA 1
ATOM 2954 C C . GLU A 1 366 ? 6.289 8.326 -30.342 1.00 92.50 366 GLU A C 1
ATOM 2956 O O . GLU A 1 366 ? 6.934 9.302 -30.710 1.00 92.50 366 GLU A O 1
ATOM 2961 N N . GLU A 1 367 ? 6.082 7.268 -31.117 1.00 91.81 367 GLU A N 1
ATOM 2962 C CA . GLU A 1 367 ? 6.786 7.006 -32.372 1.00 91.81 367 GLU A CA 1
ATOM 2963 C C . GLU A 1 367 ? 6.275 7.829 -33.561 1.00 91.81 367 GLU A C 1
ATOM 2965 O O . GLU A 1 367 ? 6.903 7.869 -34.617 1.00 91.81 367 GLU A O 1
ATOM 2970 N N . THR A 1 368 ? 5.117 8.482 -33.425 1.00 93.75 368 THR A N 1
ATOM 2971 C CA . THR A 1 368 ? 4.453 9.147 -34.559 1.00 93.75 368 THR A CA 1
ATOM 2972 C C . THR A 1 368 ? 4.147 10.615 -34.321 1.00 93.75 368 THR A C 1
ATOM 2974 O O . THR A 1 368 ? 3.810 11.313 -35.275 1.00 93.75 368 THR A O 1
ATOM 2977 N N . ILE A 1 369 ? 4.263 11.118 -33.090 1.00 95.81 369 ILE A N 1
ATOM 2978 C CA . ILE A 1 369 ? 3.960 12.517 -32.784 1.00 95.81 369 ILE A CA 1
ATOM 2979 C C . ILE A 1 369 ? 4.973 13.470 -33.444 1.00 95.81 369 ILE A C 1
ATOM 2981 O O . ILE A 1 369 ? 6.183 13.285 -33.356 1.00 95.81 369 ILE A O 1
ATOM 2985 N N . THR A 1 370 ? 4.475 14.510 -34.099 1.00 96.88 370 THR A N 1
ATOM 2986 C CA . THR A 1 370 ? 5.229 15.586 -34.751 1.00 96.88 370 THR A CA 1
ATOM 2987 C C . THR A 1 370 ? 4.565 16.921 -34.428 1.00 96.88 370 THR A C 1
ATOM 2989 O O . THR A 1 370 ? 3.454 16.962 -33.896 1.00 96.88 370 THR A O 1
ATOM 2992 N N . TRP A 1 371 ? 5.199 18.048 -34.759 1.00 95.44 371 TRP A N 1
ATOM 2993 C CA . TRP A 1 371 ? 4.555 19.355 -34.582 1.00 95.44 371 TRP A CA 1
ATOM 2994 C C . TRP A 1 371 ? 3.238 19.455 -35.361 1.00 95.44 371 TRP A C 1
ATOM 2996 O O . TRP A 1 371 ? 2.270 20.021 -34.852 1.00 95.44 371 TRP A O 1
ATOM 3006 N N . ASN A 1 372 ? 3.192 18.891 -36.571 1.00 95.12 372 ASN A N 1
ATOM 3007 C CA . ASN A 1 372 ? 2.041 18.981 -37.466 1.00 95.12 372 ASN A CA 1
ATOM 3008 C C . ASN A 1 372 ? 0.848 18.113 -37.035 1.00 95.12 372 ASN A C 1
ATOM 3010 O O . ASN A 1 372 ? -0.289 18.460 -37.354 1.00 95.12 372 ASN A O 1
ATOM 3014 N N . ASN A 1 373 ? 1.075 17.013 -36.305 1.00 93.19 373 ASN A N 1
ATOM 3015 C CA . ASN A 1 373 ? 0.003 16.124 -35.832 1.00 93.19 373 ASN A CA 1
ATOM 3016 C C . ASN A 1 373 ? -0.210 16.151 -34.307 1.00 93.19 373 ASN A C 1
ATOM 3018 O O . ASN A 1 373 ? -1.034 15.393 -33.788 1.00 93.19 373 ASN A O 1
ATOM 3022 N N . GLN A 1 374 ? 0.516 17.016 -33.590 1.00 91.00 374 GLN A N 1
ATOM 3023 C CA . GLN A 1 374 ? 0.387 17.149 -32.144 1.00 91.00 374 GLN A CA 1
ATOM 3024 C C . GLN A 1 374 ? -1.069 17.463 -31.746 1.00 91.00 374 GLN A C 1
ATOM 3026 O O . GLN A 1 374 ? -1.778 18.154 -32.483 1.00 91.00 374 GLN A O 1
ATOM 3031 N N . PRO A 1 375 ? -1.524 17.049 -30.551 1.00 87.62 375 PRO A N 1
ATOM 3032 C CA . PRO A 1 375 ? -2.846 17.412 -30.050 1.00 87.62 375 PRO A CA 1
ATOM 3033 C C . PRO A 1 375 ? -3.093 18.932 -30.100 1.00 87.62 375 PRO A C 1
ATOM 3035 O O . PRO A 1 375 ? -2.463 19.700 -29.373 1.00 87.62 375 PRO A O 1
ATOM 3038 N N . THR A 1 376 ? -4.034 19.370 -30.942 1.00 68.69 376 THR A N 1
ATOM 3039 C CA . THR A 1 376 ? -4.318 20.792 -31.230 1.00 68.69 376 THR A CA 1
ATOM 3040 C C . THR A 1 376 ? -5.264 21.464 -30.228 1.00 68.69 376 THR A C 1
ATOM 3042 O O . THR A 1 376 ? -5.635 22.623 -30.407 1.00 68.69 376 THR A O 1
ATOM 3045 N N . GLY A 1 377 ? -5.649 20.779 -29.146 1.00 57.84 377 GLY A N 1
ATOM 3046 C CA . GLY A 1 377 ? -6.668 21.269 -28.223 1.00 57.84 377 GLY A CA 1
ATOM 3047 C C . GLY A 1 377 ? -6.491 20.798 -26.785 1.00 57.84 377 GLY A C 1
ATOM 3048 O O . GLY A 1 377 ? -6.265 19.622 -26.504 1.00 57.84 377 GLY A O 1
ATOM 3049 N N . TYR A 1 378 ? -6.645 21.758 -25.878 1.00 50.78 378 TYR A N 1
ATOM 3050 C CA . TYR A 1 378 ? -6.932 21.554 -24.465 1.00 50.78 378 TYR A CA 1
ATOM 3051 C C . TYR A 1 378 ? -8.267 20.812 -24.319 1.00 50.78 378 TYR A C 1
ATOM 3053 O O . TYR A 1 378 ? -9.261 21.227 -24.910 1.00 50.78 378 TYR A O 1
ATOM 3061 N N . VAL A 1 379 ? -8.297 19.740 -23.525 1.00 44.34 379 VAL A N 1
ATOM 3062 C CA . VAL A 1 379 ? -9.554 19.142 -23.054 1.00 44.34 379 VAL A CA 1
ATOM 3063 C C . VAL A 1 379 ? -9.906 19.853 -21.742 1.00 44.34 379 VAL A C 1
ATOM 3065 O O . VAL A 1 379 ? -9.161 19.672 -20.775 1.00 44.34 379 VAL A O 1
ATOM 3068 N N . PRO A 1 380 ? -10.970 20.678 -21.674 1.00 39.19 380 PRO A N 1
ATOM 3069 C CA . PRO A 1 380 ? -11.445 21.204 -20.402 1.00 39.19 380 PRO A CA 1
ATOM 3070 C C . PRO A 1 380 ? -11.829 20.048 -19.483 1.00 39.19 380 PRO A C 1
ATOM 3072 O O . PRO A 1 380 ? -12.400 19.056 -19.940 1.00 39.19 380 PRO A O 1
ATOM 3075 N N . SER A 1 381 ? -11.451 20.178 -18.213 1.00 44.16 381 SER A N 1
ATOM 3076 C CA . SER A 1 381 ? -11.861 19.289 -17.123 1.00 44.16 381 SER A CA 1
ATOM 3077 C C . SER A 1 381 ? -13.368 19.267 -16.939 1.00 44.16 381 SER A C 1
ATOM 3079 O O . SER A 1 381 ? -13.941 20.384 -16.973 1.00 44.16 381 SER A O 1
#

Foldseek 3Di:
DDDDDDDDDDDDDDDDPDDDPFDDDLDDQWGWPFDDQFWTWIDNPPDIDIDGRFGWAQDPVVRGTAQWDWDDDPQWIWIAGSAWIWIGHLAWIWIGGRHNPDTQFGTKGKWKWWAPFDQDPNDTDDDRDIDTFDFPDWDWDKDDDRFKIKIWIWTDDQQWIKIKIWMDGTSDDTFIKIKTFTQAFTKMKIKMKTPQRQAQWWWFDAPNRTDTDGDPAKDKGLGQWTFGDDPDTDTPHQVQVSVFFDIWIWGDDPRHTMIMTIGHMDGDHHRDMDMRGSDDDDFDFSWKWKAWLLFFQDAGRVPPDADADDDPSTGMDMDTHTPPVVPPPPDDDPDDDDDDDDPDDDDDDCPPPDDDDADFDPPDGRRGDYNVPGRPDGDDD